Protein AF-A0A7H4YR41-F1 (afdb_monomer)

Organism: Escherichia coli (NCBI:txid562)

Mean predicted aligned error: 8.6 Å

Radius of gyration: 21.79 Å; Cα contacts (8 Å, |Δi|>4): 452; chains: 1; bounding box: 61×42×53 Å

Sequence (382 aa):
MVNILLCINIIILLICICIYLIALKSKKAPRLFALYLGAFILFIESHIILAITTSFNFGTSEWFFNGEFDYNTKTEVITSINLFIIGMILGSVFIASTITYKSSSYDVTFENKSIARFSWLLLVSILPFVVVYLIKLIAFISSNGFYSLYINGNKISGGYILDLFFLTLYSLLISLKNKKKILFIILCVACVYLFIGARLEFMFKVFPVLIYYILISKNIHKYFRLKNILAISILFWGLIFSMQYSVSARDNIEMGSNIITTFLKQQGVSVNVIGIAIKDKNNSLLSESVILSPLYDSAISLANSLVGVQSNGNSVEFAENSFSLSHKLSYLEDPSAYLAGYGVGGAAIAELYIVGGYLACLIGGMLTYIFISILEKIAKKS

Secondary structure (DSSP, 8-state):
-HHHHHHHHHHHHHHHHHHHHHHHHTT-S-THHHHHHHHHIIIIIHHHHHHHHSS--TTEESSS--EE--HHHHHHHHHHHHHHHHHHHHHHHHHHTT--------------HHHHHHHHHHHHHHHHHHHHHHHHHHHHHHHH-GGGGGBTT---TTHHHHHHHHHHHHHHHHH-S-HHHHHHHHHHHHHHHHHHT-HHHHHHHHHHHHHHHHHH-TTHHHHTSHHHHHHHHHHHHHHHHHHHHHHHHHHT----S-HHHHHHHHHTTHHHHHHHHHHTTT-GGGGG--TTHHHHHHHHHHHHHHTTPPPP-B-HHHHHH---HHHHHHHHH-HHHHHTT------HHHHHHHHHHHHHHHHHHHHHHHHHHHHHHHHTT-

InterPro domains:
  IPR029468 O-antigen polysaccharide polymerase Wzy [PF14296] (4-381)

Structure (mmCIF, N/CA/C/O backbone):
data_AF-A0A7H4YR41-F1
#
_entry.id   AF-A0A7H4YR41-F1
#
loop_
_atom_site.group_PDB
_atom_site.id
_atom_site.type_symbol
_atom_site.label_atom_id
_atom_site.label_alt_id
_atom_site.label_comp_id
_atom_site.label_asym_id
_atom_site.label_entity_id
_atom_site.label_seq_id
_atom_site.pdbx_PDB_ins_code
_atom_site.Cartn_x
_atom_site.Cartn_y
_atom_site.Cartn_z
_atom_site.occupancy
_atom_site.B_iso_or_equiv
_atom_site.auth_seq_id
_atom_site.auth_comp_id
_atom_site.auth_asym_id
_atom_site.auth_atom_id
_atom_site.pdbx_PDB_model_num
ATOM 1 N N . MET A 1 1 ? 27.884 6.760 5.563 1.00 61.53 1 MET A N 1
ATOM 2 C CA . MET A 1 1 ? 26.779 7.681 5.914 1.00 61.53 1 MET A CA 1
ATOM 3 C C . MET A 1 1 ? 25.405 7.063 5.606 1.00 61.53 1 MET A C 1
ATOM 5 O O . MET A 1 1 ? 24.589 7.069 6.514 1.00 61.53 1 MET A O 1
ATOM 9 N N . VAL A 1 2 ? 25.175 6.395 4.462 1.00 74.62 2 VAL A N 1
ATOM 10 C CA . VAL A 1 2 ? 23.943 5.584 4.228 1.00 74.62 2 VAL A CA 1
ATOM 11 C C . VAL A 1 2 ? 23.673 4.549 5.334 1.00 74.62 2 VAL A C 1
ATOM 13 O O . VAL A 1 2 ? 22.567 4.513 5.854 1.00 74.62 2 VAL A O 1
ATOM 16 N N . ASN A 1 3 ? 24.682 3.797 5.797 1.00 81.94 3 ASN A N 1
ATOM 17 C CA . ASN A 1 3 ? 24.504 2.845 6.912 1.00 81.94 3 ASN A CA 1
ATOM 18 C C . ASN A 1 3 ? 24.040 3.515 8.218 1.00 81.94 3 ASN A C 1
ATOM 20 O O . ASN A 1 3 ? 23.257 2.941 8.964 1.00 81.94 3 ASN A O 1
ATOM 24 N N . ILE A 1 4 ? 24.485 4.749 8.482 1.00 87.31 4 ILE A N 1
ATOM 25 C CA . ILE A 1 4 ? 24.027 5.522 9.646 1.00 87.31 4 ILE A CA 1
ATOM 26 C C . ILE A 1 4 ? 22.556 5.906 9.456 1.00 87.31 4 ILE A C 1
ATOM 28 O O . ILE A 1 4 ? 21.767 5.784 10.387 1.00 87.31 4 ILE A O 1
ATOM 32 N N . LEU A 1 5 ? 22.177 6.320 8.245 1.00 88.81 5 LEU A N 1
ATOM 33 C CA . LEU A 1 5 ? 20.804 6.685 7.905 1.00 88.81 5 LEU A CA 1
ATOM 34 C C . LEU A 1 5 ? 19.837 5.492 8.020 1.00 88.81 5 LEU A C 1
ATOM 36 O O . LEU A 1 5 ? 18.726 5.657 8.517 1.00 88.81 5 LEU A O 1
ATOM 40 N N . LEU A 1 6 ? 20.285 4.296 7.625 1.00 90.88 6 LEU A N 1
ATOM 41 C CA . LEU A 1 6 ? 19.563 3.034 7.812 1.00 90.88 6 LEU A CA 1
ATOM 42 C C . LEU A 1 6 ? 19.341 2.738 9.307 1.00 90.88 6 LEU A C 1
ATOM 44 O O . LEU A 1 6 ? 18.218 2.466 9.724 1.00 90.88 6 LEU A O 1
ATOM 48 N N . CYS A 1 7 ? 20.373 2.879 10.146 1.00 91.56 7 CYS A N 1
ATOM 49 C CA . CYS A 1 7 ? 20.219 2.733 11.598 1.00 91.56 7 CYS A CA 1
ATOM 50 C C . CYS A 1 7 ? 19.242 3.764 12.188 1.00 91.56 7 CYS A C 1
ATOM 52 O O . CYS A 1 7 ? 18.404 3.415 13.019 1.00 91.56 7 CYS A O 1
ATOM 54 N N . ILE A 1 8 ? 19.321 5.025 11.746 1.00 94.12 8 ILE A N 1
ATOM 55 C CA . ILE A 1 8 ? 18.394 6.090 12.158 1.00 94.12 8 ILE A CA 1
ATOM 56 C C . ILE A 1 8 ? 16.955 5.727 11.778 1.00 94.12 8 ILE A C 1
ATOM 58 O O . ILE A 1 8 ? 16.059 5.893 12.604 1.00 94.12 8 ILE A O 1
ATOM 62 N N . ASN A 1 9 ? 16.732 5.201 10.572 1.00 95.62 9 ASN A N 1
ATOM 63 C CA . ASN A 1 9 ? 15.411 4.763 10.130 1.00 95.62 9 ASN A CA 1
ATOM 64 C C . ASN A 1 9 ? 14.810 3.714 11.078 1.00 95.62 9 ASN A C 1
ATOM 66 O O . ASN A 1 9 ? 13.704 3.916 11.581 1.00 95.62 9 ASN A O 1
ATOM 70 N N . ILE A 1 10 ? 15.561 2.660 11.415 1.00 94.56 10 ILE A N 1
ATOM 71 C CA . ILE A 1 10 ? 15.080 1.627 12.343 1.00 94.56 10 ILE A CA 1
ATOM 72 C C . ILE A 1 10 ? 14.776 2.210 13.722 1.00 94.56 10 ILE A C 1
ATOM 74 O O . ILE A 1 10 ? 13.769 1.854 14.332 1.00 94.56 10 ILE A O 1
ATOM 78 N N . ILE A 1 11 ? 15.603 3.133 14.219 1.00 95.69 11 ILE A N 1
ATOM 79 C CA . ILE A 1 11 ? 15.345 3.808 15.497 1.00 95.69 11 ILE A CA 1
ATOM 80 C C . ILE A 1 11 ? 14.029 4.597 15.431 1.00 95.69 11 ILE A C 1
ATOM 82 O O . ILE A 1 11 ? 13.199 4.467 16.330 1.00 95.69 11 ILE A O 1
ATOM 86 N N . ILE A 1 12 ? 13.799 5.371 14.366 1.00 96.69 12 ILE A N 1
ATOM 87 C CA . ILE A 1 12 ? 12.559 6.138 14.165 1.00 96.69 12 ILE A CA 1
ATOM 88 C C . ILE A 1 12 ? 11.344 5.200 14.073 1.00 96.69 12 ILE A C 1
ATOM 90 O O . ILE A 1 12 ? 10.314 5.462 14.702 1.00 96.69 12 ILE A O 1
ATOM 94 N N . LEU A 1 13 ? 11.465 4.083 13.353 1.00 96.12 13 LEU A N 1
ATOM 95 C CA . LEU A 1 13 ? 10.424 3.061 13.249 1.00 96.12 13 LEU A CA 1
ATOM 96 C C . LEU A 1 13 ? 10.093 2.447 14.617 1.00 96.12 13 LEU A C 1
ATOM 98 O O . LEU A 1 13 ? 8.920 2.347 14.986 1.00 96.12 13 LEU A O 1
ATOM 102 N N . LEU A 1 14 ? 11.108 2.084 15.406 1.00 94.56 14 LEU A N 1
ATOM 103 C CA . LEU A 1 14 ? 10.930 1.555 16.761 1.00 94.56 14 LEU A CA 1
ATOM 104 C C . LEU A 1 14 ? 10.272 2.582 17.688 1.00 94.56 14 LEU A C 1
ATOM 106 O O . LEU A 1 14 ? 9.373 2.226 18.450 1.00 94.56 14 LEU A O 1
ATOM 110 N N . ILE A 1 15 ? 10.657 3.859 17.596 1.00 95.31 15 ILE A N 1
ATOM 111 C CA . ILE A 1 15 ? 10.003 4.953 18.326 1.00 95.31 15 ILE A CA 1
ATOM 112 C C . ILE A 1 15 ? 8.522 5.040 17.934 1.00 95.31 15 ILE A C 1
ATOM 114 O O . ILE A 1 15 ? 7.666 5.095 18.819 1.00 95.31 15 ILE A O 1
ATOM 118 N N . CYS A 1 16 ? 8.201 4.991 16.637 1.00 94.94 16 CYS A N 1
ATOM 119 C CA . CYS A 1 16 ? 6.821 4.999 16.147 1.00 94.94 16 CYS A CA 1
ATOM 120 C C . CYS A 1 16 ? 6.003 3.835 16.731 1.00 94.94 16 CYS A C 1
ATOM 122 O O . CYS A 1 16 ? 4.915 4.050 17.273 1.00 94.94 16 CYS A O 1
ATOM 124 N N . ILE A 1 17 ? 6.553 2.614 16.701 1.00 92.12 17 ILE A N 1
ATOM 125 C CA . ILE A 1 17 ? 5.925 1.416 17.277 1.00 92.12 17 ILE A CA 1
ATOM 126 C C . ILE A 1 17 ? 5.702 1.595 18.784 1.00 92.12 17 ILE A C 1
ATOM 128 O O . ILE A 1 17 ? 4.600 1.349 19.275 1.00 92.12 17 ILE A O 1
ATOM 132 N N . CYS A 1 18 ? 6.709 2.051 19.529 1.00 90.50 18 CYS A N 1
ATOM 133 C CA . CYS A 1 18 ? 6.610 2.273 20.971 1.00 90.50 18 CYS A CA 1
ATOM 134 C C . CYS A 1 18 ? 5.529 3.304 21.321 1.00 90.50 18 CYS A C 1
ATOM 136 O O . CYS A 1 18 ? 4.672 3.029 22.166 1.00 90.50 18 CYS A O 1
ATOM 138 N N . ILE A 1 19 ? 5.520 4.458 20.644 1.00 90.38 19 ILE A N 1
ATOM 139 C CA . ILE A 1 19 ? 4.498 5.501 20.822 1.00 90.38 19 ILE A CA 1
ATOM 140 C C . ILE A 1 19 ? 3.110 4.930 20.527 1.00 90.38 19 ILE A C 1
ATOM 142 O O . ILE A 1 19 ? 2.192 5.091 21.336 1.00 90.38 19 ILE A O 1
ATOM 146 N N . TYR A 1 20 ? 2.963 4.204 19.417 1.00 89.06 20 TYR A N 1
ATOM 147 C CA . TYR A 1 20 ? 1.704 3.569 19.051 1.00 89.06 20 TYR A CA 1
ATOM 148 C C . TYR A 1 20 ? 1.229 2.572 20.115 1.00 89.06 20 TYR A C 1
ATOM 150 O O . TYR A 1 20 ? 0.071 2.625 20.524 1.00 89.06 20 TYR A O 1
ATOM 158 N N . LEU A 1 21 ? 2.102 1.697 20.623 1.00 86.25 21 LEU A N 1
ATOM 159 C CA . LEU A 1 21 ? 1.749 0.712 21.650 1.00 86.25 21 LEU A CA 1
ATOM 160 C C . LEU A 1 21 ? 1.339 1.374 22.976 1.00 86.25 21 LEU A C 1
ATOM 162 O O . LEU A 1 21 ? 0.362 0.946 23.601 1.00 86.25 21 LEU A O 1
ATOM 166 N N . ILE A 1 22 ? 2.034 2.439 23.389 1.00 85.12 22 ILE A N 1
ATOM 167 C CA . ILE A 1 22 ? 1.684 3.233 24.578 1.00 85.12 22 ILE A CA 1
ATOM 168 C C . ILE A 1 22 ? 0.312 3.894 24.391 1.00 85.12 22 ILE A C 1
ATOM 170 O O . ILE A 1 22 ? -0.559 3.802 25.267 1.00 85.12 22 ILE A O 1
ATOM 174 N N . ALA A 1 23 ? 0.084 4.518 23.234 1.00 83.44 23 ALA A N 1
ATOM 175 C CA . ALA A 1 23 ? -1.181 5.158 22.899 1.00 83.44 23 ALA A CA 1
ATOM 176 C C . ALA A 1 23 ? -2.326 4.135 22.781 1.00 83.44 23 ALA A C 1
ATOM 178 O O . ALA A 1 23 ? -3.436 4.394 23.252 1.00 83.44 23 ALA A O 1
ATOM 179 N N . LEU A 1 24 ? -2.061 2.939 22.251 1.00 81.31 24 LEU A N 1
ATOM 180 C CA . LEU A 1 24 ? -3.017 1.838 22.159 1.00 81.31 24 LEU A CA 1
ATOM 181 C C . LEU A 1 24 ? -3.414 1.321 23.548 1.00 81.31 24 LEU A C 1
ATOM 183 O O . LEU A 1 24 ? -4.605 1.154 23.817 1.00 81.31 24 LEU A O 1
ATOM 187 N N . LYS A 1 25 ? -2.448 1.127 24.459 1.00 79.88 25 LYS A N 1
ATOM 188 C CA . LYS A 1 25 ? -2.710 0.763 25.868 1.00 79.88 25 LYS A CA 1
ATOM 189 C C . LYS A 1 25 ? -3.550 1.830 26.575 1.00 79.88 25 LYS A C 1
ATOM 191 O O . LYS A 1 25 ? -4.437 1.502 27.359 1.00 79.88 25 LYS A O 1
ATOM 196 N N . SER A 1 26 ? -3.311 3.093 26.234 1.00 76.06 26 SER A N 1
ATOM 197 C CA . SER A 1 26 ? -4.038 4.255 26.755 1.00 76.06 26 SER A CA 1
ATOM 198 C C . SER A 1 26 ? -5.368 4.525 26.037 1.00 76.06 26 SER A C 1
ATOM 200 O O . SER A 1 26 ? -6.043 5.498 26.362 1.00 76.06 26 SER A O 1
ATOM 202 N N . LYS A 1 27 ? -5.765 3.682 25.068 1.00 76.75 27 LYS A N 1
ATOM 203 C CA . LYS A 1 27 ? -6.988 3.825 24.253 1.00 76.75 27 LYS A CA 1
ATOM 204 C C . LYS A 1 27 ? -7.070 5.155 23.474 1.00 76.75 27 LYS A C 1
ATOM 206 O O . LYS A 1 27 ? -8.156 5.676 23.219 1.00 76.75 27 LYS A O 1
ATOM 211 N N . LYS A 1 28 ? -5.916 5.699 23.087 1.00 78.50 28 LYS A N 1
ATOM 212 C CA . LYS A 1 28 ? -5.752 6.947 22.318 1.00 78.50 28 LYS A CA 1
ATOM 213 C C . LYS A 1 28 ? -5.239 6.725 20.890 1.00 78.50 28 LYS A C 1
ATOM 215 O O . LYS A 1 28 ? -5.056 7.688 20.158 1.00 78.50 28 LYS A O 1
ATOM 220 N N . ALA A 1 29 ? -5.039 5.474 20.479 1.00 81.88 29 ALA A N 1
ATOM 221 C CA . ALA A 1 29 ? -4.655 5.125 19.113 1.00 81.88 29 ALA A CA 1
ATOM 222 C C . ALA A 1 29 ? -5.743 4.301 18.401 1.00 81.88 29 ALA A C 1
ATOM 224 O O . ALA A 1 29 ? -6.394 3.470 19.052 1.00 81.88 29 ALA A O 1
ATOM 225 N N . PRO A 1 30 ? -5.941 4.506 17.085 1.00 85.12 30 PRO A N 1
ATOM 226 C CA . PRO A 1 30 ? -6.799 3.652 16.276 1.00 85.12 30 PRO A CA 1
ATOM 227 C C . PRO A 1 30 ? -6.173 2.262 16.131 1.00 85.12 30 PRO A C 1
ATOM 229 O O . PRO A 1 30 ? -4.995 2.114 15.821 1.00 85.12 30 PRO A O 1
ATOM 232 N N . ARG A 1 31 ? -6.978 1.222 16.322 1.00 81.81 31 ARG A N 1
ATOM 233 C CA . ARG A 1 31 ? -6.589 -0.179 16.139 1.00 81.81 31 ARG A CA 1
ATOM 234 C C . ARG A 1 31 ? -6.263 -0.508 14.685 1.00 81.81 31 ARG A C 1
ATOM 236 O O . ARG A 1 31 ? -5.394 -1.342 14.444 1.00 81.81 31 ARG A O 1
ATOM 243 N N . LEU A 1 32 ? -6.942 0.130 13.730 1.00 84.31 32 LEU A N 1
ATOM 244 C CA . LEU A 1 32 ? -6.700 -0.069 12.298 1.00 84.31 32 LEU A CA 1
ATOM 245 C C . LEU A 1 32 ? -5.287 0.358 11.882 1.00 84.31 32 LEU A C 1
ATOM 247 O O . LEU A 1 32 ? -4.743 -0.193 10.927 1.00 84.31 32 LEU A O 1
ATOM 251 N N . PHE A 1 33 ? -4.648 1.257 12.637 1.00 88.50 33 PHE A N 1
ATOM 252 C CA . PHE A 1 33 ? -3.271 1.654 12.360 1.00 88.50 33 PHE A CA 1
ATOM 253 C C . PHE A 1 33 ? -2.267 0.514 12.575 1.00 88.50 33 PHE A C 1
ATOM 255 O O . PHE A 1 33 ? -1.251 0.493 11.896 1.00 88.50 33 PHE A O 1
ATOM 262 N N . ALA A 1 34 ? -2.562 -0.498 13.406 1.00 84.69 34 ALA A N 1
ATOM 263 C CA . ALA A 1 34 ? -1.711 -1.694 13.485 1.00 84.69 34 ALA A CA 1
ATOM 264 C C . ALA A 1 34 ? -1.647 -2.464 12.156 1.00 84.69 34 ALA A C 1
ATOM 266 O O . ALA A 1 34 ? -0.581 -2.963 11.806 1.00 84.69 34 ALA A O 1
ATOM 267 N N . LEU A 1 35 ? -2.766 -2.570 11.424 1.00 83.12 35 LEU A N 1
ATOM 268 C CA . LEU A 1 35 ? -2.769 -3.219 10.107 1.00 83.12 35 LEU A CA 1
ATOM 269 C C . LEU A 1 35 ? -1.942 -2.420 9.109 1.00 83.12 35 LEU A C 1
ATOM 271 O O . LEU A 1 35 ? -1.123 -2.997 8.402 1.00 83.12 35 LEU A O 1
ATOM 275 N N . TYR A 1 36 ? -2.146 -1.101 9.087 1.00 89.12 36 TYR A N 1
ATOM 276 C CA . TYR A 1 36 ? -1.382 -0.209 8.225 1.00 89.12 36 TYR A CA 1
ATOM 277 C C . TYR A 1 36 ? 0.117 -0.298 8.525 1.00 89.12 36 TYR A C 1
ATOM 279 O O . TYR A 1 36 ? 0.906 -0.521 7.616 1.00 89.12 36 TYR A O 1
ATOM 287 N N . LEU A 1 37 ? 0.507 -0.201 9.799 1.00 90.25 37 LEU A N 1
ATOM 288 C CA . LEU A 1 37 ? 1.904 -0.268 10.221 1.00 90.25 37 LEU A CA 1
ATOM 289 C C . LEU A 1 37 ? 2.532 -1.630 9.891 1.00 90.25 37 LEU A C 1
ATOM 291 O O . LEU A 1 37 ? 3.670 -1.680 9.442 1.00 90.25 37 LEU A O 1
ATOM 295 N N . GLY A 1 38 ? 1.788 -2.730 10.046 1.00 86.31 38 GLY A N 1
ATOM 296 C CA . GLY A 1 38 ? 2.245 -4.060 9.636 1.00 86.31 38 GLY A CA 1
ATOM 297 C C . GLY A 1 38 ? 2.476 -4.170 8.126 1.00 86.31 38 GLY A C 1
ATOM 298 O O . GLY A 1 38 ? 3.505 -4.692 7.704 1.00 86.31 38 GLY A O 1
ATOM 299 N N . ALA A 1 39 ? 1.559 -3.638 7.312 1.00 86.31 39 ALA A N 1
ATOM 300 C CA . ALA A 1 39 ? 1.723 -3.585 5.860 1.00 86.31 39 ALA A CA 1
ATOM 301 C C . ALA A 1 39 ? 2.894 -2.675 5.453 1.00 86.31 39 ALA A C 1
ATOM 303 O O . ALA A 1 39 ? 3.703 -3.060 4.616 1.00 86.31 39 ALA A O 1
ATOM 304 N N . PHE A 1 40 ? 3.033 -1.510 6.086 1.00 91.69 40 PHE A N 1
ATOM 305 C CA . PHE A 1 40 ? 4.141 -0.583 5.863 1.00 91.69 40 PHE A CA 1
ATOM 306 C C . PHE A 1 40 ? 5.495 -1.247 6.140 1.00 91.69 40 PHE A C 1
ATOM 308 O O . PHE A 1 40 ? 6.399 -1.184 5.310 1.00 91.69 40 PHE A O 1
ATOM 315 N N . ILE A 1 41 ? 5.617 -1.961 7.265 1.00 91.31 41 ILE A N 1
ATOM 316 C CA . ILE A 1 41 ? 6.847 -2.682 7.608 1.00 91.31 41 ILE A CA 1
ATOM 317 C C . ILE A 1 41 ? 7.156 -3.773 6.571 1.00 91.31 41 ILE A C 1
ATOM 319 O O . ILE A 1 41 ? 8.301 -3.956 6.160 1.00 91.31 41 ILE A O 1
ATOM 323 N N . LEU A 1 42 ? 6.130 -4.497 6.124 1.00 86.94 42 LEU A N 1
ATOM 324 C CA . LEU A 1 42 ? 6.300 -5.588 5.172 1.00 86.94 42 LEU A CA 1
ATOM 325 C C . LEU A 1 42 ? 6.695 -5.103 3.767 1.00 86.94 42 LEU A C 1
ATOM 327 O O . LEU A 1 42 ? 7.586 -5.675 3.150 1.00 86.94 42 LEU A O 1
ATOM 331 N N . PHE A 1 43 ? 6.031 -4.069 3.252 1.00 87.31 43 PHE A N 1
ATOM 332 C CA . PHE A 1 43 ? 6.186 -3.656 1.854 1.00 87.31 43 PHE A CA 1
ATOM 333 C C . PHE A 1 43 ? 7.252 -2.576 1.639 1.00 87.31 43 PHE A C 1
ATOM 335 O O . PHE A 1 43 ? 7.773 -2.472 0.532 1.00 87.31 43 PHE A O 1
ATOM 342 N N . ILE A 1 44 ? 7.592 -1.794 2.670 1.00 91.38 44 ILE A N 1
ATOM 343 C CA . ILE A 1 44 ? 8.584 -0.710 2.587 1.00 91.38 44 ILE A CA 1
ATOM 344 C C . ILE A 1 44 ? 9.816 -1.058 3.430 1.00 91.38 44 ILE A C 1
ATOM 346 O O . ILE A 1 44 ? 10.911 -1.212 2.898 1.00 91.38 44 ILE A O 1
ATOM 350 N N . GLU A 1 45 ? 9.648 -1.264 4.737 1.00 92.69 45 GLU A N 1
ATOM 351 C CA . GLU A 1 45 ? 10.797 -1.404 5.653 1.00 92.69 45 GLU A CA 1
ATOM 352 C C . GLU A 1 45 ? 11.547 -2.732 5.530 1.00 92.69 45 GLU A C 1
ATOM 354 O O . GLU A 1 45 ? 12.681 -2.845 5.984 1.00 92.69 45 GLU A O 1
ATOM 359 N N . SER A 1 46 ? 10.961 -3.757 4.907 1.00 90.56 46 SER A N 1
ATOM 360 C CA . SER A 1 46 ? 11.585 -5.084 4.832 1.00 90.56 46 SER A CA 1
ATOM 361 C C . SER A 1 46 ? 12.937 -5.062 4.118 1.00 90.56 46 SER A C 1
ATOM 363 O O . SER A 1 46 ? 13.870 -5.721 4.570 1.00 90.56 46 SER A O 1
ATOM 365 N N . HIS A 1 47 ? 13.090 -4.260 3.061 1.00 89.38 47 HIS A N 1
ATOM 366 C CA . HIS A 1 47 ? 14.378 -4.074 2.383 1.00 89.38 47 HIS A CA 1
ATOM 367 C C . HIS A 1 47 ? 15.406 -3.346 3.257 1.00 89.38 47 HIS A C 1
ATOM 369 O O . HIS A 1 47 ? 16.573 -3.735 3.273 1.00 89.38 47 HIS A O 1
ATOM 375 N N . ILE A 1 48 ? 14.979 -2.343 4.030 1.00 91.31 48 ILE A N 1
ATOM 376 C CA . ILE A 1 48 ? 15.845 -1.602 4.961 1.00 91.31 48 ILE A CA 1
ATOM 377 C C . ILE A 1 48 ? 16.302 -2.506 6.115 1.00 91.31 48 ILE A C 1
ATOM 379 O O . ILE A 1 48 ? 17.491 -2.564 6.430 1.00 91.31 48 ILE A O 1
ATOM 383 N N . ILE A 1 49 ? 15.381 -3.277 6.698 1.00 90.81 49 ILE A N 1
ATOM 384 C CA . ILE A 1 49 ? 15.673 -4.261 7.748 1.00 90.81 49 ILE A CA 1
ATOM 385 C C . ILE A 1 49 ? 16.660 -5.310 7.229 1.00 90.81 49 ILE A C 1
ATOM 387 O O . ILE A 1 49 ? 17.645 -5.614 7.907 1.00 90.81 49 ILE A O 1
ATOM 391 N N . LEU A 1 50 ? 16.439 -5.846 6.024 1.00 89.81 50 LEU A N 1
ATOM 392 C CA . LEU A 1 50 ? 17.365 -6.795 5.403 1.00 89.81 50 LEU A CA 1
ATOM 393 C C . LEU A 1 50 ? 18.743 -6.170 5.173 1.00 89.81 50 LEU A C 1
ATOM 395 O O . LEU A 1 50 ? 19.741 -6.827 5.456 1.00 89.81 50 LEU A O 1
ATOM 399 N N . ALA A 1 51 ? 18.815 -4.914 4.732 1.00 89.75 51 ALA A N 1
ATOM 400 C CA . ALA A 1 51 ? 20.087 -4.239 4.478 1.00 89.75 51 ALA A CA 1
ATOM 401 C C . ALA A 1 51 ? 20.938 -4.001 5.736 1.00 89.75 51 ALA A C 1
ATOM 403 O O . ALA A 1 51 ? 22.152 -3.861 5.639 1.00 89.75 51 ALA A O 1
ATOM 404 N N . ILE A 1 52 ? 20.321 -3.965 6.920 1.00 88.06 52 ILE A N 1
ATOM 405 C CA . ILE A 1 52 ? 21.034 -3.827 8.201 1.00 88.06 52 ILE A CA 1
ATOM 406 C C . ILE A 1 52 ? 21.374 -5.192 8.806 1.00 88.06 52 ILE A C 1
ATOM 408 O O . ILE A 1 52 ? 22.406 -5.348 9.453 1.00 88.06 52 ILE A O 1
ATOM 412 N N . THR A 1 53 ? 20.487 -6.175 8.643 1.00 86.06 53 THR A N 1
ATOM 413 C CA . THR A 1 53 ? 20.613 -7.494 9.290 1.00 86.06 53 THR A CA 1
ATOM 414 C C . THR A 1 53 ? 21.389 -8.511 8.458 1.00 86.06 53 THR A C 1
ATOM 416 O O . THR A 1 53 ? 21.819 -9.534 8.988 1.00 86.06 53 THR A O 1
ATOM 419 N N . THR A 1 54 ? 21.575 -8.247 7.166 1.00 84.50 54 THR A N 1
ATOM 420 C CA . THR A 1 54 ? 22.237 -9.139 6.207 1.00 84.50 54 THR A CA 1
ATOM 421 C C . THR A 1 54 ? 23.149 -8.342 5.268 1.00 84.50 54 THR A C 1
ATOM 423 O O . THR A 1 54 ? 23.260 -7.126 5.382 1.00 84.50 54 THR A O 1
ATOM 426 N N . SER A 1 55 ? 23.787 -9.011 4.305 1.00 81.31 55 SER A N 1
ATOM 427 C CA . SER A 1 55 ? 24.565 -8.379 3.228 1.00 81.31 55 SER A CA 1
ATOM 428 C C . SER A 1 55 ? 23.708 -7.849 2.065 1.00 81.31 55 SER A C 1
ATOM 430 O O . SER A 1 55 ? 24.237 -7.545 0.996 1.00 81.31 55 SER A O 1
ATOM 432 N N . PHE A 1 56 ? 22.385 -7.767 2.234 1.00 84.81 56 PHE A N 1
ATOM 433 C CA . PHE A 1 56 ? 21.465 -7.306 1.199 1.00 84.81 56 PHE A CA 1
ATOM 434 C C . PHE A 1 56 ? 21.661 -5.815 0.877 1.00 84.81 56 PHE A C 1
ATOM 436 O O . PHE A 1 56 ? 21.705 -4.972 1.768 1.00 84.81 56 PHE A O 1
ATOM 443 N N . ASN A 1 57 ? 21.720 -5.467 -0.408 1.00 85.44 57 ASN A N 1
ATOM 444 C CA . ASN A 1 57 ? 21.754 -4.077 -0.853 1.00 85.44 57 ASN A CA 1
ATOM 445 C C . ASN A 1 57 ? 20.342 -3.634 -1.250 1.00 85.44 57 ASN A C 1
ATOM 447 O O . ASN A 1 57 ? 19.856 -4.002 -2.313 1.00 85.44 57 ASN A O 1
ATOM 451 N N . PHE A 1 58 ? 19.687 -2.808 -0.428 1.00 84.31 58 PHE A N 1
ATOM 452 C CA . PHE A 1 58 ? 18.337 -2.316 -0.751 1.00 84.31 58 PHE A CA 1
ATOM 453 C C . PHE A 1 58 ? 18.287 -1.443 -2.014 1.00 84.31 58 PHE A C 1
ATOM 455 O O . PHE A 1 58 ? 17.214 -1.173 -2.537 1.00 84.31 58 PHE A O 1
ATOM 462 N N . GLY A 1 59 ? 19.445 -0.968 -2.483 1.00 78.25 59 GLY A N 1
ATOM 463 C CA . GLY A 1 59 ? 19.542 -0.138 -3.673 1.00 78.25 59 GLY A CA 1
ATOM 464 C C . GLY A 1 59 ? 19.593 -0.908 -4.988 1.00 78.25 59 GLY A C 1
ATOM 465 O O . GLY A 1 59 ? 19.705 -0.264 -6.024 1.00 78.25 59 GLY A O 1
ATOM 466 N N . THR A 1 60 ? 19.561 -2.243 -4.964 1.00 78.25 60 THR A N 1
ATOM 467 C CA . THR A 1 60 ? 19.546 -3.063 -6.181 1.00 78.25 60 THR A CA 1
ATOM 468 C C . THR A 1 60 ? 18.139 -3.566 -6.454 1.00 78.25 60 THR A C 1
ATOM 470 O O . THR A 1 60 ? 17.532 -4.209 -5.592 1.00 78.25 60 THR A O 1
ATOM 473 N N . SER A 1 61 ? 17.636 -3.319 -7.661 1.00 69.94 61 SER A N 1
ATOM 474 C CA . SER A 1 61 ? 16.420 -3.972 -8.143 1.00 69.94 61 SER A CA 1
ATOM 475 C C . SER A 1 61 ? 16.789 -5.104 -9.098 1.00 69.94 61 SER A C 1
ATOM 477 O O . SER A 1 61 ? 17.774 -5.029 -9.824 1.00 69.94 61 SER A O 1
ATOM 479 N N . GLU A 1 62 ? 16.005 -6.177 -9.053 1.00 63.97 62 GLU A N 1
ATOM 480 C CA . GLU A 1 62 ? 16.076 -7.303 -9.999 1.00 63.97 62 GLU A CA 1
ATOM 481 C C . GLU A 1 62 ? 14.874 -7.288 -10.961 1.00 63.97 62 GLU A C 1
ATOM 483 O O . GLU A 1 62 ? 14.754 -8.139 -11.835 1.00 63.97 62 GLU A O 1
ATOM 488 N N . TRP A 1 63 ? 13.953 -6.335 -10.776 1.00 63.59 63 TRP A N 1
ATOM 489 C CA . TRP A 1 63 ? 12.694 -6.225 -11.508 1.00 63.59 63 TRP A CA 1
ATOM 490 C C . TRP A 1 63 ? 12.524 -4.790 -12.024 1.00 63.59 63 TRP A C 1
ATOM 492 O O . TRP A 1 63 ? 12.650 -3.850 -11.231 1.00 63.59 63 TRP A O 1
ATOM 502 N N . PHE A 1 64 ? 12.252 -4.629 -13.328 1.00 70.06 64 PHE A N 1
ATOM 503 C CA . PHE A 1 64 ? 12.156 -3.369 -14.105 1.00 70.06 64 PHE A CA 1
ATOM 504 C C . PHE A 1 64 ? 13.399 -2.476 -14.168 1.00 70.06 64 PHE A C 1
ATOM 506 O O . PHE A 1 64 ? 13.670 -1.889 -15.205 1.00 70.06 64 PHE A O 1
ATOM 513 N N . PHE A 1 65 ? 14.162 -2.377 -13.087 1.00 70.75 65 PHE A N 1
ATOM 514 C CA . PHE A 1 65 ? 15.400 -1.615 -13.037 1.00 70.75 65 PHE A CA 1
ATOM 515 C C . PHE A 1 65 ? 16.567 -2.585 -12.869 1.00 70.75 65 PHE A C 1
ATOM 517 O O . PHE A 1 65 ? 16.703 -3.204 -11.818 1.00 70.75 65 PHE A O 1
ATOM 524 N N . ASN A 1 66 ? 17.406 -2.716 -13.895 1.00 70.31 66 ASN A N 1
ATOM 525 C CA . ASN A 1 66 ? 18.636 -3.502 -13.822 1.00 70.31 66 ASN A CA 1
ATOM 526 C C . ASN A 1 66 ? 19.794 -2.581 -13.450 1.00 70.31 66 ASN A C 1
ATOM 528 O O . ASN A 1 66 ? 20.446 -1.993 -14.313 1.00 70.31 66 ASN A O 1
ATOM 532 N N . GLY A 1 67 ? 20.038 -2.436 -12.152 1.00 77.75 67 GLY A N 1
ATOM 533 C CA . GLY A 1 67 ? 21.122 -1.597 -11.672 1.00 77.75 67 GLY A CA 1
ATOM 534 C C . GLY A 1 67 ? 21.101 -1.374 -10.172 1.00 77.75 67 GLY A C 1
ATOM 535 O O . GLY A 1 67 ? 20.320 -1.965 -9.422 1.00 77.75 67 GLY A O 1
ATOM 536 N N . GLU A 1 68 ? 21.983 -0.480 -9.747 1.00 87.56 68 GLU A N 1
ATOM 537 C CA . GLU A 1 68 ? 22.081 -0.016 -8.375 1.00 87.56 68 GLU A CA 1
ATOM 538 C C . GLU A 1 68 ? 21.799 1.486 -8.332 1.00 87.56 68 GLU A C 1
ATOM 540 O O . GLU A 1 68 ? 22.360 2.251 -9.117 1.00 87.56 68 GLU A O 1
ATOM 545 N N . PHE A 1 69 ? 20.933 1.916 -7.414 1.00 89.81 69 PHE A N 1
ATOM 546 C CA . PHE A 1 69 ? 20.711 3.338 -7.178 1.00 89.81 69 PHE A CA 1
ATOM 547 C C . PHE A 1 69 ? 21.999 4.014 -6.713 1.00 89.81 69 PHE A C 1
ATOM 549 O O . PHE A 1 69 ? 22.749 3.467 -5.900 1.00 89.81 69 PHE A O 1
ATOM 556 N N . ASP A 1 70 ? 22.233 5.235 -7.185 1.00 90.75 70 ASP A N 1
ATOM 557 C CA . ASP A 1 70 ? 23.372 6.023 -6.742 1.00 90.75 70 ASP A CA 1
ATOM 558 C C . ASP A 1 70 ? 23.241 6.422 -5.260 1.00 90.75 70 ASP A C 1
ATOM 560 O O . ASP A 1 70 ? 22.195 6.297 -4.611 1.00 90.75 70 ASP A O 1
ATOM 564 N N . TYR A 1 71 ? 24.346 6.902 -4.692 1.00 90.31 71 TYR A N 1
ATOM 565 C CA . TYR A 1 71 ? 24.407 7.277 -3.282 1.00 90.31 71 TYR A CA 1
ATOM 566 C C . TYR A 1 71 ? 23.352 8.332 -2.903 1.00 90.31 71 TYR A C 1
ATOM 568 O O . TYR A 1 71 ? 22.756 8.258 -1.820 1.00 90.31 71 TYR A O 1
ATOM 576 N N . ASN A 1 72 ? 23.109 9.298 -3.793 1.00 92.88 72 ASN A N 1
ATOM 577 C CA . ASN A 1 72 ? 22.145 10.366 -3.562 1.00 92.88 72 ASN A CA 1
ATOM 578 C C . ASN A 1 72 ? 20.725 9.804 -3.521 1.00 92.88 72 ASN A C 1
ATOM 580 O O . ASN A 1 72 ? 20.058 9.977 -2.505 1.00 92.88 72 ASN A O 1
ATOM 584 N N . THR A 1 73 ? 20.308 9.029 -4.526 1.00 93.81 73 THR A N 1
ATOM 585 C CA . THR A 1 73 ? 18.979 8.399 -4.566 1.00 93.81 73 THR A CA 1
ATOM 586 C C . THR A 1 73 ? 18.727 7.556 -3.321 1.00 93.81 73 THR A C 1
ATOM 588 O O . THR A 1 73 ? 17.701 7.726 -2.665 1.00 93.81 73 THR A O 1
ATOM 591 N N . LYS A 1 74 ? 19.685 6.715 -2.902 1.00 93.44 74 LYS A N 1
ATOM 592 C CA . LYS A 1 74 ? 19.555 5.927 -1.660 1.00 93.44 74 LYS A CA 1
ATOM 593 C C . LYS A 1 74 ? 19.322 6.806 -0.430 1.00 93.44 74 LYS A C 1
ATOM 595 O O . LYS A 1 74 ? 18.505 6.473 0.430 1.00 93.44 74 LYS A O 1
ATOM 600 N N . THR A 1 75 ? 20.036 7.925 -0.342 1.00 94.31 75 THR A N 1
ATOM 601 C CA . THR A 1 75 ? 19.913 8.883 0.764 1.00 94.31 75 THR A CA 1
ATOM 602 C C . THR A 1 75 ? 18.545 9.568 0.750 1.00 94.31 75 THR A C 1
ATOM 604 O O . THR A 1 75 ? 17.905 9.672 1.799 1.00 94.31 75 THR A O 1
ATOM 607 N N . GLU A 1 76 ? 18.058 9.985 -0.418 1.00 96.00 76 GLU A N 1
ATOM 608 C CA . GLU A 1 76 ? 16.748 10.625 -0.566 1.00 96.00 76 GLU A CA 1
ATOM 609 C C . GLU A 1 76 ? 15.588 9.649 -0.285 1.00 96.00 76 GLU A C 1
ATOM 611 O O . GLU A 1 76 ? 14.613 10.037 0.364 1.00 96.00 76 GLU A O 1
ATOM 616 N N . VAL A 1 77 ? 15.707 8.373 -0.684 1.00 95.69 77 VAL A N 1
ATOM 617 C CA . VAL A 1 77 ? 14.724 7.311 -0.380 1.00 95.69 77 VAL A CA 1
ATOM 618 C C . VAL A 1 77 ? 14.561 7.153 1.130 1.00 95.69 77 VAL A C 1
ATOM 620 O O . VAL A 1 77 ? 13.458 7.307 1.657 1.00 95.69 77 VAL A O 1
ATOM 623 N N . ILE A 1 78 ? 15.661 6.896 1.846 1.00 95.75 78 ILE A N 1
ATOM 624 C CA . ILE A 1 78 ? 15.624 6.696 3.301 1.00 95.75 78 ILE A CA 1
ATOM 625 C C . ILE A 1 78 ? 15.129 7.970 4.001 1.00 95.75 78 ILE A C 1
ATOM 627 O O . ILE A 1 78 ? 14.345 7.894 4.946 1.00 95.75 78 ILE A O 1
ATOM 631 N N . THR A 1 79 ? 15.544 9.151 3.532 1.00 96.62 79 THR A N 1
ATOM 632 C CA . THR A 1 79 ? 15.087 10.434 4.091 1.00 96.62 79 THR A CA 1
ATOM 633 C C . THR A 1 79 ? 13.578 10.607 3.926 1.00 96.62 79 THR A C 1
ATOM 635 O O . THR A 1 79 ? 12.894 10.971 4.882 1.00 96.62 79 THR A O 1
ATOM 638 N N . SER A 1 80 ? 13.038 10.281 2.752 1.00 97.69 80 SER A N 1
ATOM 639 C CA . SER A 1 80 ? 11.601 10.357 2.465 1.00 97.69 80 SER A CA 1
ATOM 640 C C . SER A 1 80 ? 10.790 9.406 3.344 1.00 97.69 80 SER A C 1
ATOM 642 O O . SER A 1 80 ? 9.764 9.804 3.896 1.00 97.69 80 SER A O 1
ATOM 644 N N . ILE A 1 81 ? 11.282 8.179 3.539 1.00 97.38 81 ILE A N 1
ATOM 645 C CA . ILE A 1 81 ? 10.673 7.188 4.436 1.00 97.38 81 ILE A CA 1
ATOM 646 C C . ILE A 1 81 ? 10.703 7.685 5.886 1.00 97.38 81 ILE A C 1
ATOM 648 O O . ILE A 1 81 ? 9.670 7.695 6.554 1.00 97.38 81 ILE A O 1
ATOM 652 N N . ASN A 1 82 ? 11.847 8.186 6.358 1.00 97.44 82 ASN A N 1
ATOM 653 C CA . ASN A 1 82 ? 11.983 8.730 7.710 1.00 97.44 82 ASN A CA 1
ATOM 654 C C . ASN A 1 82 ? 11.018 9.885 7.965 1.00 97.44 82 ASN A C 1
ATOM 656 O O . ASN A 1 82 ? 10.342 9.907 8.992 1.00 97.44 82 ASN A O 1
ATOM 660 N N . LEU A 1 83 ? 10.917 10.825 7.024 1.00 98.12 83 LEU A N 1
ATOM 661 C CA . LEU A 1 83 ? 9.979 11.938 7.120 1.00 98.12 83 LEU A CA 1
ATOM 662 C C . LEU A 1 83 ? 8.532 11.457 7.128 1.00 98.12 83 LEU A C 1
ATOM 664 O O . LEU A 1 83 ? 7.737 11.954 7.921 1.00 98.12 83 LEU A O 1
ATOM 668 N N . PHE A 1 84 ? 8.191 10.452 6.326 1.00 98.06 84 PHE A N 1
ATOM 669 C CA . PHE A 1 84 ? 6.859 9.862 6.356 1.00 98.06 84 PHE A CA 1
ATOM 670 C C . PHE A 1 84 ? 6.535 9.247 7.733 1.00 98.06 84 PHE A C 1
ATOM 672 O O . PHE A 1 84 ? 5.461 9.496 8.285 1.00 98.06 84 PHE A O 1
ATOM 679 N N . ILE A 1 85 ? 7.473 8.516 8.352 1.00 97.75 85 ILE A N 1
ATOM 680 C CA . ILE A 1 85 ? 7.287 7.957 9.705 1.00 97.75 85 ILE A CA 1
ATOM 681 C C . ILE A 1 85 ? 7.185 9.059 10.761 1.00 97.75 85 ILE A C 1
ATOM 683 O O . ILE A 1 85 ? 6.307 8.997 11.623 1.00 97.75 85 ILE A O 1
ATOM 687 N N . ILE A 1 86 ? 8.030 10.090 10.687 1.00 97.56 86 ILE A N 1
ATOM 688 C CA . ILE A 1 86 ? 7.938 11.263 11.568 1.00 97.56 86 ILE A CA 1
ATOM 689 C C . ILE A 1 86 ? 6.565 11.925 11.411 1.00 97.56 86 ILE A C 1
ATOM 691 O O . ILE A 1 86 ? 5.926 12.243 12.411 1.00 97.56 86 ILE A O 1
ATOM 695 N N . GLY A 1 87 ? 6.065 12.052 10.182 1.00 96.69 87 GLY A N 1
ATOM 696 C CA . GLY A 1 87 ? 4.713 12.516 9.887 1.00 96.69 87 GLY A CA 1
ATOM 697 C C . GLY A 1 87 ? 3.649 11.701 10.618 1.00 96.69 87 GLY A C 1
ATOM 698 O O . GLY A 1 87 ? 2.798 12.273 11.299 1.00 96.69 87 GLY A O 1
ATOM 699 N N . MET A 1 88 ? 3.729 10.368 10.561 1.00 95.69 88 MET A N 1
ATOM 700 C CA . MET A 1 88 ? 2.815 9.485 11.299 1.00 95.69 88 MET A CA 1
ATOM 701 C C . MET A 1 88 ? 2.899 9.693 12.818 1.00 95.69 88 MET A C 1
ATOM 703 O O . MET A 1 88 ? 1.865 9.733 13.490 1.00 95.69 88 MET A O 1
ATOM 707 N N . ILE A 1 89 ? 4.108 9.864 13.368 1.00 95.06 89 ILE A N 1
ATOM 708 C CA . ILE A 1 89 ? 4.315 10.165 14.793 1.00 95.06 89 ILE A CA 1
ATOM 709 C C . ILE A 1 89 ? 3.645 11.496 15.153 1.00 95.06 89 ILE A C 1
ATOM 711 O O . ILE A 1 89 ? 2.872 11.545 16.110 1.00 95.06 89 ILE A O 1
ATOM 715 N N . LEU A 1 90 ? 3.874 12.556 14.375 1.00 93.50 90 LEU A N 1
ATOM 716 C CA . LEU A 1 90 ? 3.245 13.861 14.589 1.00 93.50 90 LEU A CA 1
ATOM 717 C C . LEU A 1 90 ? 1.720 13.754 14.521 1.00 93.50 90 LEU A C 1
ATOM 719 O O . LEU A 1 90 ? 1.035 14.217 15.431 1.00 93.50 90 LEU A O 1
ATOM 723 N N . GLY A 1 91 ? 1.185 13.065 13.510 1.00 91.38 91 GLY A N 1
ATOM 724 C CA . GLY A 1 91 ? -0.251 12.808 13.378 1.00 91.38 91 GLY A CA 1
ATOM 725 C C . GLY A 1 91 ? -0.822 12.096 14.603 1.00 91.38 91 GLY A C 1
ATOM 726 O O . GLY A 1 91 ? -1.901 12.454 15.082 1.00 91.38 91 GLY A O 1
ATOM 727 N N . SER A 1 92 ? -0.066 11.154 15.174 1.00 88.94 92 SER A N 1
ATOM 728 C CA . SER A 1 92 ? -0.445 10.482 16.416 1.00 88.94 92 SER A CA 1
ATOM 729 C C . SER A 1 92 ? -0.515 11.426 17.610 1.00 88.94 92 SER A C 1
ATOM 731 O O . SER A 1 92 ? -1.480 11.354 18.365 1.00 88.94 92 SER A O 1
ATOM 733 N N . VAL A 1 93 ? 0.429 12.357 17.749 1.00 84.94 93 VAL A N 1
ATOM 734 C CA . VAL A 1 93 ? 0.450 13.339 18.842 1.00 84.94 93 VAL A CA 1
ATOM 735 C C . VAL A 1 93 ? -0.689 14.353 18.692 1.00 84.94 93 VAL A C 1
ATOM 737 O O . VAL A 1 93 ? -1.410 14.604 19.660 1.00 84.94 93 VAL A O 1
ATOM 740 N N . PHE A 1 94 ? -0.912 14.877 17.481 1.00 79.94 94 PHE A N 1
ATOM 741 C CA . PHE A 1 94 ? -1.988 15.834 17.191 1.00 79.94 94 PHE A CA 1
ATOM 742 C C . PHE A 1 94 ? -3.387 15.248 17.423 1.00 79.94 94 PHE A C 1
ATOM 744 O O . PHE A 1 94 ? -4.283 15.942 17.902 1.00 79.94 94 PHE A O 1
ATOM 751 N N . ILE A 1 95 ? -3.596 13.965 17.111 1.00 72.00 95 ILE A N 1
ATOM 752 C CA . ILE A 1 95 ? -4.895 13.308 17.305 1.00 72.00 95 ILE A CA 1
ATOM 753 C C . ILE A 1 95 ? -5.077 12.716 18.694 1.00 72.00 95 ILE A C 1
ATOM 755 O O . ILE A 1 95 ? -6.193 12.727 19.217 1.00 72.00 95 ILE A O 1
ATOM 759 N N . ALA A 1 96 ? -4.022 12.189 19.315 1.00 62.84 96 ALA A N 1
ATOM 760 C CA . ALA A 1 96 ? -4.132 11.562 20.630 1.00 62.84 96 ALA A CA 1
ATOM 761 C C . ALA A 1 96 ? -4.625 12.541 21.710 1.00 62.84 96 ALA A C 1
ATOM 763 O O . ALA A 1 96 ? -5.163 12.106 22.733 1.00 62.84 96 ALA A O 1
ATOM 764 N N . SER A 1 97 ? -4.466 13.851 21.494 1.00 60.25 97 SER A N 1
ATOM 765 C CA . SER A 1 97 ? -5.014 14.907 22.351 1.00 60.25 97 SER A CA 1
ATOM 766 C C . SER A 1 97 ? -6.505 15.184 22.111 1.00 60.25 97 SER A C 1
ATOM 768 O O . SER A 1 97 ? -7.187 15.642 23.024 1.00 60.25 97 SER A O 1
ATOM 770 N N . THR A 1 98 ? -7.040 14.867 20.928 1.00 65.69 98 THR A N 1
ATOM 771 C CA . THR A 1 98 ? -8.402 15.239 20.500 1.00 65.69 98 THR A CA 1
ATOM 772 C C . THR A 1 98 ? -9.372 14.058 20.409 1.00 65.69 98 THR A C 1
ATOM 774 O O . THR A 1 98 ? -10.591 14.253 20.412 1.00 65.69 98 THR A O 1
ATOM 777 N N . ILE A 1 99 ? -8.873 12.819 20.340 1.00 69.38 99 ILE A N 1
ATOM 778 C CA . ILE A 1 99 ? -9.698 11.620 20.159 1.00 69.38 99 ILE A CA 1
ATOM 779 C C . ILE A 1 99 ? -9.421 10.604 21.269 1.00 69.38 99 ILE A C 1
ATOM 781 O O . ILE A 1 99 ? -8.341 10.032 21.378 1.00 69.38 99 ILE A O 1
ATOM 785 N N . THR A 1 100 ? -10.450 10.315 22.067 1.00 66.56 100 THR A N 1
ATOM 786 C CA . THR A 1 100 ? -10.475 9.136 22.937 1.00 66.56 100 THR A CA 1
ATOM 787 C C . THR A 1 100 ? -11.286 8.035 22.278 1.00 66.56 100 THR A C 1
ATOM 789 O O . THR A 1 100 ? -12.465 8.193 21.954 1.00 66.56 100 THR A O 1
ATOM 792 N N . TYR A 1 101 ? -10.660 6.878 22.091 1.00 68.00 101 TYR A N 1
ATOM 793 C CA . TYR A 1 101 ? -11.348 5.701 21.598 1.00 68.00 101 TYR A CA 1
ATOM 794 C C . TYR A 1 101 ? -11.941 4.956 22.791 1.00 68.00 101 TYR A C 1
ATOM 796 O O . TYR A 1 101 ? -11.260 4.167 23.446 1.00 68.00 101 TYR A O 1
ATOM 804 N N . LYS A 1 102 ? -13.221 5.203 23.103 1.00 57.53 102 LYS A N 1
ATOM 805 C CA . LYS A 1 102 ? -13.916 4.433 24.147 1.00 57.53 102 LYS A CA 1
ATOM 806 C C . LYS A 1 102 ? -13.782 2.937 23.844 1.00 57.53 102 LYS A C 1
ATOM 808 O O . LYS A 1 102 ? -13.968 2.497 22.713 1.00 57.53 102 LYS A O 1
ATOM 813 N N . SER A 1 103 ? -13.454 2.151 24.870 1.00 52.62 103 SER A N 1
ATOM 814 C CA . SER A 1 103 ? -13.390 0.688 24.774 1.00 52.62 103 SER A CA 1
ATOM 815 C C . SER A 1 103 ? -14.761 0.028 24.781 1.00 52.62 103 SER A C 1
ATOM 817 O O . SER A 1 103 ? -14.819 -1.190 24.944 1.00 52.62 103 SER A O 1
ATOM 819 N N . SER A 1 104 ? -15.846 0.803 24.682 1.00 46.34 104 SER A N 1
ATOM 820 C CA . SER A 1 104 ? -17.170 0.234 24.495 1.00 46.34 104 SER A CA 1
ATOM 821 C C . SER A 1 104 ? -17.093 -0.620 23.243 1.00 46.34 104 SER A C 1
ATOM 823 O O . SER A 1 104 ? -16.772 -0.132 22.158 1.00 46.34 104 SER A O 1
ATOM 825 N N . SER A 1 105 ? -17.287 -1.920 23.438 1.00 47.31 105 SER A N 1
ATOM 826 C CA . SER A 1 105 ? -17.499 -2.835 22.341 1.00 47.31 105 SER A CA 1
ATOM 827 C C . SER A 1 105 ? -18.528 -2.228 21.412 1.00 47.31 105 SER A C 1
ATOM 829 O O . SER A 1 105 ? -19.546 -1.715 21.873 1.00 47.31 105 SER A O 1
ATOM 831 N N . TYR A 1 106 ? -18.293 -2.359 20.118 1.00 49.12 106 TYR A N 1
ATOM 832 C CA . TYR A 1 106 ? -19.423 -2.457 19.231 1.00 49.12 106 TYR A CA 1
ATOM 833 C C . TYR A 1 106 ? -20.303 -3.596 19.749 1.00 49.12 106 TYR A C 1
ATOM 835 O O . TYR A 1 106 ? -19.907 -4.760 19.696 1.00 49.12 106 TYR A O 1
ATOM 843 N N . ASP A 1 107 ? -21.492 -3.261 20.230 1.00 44.25 107 ASP A N 1
ATOM 844 C CA . ASP A 1 107 ? -22.649 -4.127 20.030 1.00 44.25 107 ASP A CA 1
ATOM 845 C C . ASP A 1 107 ? -23.228 -3.839 18.631 1.00 44.25 107 ASP A C 1
ATOM 847 O O . ASP A 1 107 ? -24.433 -3.807 18.422 1.00 44.25 107 ASP A O 1
ATOM 851 N N . VAL A 1 108 ? -22.357 -3.647 17.628 1.00 49.56 108 VAL A N 1
ATOM 852 C CA . VAL A 1 108 ? -22.734 -3.653 16.209 1.00 49.56 108 VAL A CA 1
ATOM 853 C C . VAL A 1 108 ? -22.876 -5.112 15.801 1.00 49.56 108 VAL A C 1
ATOM 855 O O . VAL A 1 108 ? -22.132 -5.678 15.001 1.00 49.56 108 VAL A O 1
ATOM 858 N N . THR A 1 109 ? -23.857 -5.774 16.399 1.00 54.38 109 THR A N 1
ATOM 859 C CA . THR A 1 109 ? -24.634 -6.743 15.648 1.00 54.38 109 THR A CA 1
ATOM 860 C C . THR A 1 109 ? -25.583 -5.911 14.806 1.00 54.38 109 THR A C 1
ATOM 862 O O . THR A 1 109 ? -26.722 -5.674 15.201 1.00 54.38 109 THR A O 1
ATOM 865 N N . PHE A 1 110 ? -25.109 -5.439 13.650 1.00 63.91 110 PHE A N 1
ATOM 866 C CA . PHE A 1 110 ? -25.987 -4.915 12.606 1.00 63.91 110 PHE A CA 1
ATOM 867 C C . PHE A 1 110 ? -26.732 -6.100 11.974 1.00 63.91 110 PHE A C 1
ATOM 869 O O . PHE A 1 110 ? -26.602 -6.406 10.797 1.00 63.91 110 PHE A O 1
ATOM 876 N N . GLU A 1 111 ? -27.448 -6.853 12.807 1.00 74.00 111 GLU A N 1
ATOM 877 C CA . GLU A 1 111 ? -28.266 -7.977 12.396 1.00 74.00 111 GLU A CA 1
ATOM 878 C C . GLU A 1 111 ? -29.549 -7.407 11.808 1.00 74.00 111 GLU A C 1
ATOM 880 O O . GLU A 1 111 ? -30.512 -7.110 12.512 1.00 74.00 111 GLU A O 1
ATOM 885 N N . ASN A 1 112 ? -29.553 -7.237 10.492 1.00 82.12 112 ASN A N 1
ATOM 886 C CA . ASN A 1 112 ? -30.720 -6.771 9.769 1.00 82.12 112 ASN A CA 1
ATOM 887 C C . ASN A 1 112 ? -31.215 -7.875 8.833 1.00 82.12 112 ASN A C 1
ATOM 889 O O . ASN A 1 112 ? -30.620 -8.159 7.792 1.00 82.12 112 ASN A O 1
ATOM 893 N N . LYS A 1 113 ? -32.339 -8.500 9.205 1.00 85.06 113 LYS A N 1
ATOM 894 C CA . LYS A 1 113 ? -32.949 -9.587 8.424 1.00 85.06 113 LYS A CA 1
ATOM 895 C C . LYS A 1 113 ? -33.358 -9.140 7.018 1.00 85.06 113 LYS A C 1
ATOM 897 O O . LYS A 1 113 ? -33.287 -9.954 6.102 1.00 85.06 113 LYS A O 1
ATOM 902 N N . SER A 1 114 ? -33.772 -7.88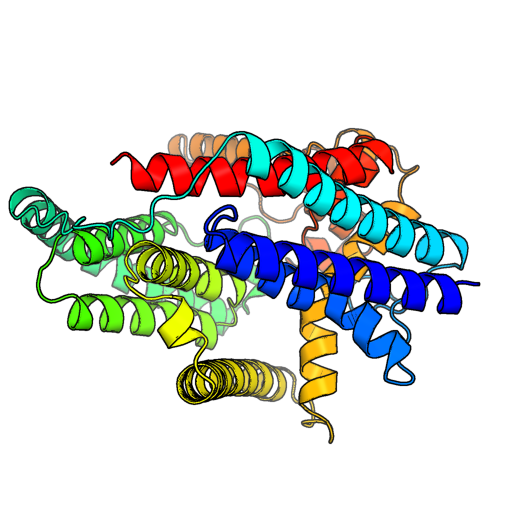7 6.837 1.00 87.19 114 SER A N 1
ATOM 903 C CA . SER A 1 114 ? -34.180 -7.359 5.530 1.00 87.19 114 SER A CA 1
ATOM 904 C C . SER A 1 114 ? -32.982 -7.224 4.596 1.00 87.19 114 SER A C 1
ATOM 906 O O . SER A 1 114 ? -33.032 -7.712 3.471 1.00 87.19 114 SER A O 1
ATOM 908 N N . ILE A 1 115 ? -31.875 -6.665 5.096 1.00 87.94 115 ILE A N 1
ATOM 909 C CA . ILE A 1 115 ? -30.621 -6.565 4.336 1.00 87.94 115 ILE A CA 1
ATOM 910 C C . ILE A 1 115 ? -30.077 -7.960 4.038 1.00 87.94 115 ILE A C 1
ATOM 912 O O . ILE A 1 115 ? -29.735 -8.246 2.898 1.00 87.94 115 ILE A O 1
ATOM 916 N N . ALA A 1 116 ? -30.087 -8.871 5.014 1.00 87.75 116 ALA A N 1
ATOM 917 C CA . ALA A 1 116 ? -29.655 -10.246 4.787 1.00 87.75 116 ALA A CA 1
ATOM 918 C C . ALA A 1 116 ? -30.482 -10.951 3.695 1.00 87.75 116 ALA A C 1
ATOM 920 O O . ALA A 1 116 ? -29.910 -11.636 2.853 1.00 87.75 116 ALA A O 1
ATOM 921 N N . ARG A 1 117 ? -31.812 -10.780 3.680 1.00 88.38 117 ARG A N 1
ATOM 922 C CA . ARG A 1 117 ? -32.686 -11.342 2.633 1.00 88.38 117 ARG A CA 1
ATOM 923 C C . ARG A 1 117 ? -32.378 -10.752 1.261 1.00 88.38 117 ARG A C 1
ATOM 925 O O . ARG A 1 117 ? -32.237 -11.507 0.306 1.00 88.38 117 ARG A O 1
ATOM 932 N N . PHE A 1 118 ? -32.246 -9.430 1.173 1.00 91.69 118 PHE A N 1
ATOM 933 C CA . PHE A 1 118 ? -31.916 -8.750 -0.077 1.00 91.69 118 PHE A CA 1
ATOM 934 C C . PHE A 1 118 ? -30.546 -9.183 -0.615 1.00 91.69 118 PHE A C 1
ATOM 936 O O . PHE A 1 118 ? -30.434 -9.566 -1.776 1.00 91.69 118 PHE A O 1
ATOM 943 N N . SER A 1 119 ? -29.525 -9.228 0.242 1.00 91.88 119 SER A N 1
ATOM 944 C CA . SER A 1 119 ? -28.184 -9.683 -0.134 1.00 91.88 119 SER A CA 1
ATOM 945 C C . SER A 1 119 ? -28.159 -11.161 -0.533 1.00 91.88 119 SER A C 1
ATOM 947 O O . SER A 1 119 ? -27.410 -11.522 -1.433 1.00 91.88 119 SER A O 1
ATOM 949 N N . TRP A 1 120 ? -28.999 -12.015 0.067 1.00 90.31 120 TRP A N 1
ATOM 950 C CA . TRP A 1 120 ? -29.170 -13.404 -0.377 1.00 90.31 120 TRP A CA 1
ATOM 951 C C . TRP A 1 120 ? -29.799 -13.501 -1.768 1.00 90.31 120 TRP A C 1
ATOM 953 O O . TRP A 1 120 ? -29.304 -14.257 -2.600 1.00 90.31 120 TRP A O 1
ATOM 963 N N . LEU A 1 121 ? -30.862 -12.734 -2.031 1.00 92.12 121 LEU A N 1
ATOM 964 C CA . LEU A 1 121 ? -31.509 -12.688 -3.346 1.00 92.12 121 LEU A CA 1
ATOM 965 C C . LEU A 1 121 ? -30.534 -12.206 -4.425 1.00 92.12 121 LEU A C 1
ATOM 967 O O . LEU A 1 121 ? -30.424 -12.838 -5.476 1.00 92.12 121 LEU A O 1
ATOM 971 N N . LEU A 1 122 ? -29.781 -11.138 -4.144 1.00 92.88 122 LEU A N 1
ATOM 972 C CA . LEU A 1 122 ? -28.723 -10.657 -5.032 1.00 92.88 122 LEU A CA 1
ATOM 973 C C . LEU A 1 122 ? -27.655 -11.725 -5.264 1.00 92.88 122 LEU A C 1
ATOM 975 O O . LEU A 1 122 ? -27.319 -12.000 -6.412 1.00 92.88 122 LEU A O 1
ATOM 979 N N . LEU A 1 123 ? -27.159 -12.364 -4.201 1.00 92.06 123 LEU A N 1
ATOM 980 C CA . LEU A 1 123 ? -26.120 -13.386 -4.309 1.00 92.06 123 LEU A CA 1
ATOM 981 C C . LEU A 1 123 ? -26.558 -14.543 -5.210 1.00 92.06 123 LEU A C 1
ATOM 983 O O . LEU A 1 123 ? -25.801 -14.933 -6.093 1.00 92.06 123 LEU A O 1
ATOM 987 N N . VAL A 1 124 ? -27.778 -15.060 -5.033 1.00 91.12 124 VAL A N 1
ATOM 988 C CA . VAL A 1 124 ? -28.315 -16.145 -5.873 1.00 91.12 124 VAL A CA 1
ATOM 989 C C . VAL A 1 124 ? -28.476 -15.694 -7.326 1.00 91.12 124 VAL A C 1
ATOM 991 O O . VAL A 1 124 ? -28.154 -16.455 -8.233 1.00 91.12 124 VAL A O 1
ATOM 994 N N . SER A 1 125 ? -28.912 -14.453 -7.550 1.00 90.88 125 SER A N 1
ATOM 995 C CA . SER A 1 125 ? -29.101 -13.897 -8.898 1.00 90.88 125 SER A CA 1
ATOM 996 C C . SER A 1 125 ? -27.775 -13.704 -9.644 1.00 90.88 125 SER A C 1
ATOM 998 O O . SER A 1 125 ? -27.707 -13.898 -10.854 1.00 90.88 125 SER A O 1
ATOM 1000 N N . ILE A 1 126 ? -26.713 -13.335 -8.924 1.00 92.81 126 ILE A N 1
ATOM 1001 C CA . ILE A 1 126 ? -25.397 -13.015 -9.493 1.00 92.81 126 ILE A CA 1
ATOM 1002 C C . ILE A 1 126 ? -24.511 -14.267 -9.630 1.00 92.81 126 ILE A C 1
ATOM 1004 O O . ILE A 1 126 ? -23.634 -14.312 -10.495 1.00 92.81 126 ILE A O 1
ATOM 1008 N N . LEU A 1 127 ? -24.746 -15.307 -8.821 1.00 90.38 127 LEU A N 1
ATOM 1009 C CA . LEU A 1 127 ? -23.904 -16.507 -8.761 1.00 90.38 127 LEU A CA 1
ATOM 1010 C C . LEU A 1 127 ? -23.656 -17.184 -10.128 1.00 90.38 127 LEU A C 1
ATOM 1012 O O . LEU A 1 127 ? -22.498 -17.512 -10.394 1.00 90.38 127 LEU A O 1
ATOM 1016 N N . PRO A 1 128 ? -24.649 -17.367 -11.025 1.00 91.19 128 PRO A N 1
ATOM 1017 C CA . PRO A 1 128 ? -24.398 -17.969 -12.337 1.00 91.19 128 PRO A CA 1
ATOM 1018 C C . PRO A 1 128 ? -23.404 -17.155 -13.172 1.00 91.19 128 PRO A C 1
ATOM 1020 O O . PRO A 1 128 ? -22.503 -17.714 -13.795 1.00 91.19 128 PRO A O 1
ATOM 1023 N N . PHE A 1 129 ? -23.517 -15.825 -13.131 1.00 89.62 129 PHE A N 1
ATOM 1024 C CA . PHE A 1 129 ? -22.625 -14.922 -13.855 1.00 89.62 129 PHE A CA 1
ATOM 1025 C C . PHE A 1 129 ? -21.206 -14.939 -13.283 1.00 89.62 129 PHE A C 1
ATOM 1027 O O . PHE A 1 129 ? -20.243 -14.915 -14.045 1.00 89.62 129 PHE A O 1
ATOM 1034 N N . VAL A 1 130 ? -21.073 -15.047 -11.957 1.00 89.19 130 VAL A N 1
ATOM 1035 C CA . VAL A 1 130 ? -19.777 -15.218 -11.280 1.00 89.19 130 VAL A CA 1
ATOM 1036 C C . VAL A 1 130 ? -19.089 -16.495 -11.741 1.00 89.19 130 VAL A C 1
ATOM 1038 O O . VAL A 1 130 ? -17.915 -16.456 -12.096 1.00 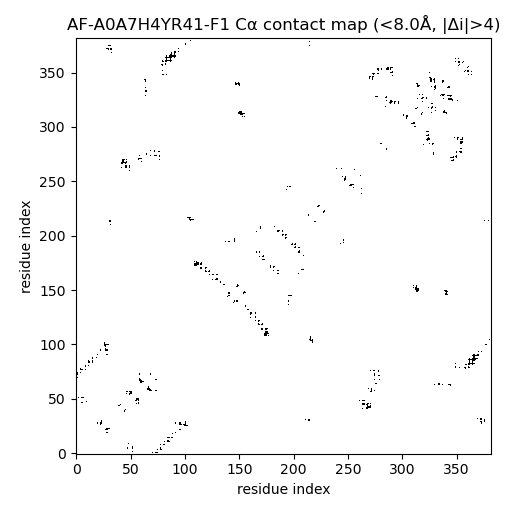89.19 130 VAL A O 1
ATOM 1041 N N . VAL A 1 131 ? -19.812 -17.618 -11.777 1.00 89.19 131 VAL A N 1
ATOM 1042 C CA . VAL A 1 131 ? -19.253 -18.906 -12.213 1.00 89.19 131 VAL A CA 1
ATOM 1043 C C . VAL A 1 131 ? -18.797 -18.830 -13.670 1.00 89.19 131 VAL A C 1
ATOM 1045 O O . VAL A 1 131 ? -17.663 -19.196 -13.971 1.00 89.19 131 VAL A O 1
ATOM 1048 N N . VAL A 1 132 ? -19.633 -18.295 -14.566 1.00 89.50 132 VAL A N 1
ATOM 1049 C CA . VAL A 1 132 ? -19.272 -18.118 -15.983 1.00 89.50 132 VAL A CA 1
ATOM 1050 C C . VAL A 1 132 ? -18.048 -17.213 -16.136 1.00 89.50 132 VAL A C 1
ATOM 1052 O O . VAL A 1 132 ? -17.148 -17.530 -16.914 1.00 89.50 132 VAL A O 1
ATOM 1055 N N . TYR A 1 133 ? -17.987 -16.108 -15.392 1.00 87.12 133 TYR A N 1
ATOM 1056 C CA . TYR A 1 133 ? -16.845 -15.200 -15.432 1.00 87.12 133 TYR A CA 1
ATOM 1057 C C . TYR A 1 133 ? -15.564 -15.873 -14.923 1.00 87.12 133 TYR A C 1
ATOM 1059 O O . TYR A 1 133 ? -14.535 -15.776 -15.583 1.00 87.12 133 TYR A O 1
ATOM 1067 N N . LEU A 1 134 ? -15.617 -16.601 -13.801 1.00 86.56 134 LEU A N 1
ATOM 1068 C CA . LEU A 1 134 ? -14.456 -17.317 -13.263 1.00 86.56 134 LEU A CA 1
ATOM 1069 C C . LEU A 1 134 ? -13.941 -18.386 -14.232 1.00 86.56 134 LEU A C 1
ATOM 1071 O O . LEU A 1 134 ? -12.733 -18.495 -14.410 1.00 86.56 134 LEU A O 1
ATOM 1075 N N . ILE A 1 135 ? -14.828 -19.129 -14.901 1.00 87.81 135 ILE A N 1
ATOM 1076 C CA . ILE A 1 135 ? -14.429 -20.106 -15.925 1.00 87.81 135 ILE A CA 1
ATOM 1077 C C . ILE A 1 135 ? -13.702 -19.406 -17.079 1.00 87.81 135 ILE A C 1
ATOM 1079 O O . ILE A 1 135 ? -12.626 -19.848 -17.478 1.00 87.81 135 ILE A O 1
ATOM 1083 N N . LYS A 1 136 ? -14.248 -18.291 -17.586 1.00 87.50 136 LYS A N 1
ATOM 1084 C CA . LYS A 1 136 ? -13.600 -17.494 -18.642 1.00 87.50 136 LYS A CA 1
ATOM 1085 C C . LYS A 1 136 ? -12.245 -16.948 -18.193 1.00 87.50 136 LYS A C 1
ATOM 1087 O O . LYS A 1 136 ? -11.288 -17.014 -18.956 1.00 87.50 136 LYS A O 1
ATOM 1092 N N . LEU A 1 137 ? -12.166 -16.445 -16.961 1.00 84.62 137 LEU A N 1
ATOM 1093 C CA . LEU A 1 137 ? -10.943 -15.915 -16.364 1.00 84.62 137 LEU A CA 1
ATOM 1094 C C . LEU A 1 137 ? -9.856 -16.987 -16.273 1.00 84.62 137 LEU A C 1
ATOM 1096 O O . LEU A 1 137 ? -8.738 -16.760 -16.724 1.00 84.62 137 LEU A O 1
ATOM 1100 N N . ILE A 1 138 ? -10.195 -18.160 -15.738 1.00 84.00 138 ILE A N 1
ATOM 1101 C CA . ILE A 1 138 ? -9.265 -19.285 -15.621 1.00 84.00 138 ILE A CA 1
ATOM 1102 C C . ILE A 1 138 ? -8.806 -19.731 -17.012 1.00 84.00 138 ILE A C 1
ATOM 1104 O O . ILE A 1 138 ? -7.606 -19.802 -17.248 1.00 84.00 138 ILE A O 1
ATOM 1108 N N . ALA A 1 139 ? -9.729 -19.953 -17.952 1.00 86.88 139 ALA A N 1
ATOM 1109 C CA . ALA A 1 139 ? -9.391 -20.396 -19.305 1.00 86.88 139 ALA A CA 1
ATOM 1110 C C . ALA A 1 139 ? -8.470 -19.406 -20.038 1.00 86.88 139 ALA A C 1
ATOM 1112 O O . ALA A 1 139 ? -7.499 -19.812 -20.680 1.00 86.88 139 ALA A O 1
ATOM 1113 N N . PHE A 1 140 ? -8.746 -18.106 -19.913 1.00 85.56 140 PHE A N 1
ATOM 1114 C CA . PHE A 1 140 ? -7.926 -17.057 -20.510 1.00 85.56 140 PHE A CA 1
ATOM 1115 C C . PHE A 1 140 ? -6.515 -17.037 -19.919 1.00 85.56 140 PHE A C 1
ATOM 1117 O O . PHE A 1 140 ? -5.539 -17.028 -20.663 1.00 85.56 140 PHE A O 1
ATOM 1124 N N . ILE A 1 141 ? -6.393 -17.083 -18.591 1.00 83.12 141 ILE A N 1
ATOM 1125 C CA . ILE A 1 141 ? -5.090 -17.020 -17.917 1.00 83.12 141 ILE A CA 1
ATOM 1126 C C . ILE A 1 141 ? -4.283 -18.295 -18.151 1.00 83.12 141 ILE A C 1
ATOM 1128 O O . ILE A 1 141 ? -3.074 -18.215 -18.348 1.00 83.12 141 ILE A O 1
ATOM 1132 N N . SER A 1 142 ? -4.934 -19.458 -18.197 1.00 80.25 142 SER A N 1
ATOM 1133 C CA . SER A 1 142 ? -4.282 -20.715 -18.568 1.00 80.25 142 SER A CA 1
ATOM 1134 C C . SER A 1 142 ? -3.743 -20.704 -20.000 1.00 80.25 142 SER A C 1
ATOM 1136 O O . SER A 1 142 ? -2.763 -21.388 -20.267 1.00 80.25 142 SER A O 1
ATOM 1138 N N . SER A 1 143 ? -4.355 -19.934 -20.906 1.00 84.44 143 SER A N 1
ATOM 1139 C CA . SER A 1 143 ? -3.947 -19.874 -22.317 1.00 84.44 143 SER A CA 1
ATOM 1140 C C . SER A 1 143 ? -2.910 -18.780 -22.595 1.00 84.44 143 SER A C 1
ATOM 1142 O O . SER A 1 143 ? -1.973 -19.006 -23.351 1.00 84.44 143 SER A O 1
ATOM 1144 N N . ASN A 1 144 ? -3.067 -17.602 -21.983 1.00 81.88 144 ASN A N 1
ATOM 1145 C CA . ASN A 1 144 ? -2.306 -16.390 -22.320 1.00 81.88 144 ASN A CA 1
ATOM 1146 C C . ASN A 1 144 ? -1.370 -15.908 -21.196 1.00 81.88 144 ASN A C 1
ATOM 1148 O O . ASN A 1 144 ? -0.608 -14.962 -21.384 1.00 81.88 144 ASN A O 1
ATOM 1152 N N . GLY A 1 145 ? -1.435 -16.518 -20.010 1.00 80.31 145 GLY A N 1
ATOM 1153 C CA . GLY A 1 145 ? -0.723 -16.066 -18.814 1.00 80.31 145 GLY A CA 1
ATOM 1154 C C . GLY A 1 145 ? -1.383 -14.863 -18.126 1.00 80.31 145 GLY A C 1
ATOM 1155 O O . GLY A 1 145 ? -2.169 -14.128 -18.716 1.00 80.31 145 GLY A O 1
ATOM 1156 N N . PHE A 1 146 ? -1.063 -14.643 -16.847 1.00 76.25 146 PHE A N 1
ATOM 1157 C CA . PHE A 1 146 ? -1.703 -13.612 -16.012 1.00 76.25 146 PHE A CA 1
ATOM 1158 C C . PHE A 1 146 ? -1.491 -12.181 -16.533 1.00 76.25 146 PHE A C 1
ATOM 1160 O O . PHE A 1 146 ? -2.435 -11.395 -16.566 1.00 76.25 146 PHE A O 1
ATOM 1167 N N . TYR A 1 147 ? -0.274 -11.853 -16.978 1.00 79.69 147 TYR A N 1
ATOM 1168 C CA . TYR A 1 147 ? 0.076 -10.491 -17.401 1.00 79.69 147 TYR A CA 1
ATOM 1169 C C . TYR A 1 147 ? -0.663 -10.034 -18.663 1.00 79.69 147 TYR A C 1
ATOM 1171 O O . TYR A 1 147 ? -0.876 -8.838 -18.851 1.00 79.69 147 TYR A O 1
ATOM 1179 N N . SER A 1 148 ? -1.161 -10.976 -19.468 1.00 82.38 148 SER A N 1
ATOM 1180 C CA . SER A 1 148 ? -1.956 -10.660 -20.656 1.00 82.38 148 SER A CA 1
ATOM 1181 C C . SER A 1 148 ? -3.249 -9.897 -20.340 1.00 82.38 148 SER A C 1
ATOM 1183 O O . SER A 1 148 ? -3.731 -9.165 -21.200 1.00 82.38 148 SER A O 1
ATOM 1185 N N . LEU A 1 149 ? -3.770 -9.988 -19.106 1.00 80.00 149 LEU A N 1
ATOM 1186 C CA . LEU A 1 149 ? -4.934 -9.217 -18.646 1.00 80.00 149 LEU A CA 1
ATOM 1187 C C . LEU A 1 149 ? -4.694 -7.702 -18.620 1.00 80.00 149 LEU A C 1
ATOM 1189 O O . LEU A 1 149 ? -5.653 -6.930 -18.667 1.00 80.00 149 LEU A O 1
ATOM 1193 N N . TYR A 1 150 ? -3.434 -7.282 -18.508 1.00 80.31 150 TYR A N 1
ATOM 1194 C CA . TYR A 1 150 ? -3.054 -5.874 -18.426 1.00 80.31 150 TYR A CA 1
ATOM 1195 C C . TYR A 1 150 ? -2.695 -5.286 -19.790 1.00 80.31 150 TYR A C 1
ATOM 1197 O O . TYR A 1 150 ? -2.591 -4.069 -19.911 1.00 80.31 150 TYR A O 1
ATOM 1205 N N . ILE A 1 151 ? -2.549 -6.116 -20.826 1.00 82.12 151 ILE A N 1
ATOM 1206 C CA . ILE A 1 151 ? -2.282 -5.658 -22.191 1.00 82.12 151 ILE A CA 1
ATOM 1207 C C . ILE A 1 151 ? -3.542 -4.997 -22.760 1.00 82.12 151 ILE A C 1
ATOM 1209 O O . ILE A 1 151 ? -4.663 -5.487 -22.583 1.00 82.12 151 ILE A O 1
ATOM 1213 N N . ASN A 1 152 ? -3.365 -3.868 -23.450 1.00 72.19 152 ASN A N 1
ATOM 1214 C CA . ASN A 1 152 ? -4.477 -3.164 -24.077 1.00 72.19 152 ASN A CA 1
ATOM 1215 C C . ASN A 1 152 ? -5.242 -4.071 -25.065 1.00 72.19 152 ASN A C 1
ATOM 1217 O O . ASN A 1 152 ? -4.635 -4.768 -25.872 1.00 72.19 152 ASN A O 1
ATOM 1221 N N . GLY A 1 153 ? -6.577 -4.071 -24.986 1.00 64.25 153 GLY A N 1
ATOM 1222 C CA . GLY A 1 153 ? -7.461 -4.894 -25.829 1.00 64.25 153 GLY A CA 1
ATOM 1223 C C . GLY A 1 153 ? -7.744 -6.324 -25.336 1.00 64.25 153 GLY A C 1
ATOM 1224 O O . GLY A 1 153 ? -8.683 -6.949 -25.819 1.00 64.25 153 GLY A O 1
ATOM 1225 N N . ASN A 1 154 ? -7.026 -6.833 -24.329 1.00 64.50 154 ASN A N 1
ATOM 1226 C CA . ASN A 1 154 ? -7.149 -8.222 -23.854 1.00 64.50 154 ASN A CA 1
ATOM 1227 C C . ASN A 1 154 ? -8.076 -8.408 -22.630 1.00 64.50 154 ASN A C 1
ATOM 1229 O O . ASN A 1 154 ? -7.974 -9.388 -21.888 1.00 64.50 154 ASN A O 1
ATOM 1233 N N . LYS A 1 155 ? -9.008 -7.475 -22.387 1.00 65.69 155 LYS A N 1
ATOM 1234 C CA . LYS A 1 155 ? -9.842 -7.494 -21.173 1.00 65.69 155 LYS A CA 1
ATOM 1235 C C . LYS A 1 155 ? -10.997 -8.487 -21.250 1.00 65.69 155 LYS A C 1
ATOM 1237 O O . LYS A 1 155 ? -11.810 -8.480 -22.172 1.00 65.69 155 LYS A O 1
ATOM 1242 N N . ILE A 1 156 ? -11.150 -9.258 -20.176 1.00 68.12 156 ILE A N 1
ATOM 1243 C CA . ILE A 1 156 ? -12.347 -10.063 -19.938 1.00 68.12 156 ILE A CA 1
ATOM 1244 C C . ILE A 1 156 ? -13.433 -9.147 -19.371 1.00 68.12 156 ILE A C 1
ATOM 1246 O O . ILE A 1 156 ? -13.348 -8.667 -18.240 1.00 68.12 156 ILE A O 1
ATOM 1250 N N . SER A 1 157 ? -14.476 -8.900 -20.158 1.00 63.75 157 SER A N 1
ATOM 1251 C CA . SER A 1 157 ? -15.648 -8.145 -19.711 1.00 63.75 157 SER A CA 1
ATOM 1252 C C . SER A 1 157 ? -16.324 -8.832 -18.516 1.00 63.75 157 SER A C 1
ATOM 1254 O O . SER A 1 157 ? -16.545 -10.045 -18.556 1.00 63.75 157 SER A O 1
ATOM 1256 N N . GLY A 1 158 ? -16.722 -8.064 -17.497 1.00 64.00 158 GLY A N 1
ATOM 1257 C CA . GLY A 1 158 ? -17.514 -8.575 -16.369 1.00 64.00 158 GLY A CA 1
ATOM 1258 C C . GLY A 1 158 ? -16.809 -8.615 -15.012 1.00 64.00 158 GLY A C 1
ATOM 1259 O O . GLY A 1 158 ? -17.389 -9.146 -14.072 1.00 64.00 158 GLY A O 1
ATOM 1260 N N . GLY A 1 159 ? -15.612 -8.035 -14.861 1.00 71.44 159 GLY A N 1
ATOM 1261 C CA . GLY A 1 159 ? -14.916 -7.976 -13.562 1.00 71.44 159 GLY A CA 1
ATOM 1262 C C . GLY A 1 159 ? -15.759 -7.369 -12.429 1.00 71.44 159 GLY A C 1
ATOM 1263 O O . GLY A 1 159 ? -15.756 -7.885 -11.313 1.00 71.44 159 GLY A O 1
ATOM 1264 N N . TYR A 1 160 ? -16.599 -6.377 -12.747 1.00 75.00 160 TYR A N 1
ATOM 1265 C CA . TYR A 1 160 ? -17.538 -5.751 -11.806 1.00 75.00 160 TYR A CA 1
ATOM 1266 C C . TYR A 1 160 ? -18.526 -6.742 -11.160 1.00 75.00 160 TYR A C 1
ATOM 1268 O O . TYR A 1 160 ? -19.026 -6.493 -10.064 1.00 75.00 160 TYR A O 1
ATOM 1276 N N . ILE A 1 161 ? -18.807 -7.878 -11.811 1.00 82.62 161 ILE A N 1
ATOM 1277 C CA . ILE A 1 161 ? -19.689 -8.933 -11.292 1.00 82.62 161 ILE A CA 1
ATOM 1278 C C . ILE A 1 161 ? -19.062 -9.571 -10.049 1.00 82.62 161 ILE A C 1
ATOM 1280 O O . ILE A 1 161 ? -19.762 -9.843 -9.073 1.00 82.62 161 ILE A O 1
ATOM 1284 N N . LEU A 1 162 ? -17.740 -9.775 -10.058 1.00 82.88 162 LEU A N 1
ATOM 1285 C CA . LEU A 1 162 ? -17.014 -10.289 -8.898 1.00 82.88 162 LEU A CA 1
ATOM 1286 C C . LEU A 1 162 ? -16.968 -9.265 -7.769 1.00 82.88 162 LEU A C 1
ATOM 1288 O O . LEU A 1 162 ? -17.157 -9.631 -6.611 1.00 82.88 162 LEU A O 1
ATOM 1292 N N . ASP A 1 163 ? -16.770 -7.987 -8.079 1.00 82.94 163 ASP A N 1
ATOM 1293 C CA . ASP A 1 163 ? -16.777 -6.942 -7.054 1.00 82.94 163 ASP A CA 1
ATOM 1294 C C . ASP A 1 163 ? -18.143 -6.823 -6.380 1.00 82.94 163 ASP A C 1
ATOM 1296 O O . ASP A 1 163 ? -18.226 -6.796 -5.149 1.00 82.94 163 ASP A O 1
ATOM 1300 N N . LEU A 1 164 ? -19.219 -6.869 -7.168 1.00 86.00 164 LEU A N 1
ATOM 1301 C CA . LEU A 1 164 ? -20.583 -6.914 -6.653 1.00 86.00 164 LEU A CA 1
ATOM 1302 C C . LEU A 1 164 ? -20.827 -8.179 -5.816 1.00 86.00 164 LEU A C 1
ATOM 1304 O O . LEU A 1 164 ? -21.424 -8.106 -4.741 1.00 86.00 164 LEU A O 1
ATOM 1308 N N . PHE A 1 165 ? -20.314 -9.333 -6.248 1.00 90.44 165 PHE A N 1
ATOM 1309 C CA . PHE A 1 165 ? -20.389 -10.577 -5.485 1.00 90.44 165 PHE A CA 1
ATOM 1310 C C . PHE A 1 165 ? -19.707 -10.456 -4.114 1.00 90.44 165 PHE A C 1
ATOM 1312 O O . PHE A 1 165 ? -20.330 -10.748 -3.090 1.00 90.44 165 PHE A O 1
ATOM 1319 N N . PHE A 1 166 ? -18.476 -9.947 -4.046 1.00 89.75 166 PHE A N 1
ATOM 1320 C CA . PHE A 1 166 ? -17.798 -9.733 -2.764 1.00 89.75 166 PHE A CA 1
ATOM 1321 C C . PHE A 1 166 ? -18.516 -8.698 -1.893 1.00 89.75 166 PHE A C 1
ATOM 1323 O O . PHE A 1 166 ? -18.678 -8.933 -0.695 1.00 89.75 166 PHE A O 1
ATOM 1330 N N . LEU A 1 167 ? -19.036 -7.613 -2.477 1.00 89.62 167 LEU A N 1
ATOM 1331 C CA . LEU A 1 167 ? -19.855 -6.632 -1.760 1.00 89.62 167 LEU A CA 1
ATOM 1332 C C . LEU A 1 167 ? -21.081 -7.294 -1.101 1.00 89.62 167 LEU A C 1
ATOM 1334 O O . LEU A 1 167 ? -21.359 -7.057 0.078 1.00 89.62 167 LEU A O 1
ATOM 1338 N N . THR A 1 168 ? -21.785 -8.174 -1.826 1.00 90.75 168 THR A N 1
ATOM 1339 C CA . THR A 1 168 ? -22.934 -8.915 -1.273 1.00 90.75 168 THR A CA 1
ATOM 1340 C C . THR A 1 168 ? -22.521 -9.873 -0.154 1.00 90.75 168 THR A C 1
ATOM 1342 O O . THR A 1 168 ? -23.193 -9.932 0.879 1.00 90.75 168 THR A O 1
ATOM 1345 N N . LEU A 1 169 ? -21.383 -10.563 -0.291 1.00 90.88 169 LEU A N 1
ATOM 1346 C CA . LEU A 1 169 ? -20.840 -11.428 0.759 1.00 90.88 169 LEU A CA 1
ATOM 1347 C C . LEU A 1 169 ? -20.454 -10.644 2.017 1.00 90.88 169 LEU A C 1
ATOM 1349 O O . LEU A 1 169 ? -20.764 -11.085 3.124 1.00 90.88 169 LEU A O 1
ATOM 1353 N N . TYR A 1 170 ? -19.831 -9.472 1.881 1.00 90.31 170 TYR A N 1
ATOM 1354 C CA . TYR A 1 170 ? -19.517 -8.613 3.025 1.00 90.31 170 TYR A CA 1
ATOM 1355 C C . TYR A 1 170 ? -20.784 -8.101 3.711 1.00 90.31 170 TYR A C 1
ATOM 1357 O O . TYR A 1 170 ? -20.874 -8.132 4.939 1.00 90.31 170 TYR A O 1
ATOM 1365 N N . SER A 1 171 ? -21.802 -7.717 2.937 1.00 88.44 171 SER A N 1
ATOM 1366 C CA . SER A 1 171 ? -23.114 -7.346 3.476 1.00 88.44 171 SER A CA 1
ATOM 1367 C C . SER A 1 171 ? -23.745 -8.489 4.285 1.00 88.44 171 SER A C 1
ATOM 1369 O O . SER A 1 171 ? -24.224 -8.273 5.402 1.00 88.44 171 SER A O 1
ATOM 1371 N N . LEU A 1 172 ? -23.675 -9.730 3.787 1.00 88.50 172 LEU A N 1
ATOM 1372 C CA . LEU A 1 172 ? -24.139 -10.921 4.511 1.00 88.50 172 LEU A CA 1
ATOM 1373 C C . LEU A 1 172 ? -23.310 -11.212 5.768 1.00 88.50 172 LEU A C 1
ATOM 1375 O O . LEU A 1 172 ? -23.878 -11.585 6.795 1.00 88.50 172 LEU A O 1
ATOM 1379 N N . LEU A 1 173 ? -21.988 -11.024 5.713 1.00 86.12 173 LEU A N 1
ATOM 1380 C CA . LEU A 1 173 ? -21.087 -11.217 6.853 1.00 86.12 173 LEU A CA 1
ATOM 1381 C C . LEU A 1 173 ? -21.450 -10.284 8.017 1.00 86.12 173 LEU A C 1
ATOM 1383 O O . LEU A 1 173 ? -21.405 -10.692 9.180 1.00 86.12 173 LEU A O 1
ATOM 1387 N N . ILE A 1 174 ? -21.833 -9.047 7.696 1.00 83.56 174 ILE A N 1
ATOM 1388 C CA . ILE A 1 174 ? -22.265 -8.046 8.673 1.00 83.56 174 ILE A CA 1
ATOM 1389 C C . ILE A 1 174 ? -23.686 -8.353 9.177 1.00 83.56 174 ILE A C 1
ATOM 1391 O O . ILE A 1 174 ? -23.923 -8.274 10.383 1.00 83.56 174 ILE A O 1
ATOM 1395 N N . SER A 1 175 ? -24.594 -8.757 8.278 1.00 84.12 175 SER A N 1
ATOM 1396 C CA . SER A 1 175 ? -26.041 -8.844 8.543 1.00 84.12 175 SER A CA 1
ATOM 1397 C C . SER A 1 175 ? -26.524 -10.152 9.180 1.00 84.12 175 SER A C 1
ATOM 1399 O O . SER A 1 175 ? -27.634 -10.199 9.716 1.00 84.12 175 SER A O 1
ATOM 1401 N N . LEU A 1 176 ? -25.741 -11.235 9.111 1.00 81.38 176 LEU A N 1
ATOM 1402 C CA . LEU A 1 176 ? -26.131 -12.555 9.620 1.00 81.38 176 LEU A CA 1
ATOM 1403 C C . LEU A 1 176 ? -25.578 -12.861 11.016 1.00 81.38 176 LEU A C 1
ATOM 1405 O O . LEU A 1 176 ? -24.435 -12.555 11.357 1.00 81.38 176 LEU A O 1
ATOM 1409 N N . LYS A 1 177 ? -26.366 -13.628 11.780 1.00 71.62 177 LYS A N 1
ATOM 1410 C CA . LYS A 1 177 ? -25.957 -14.192 13.075 1.00 71.62 177 LYS A CA 1
ATOM 1411 C C . LYS A 1 177 ? -24.887 -15.285 12.930 1.00 71.62 177 LYS A C 1
ATOM 1413 O O . LYS A 1 177 ? -23.928 -15.328 13.699 1.00 71.62 177 LYS A O 1
ATOM 1418 N N . ASN A 1 178 ? -25.011 -16.167 11.928 1.00 72.94 178 ASN A N 1
ATOM 1419 C CA . ASN A 1 178 ? -24.015 -17.211 11.643 1.00 72.94 178 ASN A CA 1
ATOM 1420 C C . ASN A 1 178 ? -23.025 -16.769 10.555 1.00 72.94 178 ASN A C 1
ATOM 1422 O O . ASN A 1 178 ? -23.236 -16.988 9.364 1.00 72.94 178 ASN A O 1
ATOM 1426 N N . LYS A 1 179 ? -21.915 -16.178 10.998 1.00 79.88 179 LYS A N 1
ATOM 1427 C CA . LYS A 1 179 ? -20.902 -15.545 10.138 1.00 79.88 179 LYS A CA 1
ATOM 1428 C C . LYS A 1 179 ? -19.878 -16.526 9.559 1.00 79.88 179 LYS A C 1
ATOM 1430 O O . LYS A 1 179 ? -19.242 -16.228 8.555 1.00 79.88 179 LYS A O 1
ATOM 1435 N N . LYS A 1 180 ? -19.729 -17.715 10.163 1.00 76.12 180 LYS A N 1
ATOM 1436 C CA . LYS A 1 180 ? -18.674 -18.687 9.812 1.00 76.12 180 LYS A CA 1
ATOM 1437 C C . LYS A 1 180 ? -18.806 -19.217 8.385 1.00 76.12 180 LYS A C 1
ATOM 1439 O O . LYS A 1 180 ? -17.804 -19.346 7.696 1.00 76.12 180 LYS A O 1
ATOM 1444 N N . LYS A 1 181 ? -20.037 -19.499 7.940 1.00 82.19 181 LYS A N 1
ATOM 1445 C CA . LYS A 1 181 ? -20.299 -20.005 6.582 1.00 82.19 181 LYS A CA 1
ATOM 1446 C C . LYS A 1 181 ? -19.948 -18.966 5.516 1.00 82.19 181 LYS A C 1
ATOM 1448 O O . LYS A 1 181 ? -19.270 -19.294 4.554 1.00 82.19 181 LYS A O 1
ATOM 1453 N N . ILE A 1 182 ? -20.362 -17.714 5.718 1.00 86.75 182 ILE A N 1
ATOM 1454 C CA . ILE A 1 182 ? -20.058 -16.619 4.788 1.00 86.75 182 ILE A CA 1
ATOM 1455 C C . ILE A 1 182 ? -18.559 -16.334 4.755 1.00 86.75 182 ILE A C 1
ATOM 1457 O O . ILE A 1 182 ? -17.991 -16.208 3.677 1.00 86.75 182 ILE A O 1
ATOM 1461 N N . LEU A 1 183 ? -17.904 -16.312 5.920 1.00 82.94 183 LEU A N 1
ATOM 1462 C CA . LEU A 1 183 ? -16.451 -16.184 6.000 1.00 82.94 183 LEU A CA 1
ATOM 1463 C C . LEU A 1 183 ? -15.742 -17.281 5.197 1.00 82.94 183 LEU A C 1
ATOM 1465 O O . LEU A 1 183 ? -14.828 -16.983 4.437 1.00 82.94 183 LEU A O 1
ATOM 1469 N N . PHE A 1 184 ? -16.172 -18.535 5.351 1.00 81.31 184 PHE A N 1
ATOM 1470 C CA . PHE A 1 184 ? -15.604 -19.653 4.605 1.00 81.31 184 PHE A CA 1
ATOM 1471 C C . PHE A 1 184 ? -15.760 -19.459 3.092 1.00 81.31 184 PHE A C 1
ATOM 1473 O O . PHE A 1 184 ? -14.785 -19.611 2.367 1.00 81.31 184 PHE A O 1
ATOM 1480 N N . ILE A 1 185 ? -16.939 -19.032 2.624 1.00 86.12 185 ILE A N 1
ATOM 1481 C CA . ILE A 1 185 ? -17.178 -18.742 1.200 1.00 86.12 185 ILE A CA 1
ATOM 1482 C C . ILE A 1 185 ? -16.255 -17.623 0.701 1.00 86.12 185 ILE A C 1
ATOM 1484 O O . ILE A 1 185 ? -15.615 -17.793 -0.334 1.00 86.12 185 ILE A O 1
ATOM 1488 N N . ILE A 1 186 ? -16.141 -16.511 1.440 1.00 86.44 186 ILE A N 1
ATOM 1489 C CA . ILE A 1 186 ? -15.239 -15.402 1.086 1.00 86.44 186 ILE A CA 1
ATOM 1490 C C . ILE A 1 186 ? -13.808 -15.916 0.919 1.00 86.44 186 ILE A C 1
ATOM 1492 O O . ILE A 1 186 ? -13.168 -15.616 -0.084 1.00 86.44 186 ILE A O 1
ATOM 1496 N N . LEU A 1 187 ? -13.316 -16.707 1.878 1.00 84.88 187 LEU A N 1
ATOM 1497 C CA . LEU A 1 187 ? -11.955 -17.240 1.844 1.00 84.88 187 LEU A CA 1
ATOM 1498 C C . LEU A 1 187 ? -11.754 -18.226 0.688 1.00 84.88 187 LEU A C 1
ATOM 1500 O O . LEU A 1 187 ? -10.759 -18.115 -0.018 1.00 84.88 187 LEU A O 1
ATOM 1504 N N . CYS A 1 188 ? -12.698 -19.139 0.442 1.00 83.44 188 CYS A N 1
ATOM 1505 C CA . CYS A 1 188 ? -12.615 -20.083 -0.674 1.00 83.44 188 CYS A CA 1
ATOM 1506 C C . CYS A 1 188 ? -12.545 -19.375 -2.029 1.00 83.44 188 CYS A C 1
ATOM 1508 O O . CYS A 1 188 ? -11.705 -19.728 -2.853 1.00 83.44 188 CYS A O 1
ATOM 1510 N N . VAL A 1 189 ? -13.391 -18.364 -2.255 1.00 83.69 189 VAL A N 1
ATOM 1511 C CA . VAL A 1 189 ? -13.387 -17.615 -3.520 1.00 83.69 189 VAL A CA 1
ATOM 1512 C C . VAL A 1 189 ? -12.146 -16.728 -3.621 1.00 83.69 189 VAL A C 1
ATOM 1514 O O . VAL A 1 189 ? -11.545 -16.650 -4.687 1.00 83.69 189 VAL A O 1
ATOM 1517 N N . ALA A 1 190 ? -11.696 -16.118 -2.520 1.00 83.38 190 ALA A N 1
ATOM 1518 C CA . ALA A 1 190 ? -10.444 -15.366 -2.506 1.00 83.38 190 ALA A CA 1
ATOM 1519 C C . ALA A 1 190 ? -9.247 -16.260 -2.886 1.00 83.38 190 ALA A C 1
ATOM 1521 O O . ALA A 1 190 ? -8.410 -15.844 -3.683 1.00 83.38 190 ALA A O 1
ATOM 1522 N N . CYS A 1 191 ? -9.184 -17.503 -2.394 1.00 81.69 191 CYS A N 1
ATOM 1523 C CA . CYS A 1 191 ? -8.104 -18.439 -2.724 1.00 81.69 191 CYS A CA 1
ATOM 1524 C C . CYS A 1 191 ? -7.983 -18.738 -4.226 1.00 81.69 191 CYS A C 1
ATOM 1526 O O . CYS A 1 191 ? -6.881 -19.029 -4.683 1.00 81.69 191 CYS A O 1
ATOM 1528 N N . VAL A 1 192 ? -9.060 -18.617 -5.012 1.00 80.88 192 VAL A N 1
ATOM 1529 C CA . VAL A 1 192 ? -8.993 -18.762 -6.479 1.00 80.88 192 VAL A CA 1
ATOM 1530 C C . VAL A 1 192 ? -7.994 -17.769 -7.083 1.00 80.88 192 VAL A C 1
ATOM 1532 O O . VAL A 1 192 ? -7.207 -18.137 -7.950 1.00 80.88 192 VAL A O 1
ATOM 1535 N N . TYR A 1 193 ? -7.939 -16.538 -6.568 1.00 76.00 193 TYR A N 1
ATOM 1536 C CA . TYR A 1 193 ? -6.984 -15.529 -7.028 1.00 76.00 193 TYR A CA 1
ATOM 1537 C C . TYR A 1 193 ? -5.533 -15.883 -6.697 1.00 76.00 193 TYR A C 1
ATOM 1539 O O . TYR A 1 193 ? -4.642 -15.544 -7.472 1.00 76.00 193 TYR A O 1
ATOM 1547 N N . LEU A 1 194 ? -5.279 -16.604 -5.599 1.00 74.44 194 LEU A N 1
ATOM 1548 C CA . LEU A 1 194 ? -3.934 -17.106 -5.304 1.00 74.44 194 LEU A CA 1
ATOM 1549 C C . LEU A 1 194 ? -3.489 -18.142 -6.335 1.00 74.44 194 LEU A C 1
ATOM 1551 O O . LEU A 1 194 ? -2.377 -18.031 -6.842 1.00 74.44 194 LEU A O 1
ATOM 1555 N N . PHE A 1 195 ? -4.364 -19.090 -6.688 1.00 71.75 195 PHE A N 1
ATOM 1556 C CA . PHE A 1 195 ? -4.063 -20.112 -7.699 1.00 71.75 195 PHE A CA 1
ATOM 1557 C C . PHE A 1 195 ? -3.807 -19.517 -9.085 1.00 71.75 195 PHE A C 1
ATOM 1559 O O . PHE A 1 195 ? -2.988 -20.025 -9.840 1.00 71.75 195 PHE A O 1
ATOM 1566 N N . ILE A 1 196 ? -4.485 -18.416 -9.397 1.00 71.75 196 ILE A N 1
ATOM 1567 C CA . ILE A 1 196 ? -4.339 -17.685 -10.656 1.00 71.75 196 ILE A CA 1
ATOM 1568 C C . ILE A 1 196 ? -3.100 -16.756 -10.651 1.00 71.75 196 ILE A C 1
ATOM 1570 O O . ILE A 1 196 ? -2.685 -16.249 -11.692 1.00 71.75 196 ILE A O 1
ATOM 1574 N N . GLY A 1 197 ? -2.472 -16.538 -9.491 1.00 66.06 197 GLY A N 1
ATOM 1575 C CA . GLY A 1 197 ? -1.307 -15.660 -9.332 1.00 66.06 197 GLY A CA 1
ATOM 1576 C C . GLY A 1 197 ? -1.644 -14.186 -9.065 1.00 66.06 197 GLY A C 1
ATOM 1577 O O . GLY A 1 197 ? -0.735 -13.369 -8.913 1.00 66.06 197 GLY A O 1
ATOM 1578 N N . ALA A 1 198 ? -2.927 -13.845 -8.925 1.00 71.88 198 ALA A N 1
ATOM 1579 C CA . ALA A 1 198 ? -3.442 -12.507 -8.642 1.00 71.88 198 ALA A CA 1
ATOM 1580 C C . ALA A 1 198 ? -3.385 -12.176 -7.134 1.00 71.88 198 ALA A C 1
ATOM 1582 O O . ALA A 1 198 ? -4.399 -12.067 -6.441 1.00 71.88 198 ALA A O 1
ATOM 1583 N N . ARG A 1 199 ? -2.169 -12.024 -6.594 1.00 72.81 199 ARG A N 1
ATOM 1584 C CA . ARG A 1 199 ? -1.929 -11.843 -5.143 1.00 72.81 199 ARG A CA 1
ATOM 1585 C C . ARG A 1 199 ? -2.568 -10.575 -4.574 1.00 72.81 199 ARG A C 1
ATOM 1587 O O . ARG A 1 199 ? -3.097 -10.601 -3.465 1.00 72.81 199 ARG A O 1
ATOM 1594 N N . LEU A 1 200 ? -2.523 -9.481 -5.334 1.00 71.81 200 LEU A N 1
ATOM 1595 C CA . LEU A 1 200 ? -3.110 -8.203 -4.932 1.00 71.81 200 LEU A CA 1
ATOM 1596 C C . LEU A 1 200 ? -4.631 -8.328 -4.760 1.00 71.81 200 LEU A C 1
ATOM 1598 O O . LEU A 1 200 ? -5.171 -7.925 -3.731 1.00 71.81 200 LEU A O 1
ATOM 1602 N N . GLU A 1 201 ? -5.297 -8.981 -5.716 1.00 76.88 201 GLU A N 1
ATOM 1603 C CA . GLU A 1 201 ? -6.740 -9.231 -5.673 1.00 76.88 201 GLU A CA 1
ATOM 1604 C C . GLU A 1 201 ? -7.133 -10.075 -4.461 1.00 76.88 201 GLU A C 1
ATOM 1606 O O . GLU A 1 201 ? -8.060 -9.719 -3.734 1.00 76.88 201 GLU A O 1
ATOM 1611 N N . PHE A 1 202 ? -6.382 -11.141 -4.164 1.00 80.69 202 PHE A N 1
ATOM 1612 C CA . PHE A 1 202 ? -6.586 -11.924 -2.943 1.00 80.69 202 PHE A CA 1
ATOM 1613 C C . PHE A 1 202 ? -6.551 -11.041 -1.686 1.00 80.69 202 PHE A C 1
ATOM 1615 O O . PHE A 1 202 ? -7.467 -11.092 -0.859 1.00 80.69 202 PHE A O 1
ATOM 1622 N N . MET A 1 203 ? -5.519 -10.202 -1.553 1.00 75.69 203 MET A N 1
ATOM 1623 C CA . MET A 1 203 ? -5.362 -9.330 -0.388 1.00 75.69 203 MET A CA 1
ATOM 1624 C C . MET A 1 203 ? -6.507 -8.320 -0.281 1.00 75.69 203 MET A C 1
ATOM 1626 O O . MET A 1 203 ? -7.055 -8.150 0.812 1.00 75.69 203 MET A O 1
ATOM 1630 N N . PHE A 1 204 ? -6.947 -7.721 -1.393 1.00 77.56 204 PHE A N 1
ATOM 1631 C CA . PHE A 1 204 ? -8.111 -6.830 -1.402 1.00 77.56 204 PHE A CA 1
ATOM 1632 C C . PHE A 1 204 ? -9.395 -7.515 -0.944 1.00 77.56 204 PHE A C 1
ATOM 1634 O O . PHE A 1 204 ? -10.238 -6.858 -0.334 1.00 77.56 204 PHE A O 1
ATOM 1641 N N . LYS A 1 205 ? -9.552 -8.825 -1.171 1.00 83.38 205 LYS A N 1
ATOM 1642 C CA . LYS A 1 205 ? -10.733 -9.549 -0.688 1.00 83.38 205 LYS A CA 1
ATOM 1643 C C . LYS A 1 205 ? -10.633 -9.963 0.789 1.00 83.38 205 LYS A C 1
ATOM 1645 O O . LYS A 1 205 ? -11.659 -10.070 1.468 1.00 83.38 205 LYS A O 1
ATOM 1650 N N . VAL A 1 206 ? -9.421 -10.158 1.314 1.00 81.06 206 VAL A N 1
ATOM 1651 C CA . VAL A 1 206 ? -9.172 -10.559 2.713 1.00 81.06 206 VAL A CA 1
ATOM 1652 C C . VAL A 1 206 ? -9.107 -9.362 3.671 1.00 81.06 206 VAL A C 1
ATOM 1654 O O . VAL A 1 206 ? -9.609 -9.451 4.795 1.00 81.06 206 VAL A O 1
ATOM 1657 N N . PHE A 1 207 ? -8.547 -8.222 3.257 1.00 80.06 207 PHE A N 1
ATOM 1658 C CA . PHE A 1 207 ? -8.404 -7.039 4.116 1.00 80.06 207 PHE A CA 1
ATOM 1659 C C . PHE A 1 207 ? -9.725 -6.523 4.717 1.00 80.06 207 PHE A C 1
ATOM 1661 O O . PHE A 1 207 ? -9.743 -6.274 5.926 1.00 80.06 207 PHE A O 1
ATOM 1668 N N . PRO A 1 208 ? -10.848 -6.418 3.975 1.00 82.81 208 PRO A N 1
ATOM 1669 C CA . PRO A 1 208 ? -12.134 -6.011 4.543 1.00 82.81 208 PRO A CA 1
ATOM 1670 C C . PRO A 1 208 ? -12.596 -6.915 5.692 1.00 82.81 208 PRO A C 1
ATOM 1672 O O . PRO A 1 208 ? -13.124 -6.436 6.697 1.00 82.81 208 PRO A O 1
ATOM 1675 N N . VAL A 1 209 ? -12.334 -8.222 5.590 1.00 81.06 209 VAL A N 1
ATOM 1676 C CA . VAL A 1 209 ? -12.634 -9.194 6.649 1.00 81.06 209 VAL A CA 1
ATOM 1677 C C . VAL A 1 209 ? -11.765 -8.937 7.883 1.00 81.06 209 VAL A C 1
ATOM 1679 O O . VAL A 1 209 ? -12.274 -8.933 9.005 1.00 81.06 209 VAL A O 1
ATOM 1682 N N . LEU A 1 210 ? -10.466 -8.681 7.698 1.00 77.12 210 LEU A N 1
ATOM 1683 C CA . LEU A 1 210 ? -9.552 -8.350 8.798 1.00 77.12 210 LEU A CA 1
ATOM 1684 C C . LEU A 1 210 ? -9.967 -7.056 9.509 1.00 77.12 210 LEU A C 1
ATOM 1686 O O . LEU A 1 210 ? -10.047 -7.032 10.739 1.00 77.12 210 LEU A O 1
ATOM 1690 N N . ILE A 1 211 ? -10.292 -6.011 8.743 1.00 79.62 211 ILE A N 1
ATOM 1691 C CA . ILE A 1 211 ? -10.798 -4.728 9.252 1.00 79.62 211 ILE A CA 1
ATOM 1692 C C . ILE A 1 211 ? -12.057 -4.961 10.093 1.00 79.62 211 ILE A C 1
ATOM 1694 O O . ILE A 1 211 ? -12.114 -4.537 11.248 1.00 79.62 211 ILE A O 1
ATOM 1698 N N . TYR A 1 212 ? -13.032 -5.704 9.560 1.00 77.12 212 TYR A N 1
ATOM 1699 C CA . TYR A 1 212 ? -14.271 -6.043 10.259 1.00 77.12 212 TYR A CA 1
ATOM 1700 C C . TYR A 1 212 ? -14.020 -6.708 11.624 1.00 77.12 212 TYR A C 1
ATOM 1702 O O . TYR A 1 212 ? -14.565 -6.278 12.647 1.00 77.12 212 TYR A O 1
ATOM 1710 N N . TYR A 1 213 ? -13.155 -7.726 11.671 1.00 75.19 213 TYR A N 1
ATOM 1711 C CA . TYR A 1 213 ? -12.840 -8.428 12.918 1.00 75.19 213 TYR A CA 1
ATOM 1712 C C . TYR A 1 213 ? -12.080 -7.559 13.925 1.00 75.19 213 TYR A C 1
ATOM 1714 O O . TYR A 1 213 ? -12.329 -7.667 15.129 1.00 75.19 213 TYR A O 1
ATOM 1722 N N . ILE A 1 214 ? -11.185 -6.683 13.462 1.00 74.94 214 ILE A N 1
ATOM 1723 C CA . ILE A 1 214 ? -10.461 -5.742 14.329 1.00 74.94 214 ILE A CA 1
ATOM 1724 C C . ILE A 1 214 ? -11.408 -4.744 14.981 1.00 74.94 214 ILE A C 1
ATOM 1726 O O . ILE A 1 214 ? -11.278 -4.471 16.181 1.00 74.94 214 ILE A O 1
ATOM 1730 N N . LEU A 1 215 ? -12.374 -4.235 14.215 1.00 73.31 215 LEU A N 1
ATOM 1731 C CA . LEU A 1 215 ? -13.367 -3.305 14.729 1.00 73.31 215 LEU A CA 1
ATOM 1732 C C . LEU A 1 215 ? -14.205 -3.984 15.820 1.00 73.31 215 LEU A C 1
ATOM 1734 O O . LEU A 1 215 ? -14.203 -3.510 16.953 1.00 73.31 215 LEU A O 1
ATOM 1738 N N . ILE A 1 216 ? -14.809 -5.145 15.548 1.00 68.44 216 ILE A N 1
ATOM 1739 C CA . ILE A 1 216 ? -15.742 -5.817 16.479 1.00 68.44 216 ILE A CA 1
ATOM 1740 C C . ILE A 1 216 ? -15.050 -6.472 17.689 1.00 68.44 216 ILE A C 1
ATOM 1742 O O . ILE A 1 216 ? -15.685 -6.760 18.707 1.00 68.44 216 ILE A O 1
ATOM 1746 N N . SER A 1 217 ? -13.738 -6.703 17.632 1.00 64.31 217 SER A N 1
ATOM 1747 C CA . SER A 1 217 ? -12.993 -7.350 18.714 1.00 64.31 217 SER A CA 1
ATOM 1748 C C . SER A 1 217 ? -13.110 -6.603 20.057 1.00 64.31 217 SER A C 1
ATOM 1750 O O . SER A 1 217 ? -12.542 -5.524 20.254 1.00 64.31 217 SER A O 1
ATOM 1752 N N . LYS A 1 218 ? -13.807 -7.211 21.035 1.00 57.84 218 LYS A N 1
ATOM 1753 C CA . LYS A 1 218 ? -13.982 -6.650 22.395 1.00 57.84 218 LYS A CA 1
ATOM 1754 C C . LYS A 1 218 ? -12.663 -6.554 23.174 1.00 57.84 218 LYS A C 1
ATOM 1756 O O . LYS A 1 218 ? -12.495 -5.665 23.997 1.00 57.84 218 LYS A O 1
ATOM 1761 N N . ASN A 1 219 ? -11.711 -7.443 22.892 1.00 57.78 219 ASN A N 1
ATOM 1762 C CA . ASN A 1 219 ? -10.432 -7.529 23.593 1.00 57.78 219 ASN A CA 1
ATOM 1763 C C . ASN A 1 219 ? -9.285 -7.688 22.600 1.00 57.78 219 ASN A C 1
ATOM 1765 O O . ASN A 1 219 ? -8.673 -8.752 22.535 1.00 57.78 219 ASN A O 1
ATOM 1769 N N . ILE A 1 220 ? -8.958 -6.642 21.840 1.00 55.28 220 ILE A N 1
ATOM 1770 C CA . ILE A 1 220 ? -7.837 -6.724 20.895 1.00 55.28 220 ILE A CA 1
ATOM 1771 C C . ILE A 1 220 ? -6.521 -7.092 21.604 1.00 55.28 220 ILE A C 1
ATOM 1773 O O . ILE A 1 220 ? -5.772 -7.930 21.117 1.00 55.28 220 ILE A O 1
ATOM 1777 N N . HIS A 1 221 ? -6.330 -6.630 22.847 1.00 54.66 221 HIS A N 1
ATOM 1778 C CA . HIS A 1 221 ? -5.214 -7.030 23.716 1.00 54.66 221 HIS A CA 1
ATOM 1779 C C . HIS A 1 221 ? -5.165 -8.544 24.011 1.00 54.66 221 HIS A C 1
ATOM 1781 O O . HIS A 1 221 ? -4.099 -9.089 24.271 1.00 54.66 221 HIS A O 1
ATOM 1787 N N . LYS A 1 222 ? -6.303 -9.255 23.954 1.00 51.97 222 LYS A N 1
ATOM 1788 C CA . LYS A 1 222 ? -6.365 -10.723 24.084 1.00 51.97 222 LYS A CA 1
ATOM 1789 C C . LYS A 1 222 ? -5.896 -11.428 22.805 1.00 51.97 222 LYS A C 1
ATOM 1791 O O . LYS A 1 222 ? -5.412 -12.551 22.899 1.00 51.97 222 LYS A O 1
ATOM 1796 N N . TYR A 1 223 ? -6.015 -10.789 21.639 1.00 51.19 223 TYR A N 1
ATOM 1797 C CA . TYR A 1 223 ? -5.449 -11.267 20.370 1.00 51.19 223 TYR A CA 1
ATOM 1798 C C . TYR A 1 223 ? -3.948 -10.984 20.261 1.00 51.19 223 TYR A C 1
ATOM 1800 O O . TYR A 1 223 ? -3.233 -11.796 19.693 1.00 51.19 223 TYR A O 1
ATOM 1808 N N . PHE A 1 224 ? -3.452 -9.945 20.938 1.00 50.75 224 PHE A N 1
ATOM 1809 C CA . PHE A 1 224 ? -2.019 -9.738 21.189 1.00 50.75 224 PHE A CA 1
ATOM 1810 C C . PHE A 1 224 ? -1.446 -10.630 22.311 1.00 50.75 224 PHE A C 1
ATOM 1812 O O . PHE A 1 224 ? -0.335 -10.408 22.785 1.00 50.75 224 PHE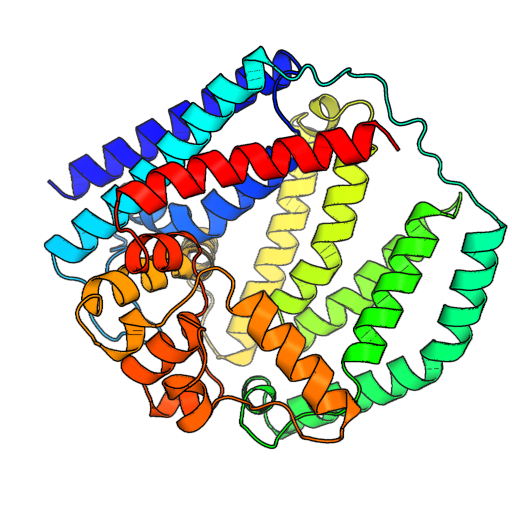 A O 1
ATOM 1819 N N . ARG A 1 225 ? -2.176 -11.660 22.766 1.00 50.50 225 ARG A N 1
ATOM 1820 C CA . ARG A 1 225 ? -1.572 -12.700 23.612 1.00 50.50 225 ARG A CA 1
ATOM 1821 C C . ARG A 1 225 ? -0.688 -13.582 22.746 1.00 50.50 225 ARG A C 1
ATOM 1823 O O . ARG A 1 225 ? -1.114 -13.988 21.667 1.00 50.50 225 ARG A O 1
ATOM 1830 N N . LEU A 1 226 ? 0.476 -13.952 23.275 1.00 39.91 226 LEU A N 1
ATOM 1831 C CA . LEU A 1 226 ? 1.512 -14.718 22.576 1.00 39.91 226 LEU A CA 1
ATOM 1832 C C . LEU A 1 226 ? 0.960 -15.909 21.771 1.00 39.91 226 LEU A C 1
ATOM 1834 O O . LEU A 1 226 ? 1.300 -16.065 20.610 1.00 39.91 226 LEU A O 1
ATOM 1838 N N . LYS A 1 227 ? 0.023 -16.686 22.332 1.00 48.47 227 LYS A N 1
ATOM 1839 C CA . LYS A 1 227 ? -0.607 -17.835 21.651 1.00 48.47 227 LYS A CA 1
ATOM 1840 C C . LYS A 1 227 ? -1.409 -17.490 20.386 1.00 48.47 227 LYS A C 1
ATOM 1842 O O . LYS A 1 227 ? -1.433 -18.267 19.442 1.00 48.47 227 LYS A O 1
ATOM 1847 N N . ASN A 1 228 ? -2.078 -16.340 20.373 1.00 52.00 228 ASN A N 1
ATOM 1848 C CA . ASN A 1 228 ? -2.884 -15.892 19.239 1.00 52.00 228 ASN A CA 1
ATOM 1849 C C . ASN A 1 228 ? -1.998 -15.208 18.197 1.00 52.00 228 ASN A C 1
ATOM 1851 O O . ASN A 1 228 ? -2.226 -15.399 17.009 1.00 52.00 228 ASN A O 1
ATOM 1855 N N . ILE A 1 229 ? -0.964 -14.485 18.643 1.00 53.03 229 ILE A N 1
ATOM 1856 C CA . ILE A 1 229 ? 0.100 -13.986 17.766 1.00 53.03 229 ILE A CA 1
ATOM 1857 C C . ILE A 1 229 ? 0.764 -15.168 17.063 1.00 53.03 229 ILE A C 1
ATOM 1859 O O . ILE A 1 229 ? 0.815 -15.165 15.848 1.00 53.03 229 ILE A O 1
ATOM 1863 N N . LEU A 1 230 ? 1.151 -16.220 17.790 1.00 39.75 230 LEU A N 1
ATOM 1864 C CA . LEU A 1 230 ? 1.729 -17.437 17.214 1.00 39.75 230 LEU A CA 1
ATOM 1865 C C . LEU A 1 230 ? 0.792 -18.103 16.198 1.00 39.75 230 LEU A C 1
ATOM 1867 O O . LEU A 1 230 ? 1.240 -18.448 15.114 1.00 39.75 230 LEU A O 1
ATOM 1871 N N . ALA A 1 231 ? -0.504 -18.242 16.493 1.00 49.81 231 ALA A N 1
ATOM 1872 C CA . ALA A 1 231 ? -1.464 -18.828 15.551 1.00 49.81 231 ALA A CA 1
ATOM 1873 C C . ALA A 1 231 ? -1.668 -17.972 14.286 1.00 49.81 231 ALA A C 1
ATOM 1875 O O . ALA A 1 231 ? -1.715 -18.507 13.179 1.00 49.81 231 ALA A O 1
ATOM 1876 N N . ILE A 1 232 ? -1.762 -16.646 14.438 1.00 57.91 232 ILE A N 1
ATOM 1877 C CA . ILE A 1 232 ? -1.847 -15.701 13.315 1.00 57.91 232 ILE A CA 1
ATOM 1878 C C . ILE A 1 232 ? -0.548 -15.730 12.513 1.00 57.91 232 ILE A C 1
ATOM 1880 O O . ILE A 1 232 ? -0.603 -15.775 11.291 1.00 57.91 232 ILE A O 1
ATOM 1884 N N . SER A 1 233 ? 0.605 -15.769 13.181 1.00 48.81 233 SER A N 1
ATOM 1885 C CA . SER A 1 233 ? 1.910 -15.915 12.550 1.00 48.81 233 SER A CA 1
ATOM 1886 C C . SER A 1 233 ? 1.996 -17.225 11.781 1.00 48.81 233 SER A C 1
ATOM 1888 O O . SER A 1 233 ? 2.406 -17.185 10.638 1.00 48.81 233 SER A O 1
ATOM 1890 N N . ILE A 1 234 ? 1.561 -18.364 12.325 1.00 57.91 234 ILE A N 1
ATOM 1891 C CA . ILE A 1 234 ? 1.559 -19.655 11.613 1.00 57.91 234 ILE A CA 1
ATOM 1892 C C . ILE A 1 234 ? 0.661 -19.604 10.371 1.00 57.91 234 ILE A C 1
ATOM 1894 O O . ILE A 1 234 ? 1.075 -20.059 9.312 1.00 57.91 234 ILE A O 1
ATOM 1898 N N . LEU A 1 235 ? -0.542 -19.027 10.467 1.00 63.41 235 LEU A N 1
ATOM 1899 C CA . LEU A 1 235 ? -1.429 -18.844 9.309 1.00 63.41 235 LEU A CA 1
ATOM 1900 C C . LEU A 1 235 ? -0.817 -17.914 8.258 1.00 63.41 235 LEU A C 1
ATOM 1902 O O . LEU A 1 235 ? -0.863 -18.208 7.067 1.00 63.41 235 LEU A O 1
ATOM 1906 N N . PHE A 1 236 ? -0.225 -16.810 8.704 1.00 61.62 236 PHE A N 1
ATOM 1907 C CA . PHE A 1 236 ? 0.466 -15.855 7.851 1.00 61.62 236 PHE A CA 1
ATOM 1908 C C . PHE A 1 236 ? 1.671 -16.510 7.165 1.00 61.62 236 PHE A C 1
ATOM 1910 O O . PHE A 1 236 ? 1.797 -16.421 5.953 1.00 61.62 236 PHE A O 1
ATOM 1917 N N . TRP A 1 237 ? 2.481 -17.274 7.898 1.00 57.34 237 TRP A N 1
ATOM 1918 C CA . TRP A 1 237 ? 3.595 -18.061 7.369 1.00 57.34 237 TRP A CA 1
ATOM 1919 C C . TRP A 1 237 ? 3.136 -19.167 6.418 1.00 57.34 237 TRP A C 1
ATOM 1921 O O . TRP A 1 237 ? 3.786 -19.389 5.404 1.00 57.34 237 TRP A O 1
ATOM 1931 N N . GLY A 1 238 ? 2.004 -19.820 6.687 1.00 65.88 238 GLY A N 1
ATOM 1932 C CA . GLY A 1 238 ? 1.397 -20.789 5.773 1.00 65.88 238 GLY A CA 1
ATOM 1933 C C . GLY A 1 238 ? 0.970 -20.144 4.454 1.00 65.88 238 GLY A C 1
ATOM 1934 O O . GLY A 1 238 ? 1.248 -20.684 3.386 1.00 65.88 238 GLY A O 1
ATOM 1935 N N . LEU A 1 239 ? 0.374 -18.948 4.514 1.00 65.38 239 LEU A N 1
ATOM 1936 C CA . LEU A 1 239 ? 0.045 -18.161 3.324 1.00 65.38 239 LEU A CA 1
ATOM 1937 C C . LEU A 1 239 ? 1.309 -17.737 2.569 1.00 65.38 239 LEU A C 1
ATOM 1939 O O . LEU A 1 239 ? 1.380 -17.934 1.360 1.00 65.38 239 LEU A O 1
ATOM 1943 N N . ILE A 1 240 ? 2.330 -17.251 3.271 1.00 64.25 240 ILE A N 1
ATOM 1944 C CA . ILE A 1 240 ? 3.632 -16.889 2.696 1.00 64.25 240 ILE A CA 1
ATOM 1945 C C . ILE A 1 240 ? 4.276 -18.074 1.979 1.00 64.25 240 ILE A C 1
ATOM 1947 O O . ILE A 1 240 ? 4.695 -17.949 0.832 1.00 64.25 240 ILE A O 1
ATOM 1951 N N . PHE A 1 241 ? 4.323 -19.231 2.635 1.00 64.06 241 PHE A N 1
ATOM 1952 C CA . PHE A 1 241 ? 4.907 -20.440 2.073 1.00 64.06 241 PHE A CA 1
ATOM 1953 C C . PHE A 1 241 ? 4.118 -20.909 0.848 1.00 64.06 241 PHE A C 1
ATOM 1955 O O . PHE A 1 241 ? 4.715 -21.263 -0.162 1.00 64.06 241 PHE A O 1
ATOM 1962 N N . SER A 1 242 ? 2.783 -20.830 0.888 1.00 63.94 242 SER A N 1
ATOM 1963 C CA . SER A 1 242 ? 1.937 -21.147 -0.270 1.00 63.94 242 SER A CA 1
ATOM 1964 C C . SER A 1 242 ? 2.154 -20.183 -1.442 1.00 63.94 242 SER A C 1
ATOM 1966 O O . SER A 1 242 ? 2.218 -20.617 -2.593 1.00 63.94 242 SER A O 1
ATOM 1968 N N . MET A 1 243 ? 2.341 -18.888 -1.163 1.00 64.12 243 MET A N 1
ATOM 1969 C CA . MET A 1 243 ? 2.643 -17.880 -2.177 1.00 64.12 243 MET A CA 1
ATOM 1970 C C . MET A 1 243 ? 4.019 -18.131 -2.794 1.00 64.12 243 MET A C 1
ATOM 1972 O O . MET A 1 243 ? 4.121 -18.167 -4.016 1.00 64.12 243 MET A O 1
ATOM 1976 N N . GLN A 1 244 ? 5.048 -18.365 -1.972 1.00 64.50 244 GLN A N 1
ATOM 1977 C CA . GLN A 1 244 ? 6.415 -18.644 -2.421 1.00 64.50 244 GLN A CA 1
ATOM 1978 C C . GLN A 1 244 ? 6.494 -19.945 -3.225 1.00 64.50 244 GLN A C 1
ATOM 1980 O O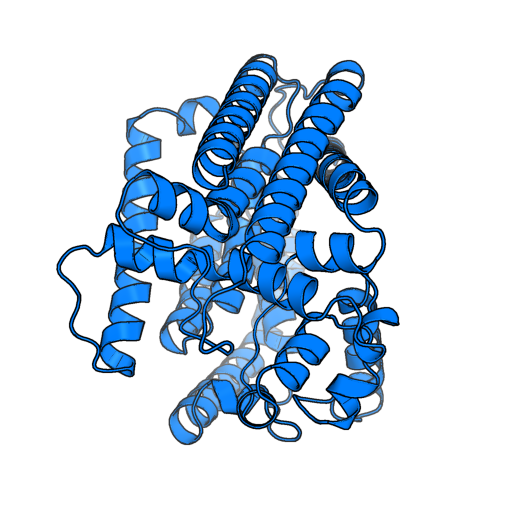 . GLN A 1 244 ? 7.111 -19.963 -4.285 1.00 64.50 244 GLN A O 1
ATOM 1985 N N . TYR A 1 245 ? 5.835 -21.009 -2.760 1.00 66.00 245 TYR A N 1
ATOM 1986 C CA . TYR A 1 245 ? 5.759 -22.280 -3.476 1.00 66.00 245 TYR A CA 1
ATOM 1987 C C . TYR A 1 245 ? 5.098 -22.110 -4.846 1.00 66.00 245 TYR A C 1
ATOM 1989 O O . TYR A 1 245 ? 5.606 -22.621 -5.838 1.00 66.00 245 TYR A O 1
ATOM 1997 N N . SER A 1 246 ? 4.018 -21.326 -4.923 1.00 62.75 246 SER A N 1
ATOM 1998 C CA . SER A 1 246 ? 3.354 -21.025 -6.197 1.00 62.75 246 SER A CA 1
ATOM 1999 C C . SER A 1 246 ? 4.275 -20.272 -7.167 1.00 62.75 246 SER A C 1
ATOM 2001 O O . SER A 1 246 ? 4.204 -20.506 -8.369 1.00 62.75 246 SER A O 1
ATOM 2003 N N . VAL A 1 247 ? 5.161 -19.398 -6.669 1.00 61.66 247 VAL A N 1
ATOM 2004 C CA . VAL A 1 247 ? 6.181 -18.724 -7.499 1.00 61.66 247 VAL A CA 1
ATOM 2005 C C . VAL A 1 247 ? 7.226 -19.717 -7.983 1.00 61.66 247 VAL A C 1
ATOM 2007 O O . VAL A 1 247 ? 7.477 -19.805 -9.177 1.00 61.66 247 VAL A O 1
ATOM 2010 N N . SER A 1 248 ? 7.810 -20.486 -7.065 1.00 62.06 248 SER A N 1
ATOM 2011 C CA . SER A 1 248 ? 8.859 -21.458 -7.377 1.00 62.06 248 SER A CA 1
ATOM 2012 C C . SER A 1 248 ? 8.379 -22.528 -8.358 1.00 62.06 248 SER A C 1
ATOM 2014 O O . SER A 1 248 ? 9.121 -22.882 -9.267 1.00 62.06 248 SER A O 1
ATOM 2016 N N . ALA A 1 249 ? 7.132 -22.993 -8.226 1.00 61.09 249 ALA A N 1
ATOM 2017 C CA . ALA A 1 249 ? 6.524 -23.949 -9.149 1.00 61.09 249 ALA A CA 1
ATOM 2018 C C . ALA A 1 249 ? 6.237 -23.349 -10.536 1.00 61.09 249 ALA A C 1
ATOM 2020 O O . ALA A 1 249 ? 6.309 -24.062 -11.532 1.00 61.09 249 ALA A O 1
ATOM 2021 N N . ARG A 1 250 ? 5.906 -22.054 -10.613 1.00 59.47 250 ARG A N 1
ATOM 2022 C CA . ARG A 1 250 ? 5.632 -21.365 -11.884 1.00 59.47 250 ARG A CA 1
ATOM 2023 C C . ARG A 1 250 ? 6.913 -20.998 -12.630 1.00 59.47 250 ARG A C 1
ATOM 2025 O O . ARG A 1 250 ? 6.974 -21.148 -13.844 1.00 59.47 250 ARG A O 1
ATOM 2032 N N . ASP A 1 251 ? 7.915 -20.528 -11.896 1.00 58.28 251 ASP A N 1
ATOM 2033 C CA . ASP A 1 251 ? 9.117 -19.915 -12.459 1.00 58.28 251 ASP A CA 1
ATOM 2034 C C . ASP A 1 251 ? 10.329 -20.883 -12.420 1.00 58.28 251 ASP A C 1
ATOM 2036 O O . ASP A 1 251 ? 11.441 -20.492 -12.763 1.00 58.28 251 ASP A O 1
ATOM 2040 N N . ASN A 1 252 ? 10.127 -22.152 -12.016 1.00 57.97 252 ASN A N 1
ATOM 2041 C CA . ASN A 1 252 ? 11.162 -23.190 -11.833 1.00 57.97 252 ASN A CA 1
ATOM 2042 C C . ASN A 1 252 ? 12.360 -22.735 -10.976 1.00 57.97 252 ASN A C 1
ATOM 2044 O O . ASN A 1 252 ? 13.499 -23.147 -11.190 1.00 57.97 252 ASN A O 1
ATOM 2048 N N . ILE A 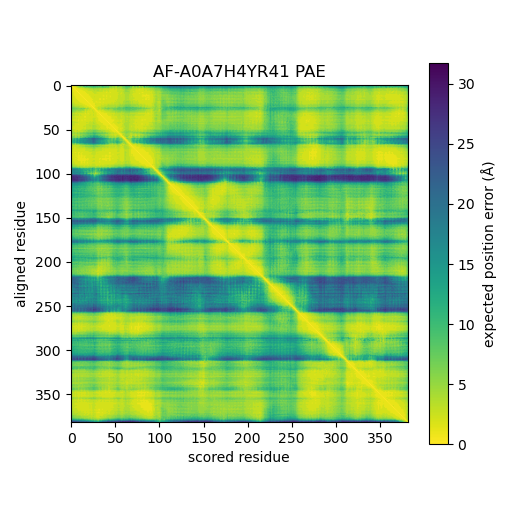1 253 ? 12.105 -21.869 -9.994 1.00 59.12 253 ILE A N 1
ATOM 2049 C CA . ILE A 1 253 ? 13.138 -21.313 -9.117 1.00 59.12 253 ILE A CA 1
ATOM 2050 C C . ILE A 1 253 ? 13.336 -22.260 -7.933 1.00 59.12 253 ILE A C 1
ATOM 2052 O O . ILE A 1 253 ? 12.406 -22.457 -7.140 1.00 59.12 253 ILE A O 1
ATOM 2056 N N . GLU A 1 254 ? 14.551 -22.796 -7.776 1.00 55.78 254 GLU A N 1
ATOM 2057 C CA . GLU A 1 254 ? 14.940 -23.563 -6.588 1.00 55.78 254 GLU A CA 1
ATOM 2058 C C . GLU A 1 254 ? 14.636 -22.757 -5.316 1.00 55.78 254 GLU A C 1
ATOM 2060 O O . GLU A 1 254 ? 15.000 -21.584 -5.191 1.00 55.78 254 GLU A O 1
ATOM 2065 N N . MET A 1 255 ? 13.938 -23.374 -4.356 1.00 57.12 255 MET A N 1
ATOM 2066 C CA . MET A 1 255 ? 13.692 -22.740 -3.062 1.00 57.12 255 MET A CA 1
ATOM 2067 C C . MET A 1 255 ? 15.038 -22.545 -2.357 1.00 57.12 255 MET A C 1
ATOM 2069 O O . MET A 1 255 ? 15.607 -23.491 -1.816 1.00 57.12 255 MET A O 1
ATOM 2073 N N . GLY A 1 256 ? 15.551 -21.313 -2.379 1.00 56.50 256 GLY A N 1
ATOM 2074 C CA . GLY A 1 256 ? 16.786 -20.953 -1.688 1.00 56.50 256 GLY A CA 1
ATOM 2075 C C . GLY A 1 256 ? 16.742 -21.303 -0.195 1.00 56.50 256 GLY A C 1
ATOM 2076 O O . GLY A 1 256 ? 15.678 -21.353 0.425 1.00 56.50 256 GLY A O 1
ATOM 2077 N N . SER A 1 257 ? 17.920 -21.501 0.401 1.00 57.12 257 SER A N 1
ATOM 2078 C CA . SER A 1 257 ? 18.100 -22.018 1.768 1.00 57.12 257 SER A CA 1
ATOM 2079 C C . SER A 1 257 ? 17.511 -21.147 2.888 1.00 57.12 257 SER A C 1
ATOM 2081 O O . SER A 1 257 ? 17.359 -21.629 4.010 1.00 57.12 257 SER A O 1
ATOM 2083 N N . ASN A 1 258 ? 17.138 -19.889 2.614 1.00 74.38 258 ASN A N 1
ATOM 2084 C CA . ASN A 1 258 ? 16.527 -18.992 3.595 1.00 74.38 258 ASN A CA 1
ATOM 2085 C C . ASN A 1 258 ? 15.235 -18.337 3.065 1.00 74.38 258 ASN A C 1
ATOM 2087 O O . ASN A 1 258 ? 15.212 -17.218 2.549 1.00 74.38 258 ASN A O 1
ATOM 2091 N N . ILE A 1 259 ? 14.127 -19.063 3.230 1.00 74.06 259 ILE A N 1
ATOM 2092 C CA . ILE A 1 259 ? 12.770 -18.663 2.818 1.00 74.06 259 ILE A CA 1
ATOM 2093 C C . ILE A 1 259 ? 12.353 -17.308 3.404 1.00 74.06 259 ILE A C 1
ATOM 2095 O O . ILE A 1 259 ? 11.668 -16.542 2.730 1.00 74.06 259 ILE A O 1
ATOM 2099 N N . ILE A 1 260 ? 12.771 -16.987 4.633 1.00 74.56 260 ILE A N 1
ATOM 2100 C CA . ILE A 1 260 ? 12.402 -15.731 5.300 1.00 74.56 260 ILE A CA 1
ATOM 2101 C C . ILE A 1 260 ? 13.032 -14.543 4.576 1.00 74.56 260 ILE A C 1
ATOM 2103 O O . ILE A 1 260 ? 12.334 -13.582 4.252 1.00 74.56 260 ILE A O 1
ATOM 2107 N N . THR A 1 261 ? 14.333 -14.612 4.288 1.00 78.44 261 THR A N 1
ATOM 2108 C CA . THR A 1 261 ? 15.028 -13.536 3.571 1.00 78.44 261 THR A CA 1
ATOM 2109 C C . THR A 1 261 ? 14.501 -13.380 2.152 1.00 78.44 261 THR A C 1
ATOM 2111 O O . THR A 1 261 ? 14.280 -12.255 1.714 1.00 78.44 261 THR A O 1
ATOM 2114 N N . THR A 1 262 ? 14.217 -14.488 1.458 1.00 78.00 262 THR A N 1
ATOM 2115 C CA . THR A 1 262 ? 13.633 -14.449 0.110 1.00 78.00 262 THR A CA 1
ATOM 2116 C C . THR A 1 262 ? 12.249 -13.813 0.129 1.00 78.00 262 THR A C 1
ATOM 2118 O O . THR A 1 262 ? 11.969 -12.930 -0.676 1.00 78.00 262 THR A O 1
ATOM 2121 N N . PHE A 1 263 ? 11.400 -14.191 1.085 1.00 78.00 263 PHE A N 1
ATOM 2122 C CA . PHE A 1 263 ? 10.070 -13.615 1.216 1.00 78.00 263 PHE A CA 1
ATOM 2123 C C . PHE A 1 263 ? 10.116 -12.108 1.498 1.00 78.00 263 PHE A C 1
ATOM 2125 O O . PHE A 1 263 ? 9.472 -11.335 0.789 1.00 78.00 263 PHE A O 1
ATOM 2132 N N . LEU A 1 264 ? 10.894 -11.677 2.497 1.00 81.12 264 LEU A N 1
ATOM 2133 C CA . LEU A 1 264 ? 11.024 -10.259 2.848 1.00 81.12 264 LEU A CA 1
ATOM 2134 C C . LEU A 1 264 ? 11.599 -9.438 1.685 1.00 81.12 264 LEU A C 1
ATOM 2136 O O . LEU A 1 264 ? 11.126 -8.331 1.426 1.00 81.12 264 LEU A O 1
ATOM 2140 N N . LYS A 1 265 ? 12.555 -10.001 0.933 1.00 82.25 265 LYS A N 1
ATOM 2141 C CA . LYS A 1 265 ? 13.091 -9.384 -0.286 1.00 82.25 265 LYS A CA 1
ATOM 2142 C C . LYS A 1 265 ? 12.007 -9.239 -1.357 1.00 82.25 265 LYS A C 1
ATOM 2144 O O . LYS A 1 265 ? 11.917 -8.185 -1.975 1.00 82.25 265 LYS A O 1
ATOM 2149 N N . GLN A 1 266 ? 11.159 -10.247 -1.556 1.00 79.00 266 GLN A N 1
ATOM 2150 C CA . GLN A 1 266 ? 10.083 -10.191 -2.550 1.00 79.00 266 GLN A CA 1
ATOM 2151 C C . GLN A 1 266 ? 8.939 -9.240 -2.169 1.00 79.00 266 GLN A C 1
ATOM 2153 O O . GLN A 1 266 ? 8.342 -8.639 -3.056 1.00 79.00 266 GLN A O 1
ATOM 2158 N N . GLN A 1 267 ? 8.608 -9.094 -0.881 1.00 81.00 267 GLN A N 1
ATOM 2159 C CA . GLN A 1 267 ? 7.548 -8.163 -0.467 1.00 81.00 267 GLN A CA 1
ATOM 2160 C C . GLN A 1 267 ? 8.035 -6.712 -0.400 1.00 81.00 267 GLN A C 1
ATOM 2162 O O . GLN A 1 267 ? 7.290 -5.802 -0.754 1.00 81.00 267 GLN A O 1
ATOM 2167 N N . GLY A 1 268 ? 9.287 -6.482 0.002 1.00 83.19 268 GLY A N 1
ATOM 2168 C CA . GLY A 1 268 ? 9.843 -5.139 0.191 1.00 83.19 268 GLY A CA 1
ATOM 2169 C C . GLY A 1 268 ? 10.143 -4.354 -1.094 1.00 83.19 268 GLY A C 1
ATOM 2170 O O . GLY A 1 268 ? 10.672 -3.251 -1.014 1.00 83.19 268 GLY A O 1
ATOM 2171 N N . VAL A 1 269 ? 9.809 -4.886 -2.278 1.00 84.56 269 VAL A N 1
ATOM 2172 C CA . VAL A 1 269 ? 10.136 -4.283 -3.589 1.00 84.56 269 VAL A CA 1
ATOM 2173 C C . VAL A 1 269 ? 9.496 -2.900 -3.780 1.00 84.56 269 VAL A C 1
ATOM 2175 O O . VAL A 1 269 ? 9.964 -2.117 -4.601 1.00 84.56 269 VAL A O 1
ATOM 2178 N N . SER A 1 270 ? 8.487 -2.530 -2.981 1.00 88.62 270 SER A N 1
ATOM 2179 C CA . SER A 1 270 ? 7.856 -1.202 -3.074 1.00 88.62 270 SER A CA 1
ATOM 2180 C C . SER A 1 270 ? 8.822 -0.054 -2.737 1.00 88.62 270 SER A C 1
ATOM 2182 O O . SER A 1 270 ? 8.611 1.067 -3.195 1.00 88.62 270 SER A O 1
ATOM 2184 N N . VAL A 1 271 ? 9.913 -0.316 -1.998 1.00 90.88 271 VAL A N 1
ATOM 2185 C CA . VAL A 1 271 ? 11.009 0.654 -1.801 1.00 90.88 271 VAL A CA 1
ATOM 2186 C C . VAL A 1 271 ? 11.680 1.038 -3.122 1.00 90.88 271 VAL A C 1
ATOM 2188 O O . VAL A 1 271 ? 12.041 2.201 -3.306 1.00 90.88 271 VAL A O 1
ATOM 2191 N N . ASN A 1 272 ? 11.786 0.103 -4.070 1.00 90.19 272 ASN A N 1
ATOM 2192 C CA . ASN A 1 272 ? 12.425 0.359 -5.360 1.00 90.19 272 ASN A CA 1
ATOM 2193 C C . ASN A 1 272 ? 11.614 1.345 -6.199 1.00 90.19 272 ASN A C 1
ATOM 2195 O O . ASN A 1 272 ? 12.207 2.146 -6.911 1.00 90.19 272 ASN A O 1
ATOM 2199 N N . VAL A 1 273 ? 10.284 1.356 -6.063 1.00 91.62 273 VAL A N 1
ATOM 2200 C CA . VAL A 1 273 ? 9.414 2.340 -6.731 1.00 91.62 273 VAL A CA 1
ATOM 2201 C C . VAL A 1 273 ? 9.740 3.760 -6.263 1.00 91.62 273 VAL A C 1
ATOM 2203 O O . VAL A 1 273 ? 9.775 4.680 -7.074 1.00 91.62 273 VAL A O 1
ATOM 2206 N N . ILE A 1 274 ? 10.041 3.941 -4.971 1.00 94.06 274 ILE A N 1
ATOM 2207 C CA . ILE A 1 274 ? 10.484 5.234 -4.427 1.00 94.06 274 ILE A CA 1
ATOM 2208 C C . ILE A 1 274 ? 11.838 5.620 -5.037 1.00 94.06 274 ILE A C 1
ATOM 2210 O O . ILE A 1 274 ? 12.015 6.762 -5.450 1.00 94.06 274 ILE A O 1
ATOM 2214 N N . GLY A 1 275 ? 12.777 4.673 -5.126 1.00 92.75 275 GLY A N 1
ATOM 2215 C CA . GLY A 1 275 ? 14.093 4.906 -5.730 1.00 92.75 275 GLY A CA 1
ATOM 2216 C C . GLY A 1 275 ? 14.020 5.280 -7.210 1.00 92.75 275 GLY A C 1
ATOM 2217 O O . GLY A 1 275 ? 14.622 6.270 -7.614 1.00 92.75 275 GLY A O 1
ATOM 2218 N N . ILE A 1 276 ? 13.226 4.547 -7.990 1.00 91.62 276 ILE A N 1
ATOM 2219 C CA . ILE A 1 276 ? 12.952 4.816 -9.408 1.00 91.62 276 ILE A CA 1
ATOM 2220 C C . ILE A 1 276 ? 12.336 6.213 -9.582 1.00 91.62 276 ILE A C 1
ATOM 2222 O O . ILE A 1 276 ? 12.846 7.017 -10.357 1.00 91.62 276 ILE A O 1
ATOM 2226 N N . ALA A 1 277 ? 11.311 6.554 -8.793 1.00 92.81 277 ALA A N 1
ATOM 2227 C CA . ALA A 1 277 ? 10.682 7.873 -8.859 1.00 92.81 277 ALA A CA 1
ATOM 2228 C C . ALA A 1 277 ? 11.669 9.010 -8.554 1.00 92.81 277 ALA A C 1
ATOM 2230 O O . ALA A 1 277 ? 11.659 10.042 -9.216 1.00 92.81 277 ALA A O 1
ATOM 2231 N N . ILE A 1 278 ? 12.541 8.825 -7.561 1.00 93.75 278 ILE A N 1
ATOM 2232 C CA . ILE A 1 278 ? 13.553 9.820 -7.193 1.00 93.75 278 ILE A CA 1
ATOM 2233 C C . ILE A 1 278 ? 14.622 9.963 -8.279 1.00 93.75 278 ILE A C 1
ATOM 2235 O O . ILE A 1 278 ? 15.011 11.088 -8.593 1.00 93.75 278 ILE A O 1
ATOM 2239 N N . LYS A 1 279 ? 15.083 8.846 -8.852 1.00 91.75 279 LYS A N 1
ATOM 2240 C CA . LYS A 1 279 ? 16.058 8.827 -9.950 1.00 91.75 279 LYS A CA 1
ATOM 2241 C C . LYS A 1 279 ? 15.544 9.639 -11.144 1.00 91.75 279 LYS A C 1
ATOM 2243 O O . LYS A 1 279 ? 16.268 10.483 -11.669 1.00 91.75 279 LYS A O 1
ATOM 2248 N N . ASP A 1 280 ? 14.271 9.455 -11.485 1.00 90.12 280 ASP A N 1
ATOM 2249 C CA . ASP A 1 280 ? 13.646 10.060 -12.663 1.00 90.12 280 ASP A CA 1
ATOM 2250 C C . ASP A 1 280 ? 12.877 11.355 -12.368 1.00 90.12 280 ASP A C 1
ATOM 2252 O O . ASP A 1 280 ? 12.212 11.893 -13.251 1.00 90.12 280 ASP A O 1
ATOM 2256 N N . LYS A 1 281 ? 12.991 11.919 -11.157 1.00 89.44 281 LYS A N 1
ATOM 2257 C CA . LYS A 1 281 ? 12.180 13.062 -10.685 1.00 89.44 281 LYS A CA 1
ATOM 2258 C C . LYS A 1 281 ? 12.199 14.306 -11.580 1.00 89.44 281 LYS A C 1
ATOM 2260 O O . LYS A 1 281 ? 11.271 15.104 -11.531 1.00 89.44 281 LYS A O 1
ATOM 2265 N N . ASN A 1 282 ? 13.256 14.489 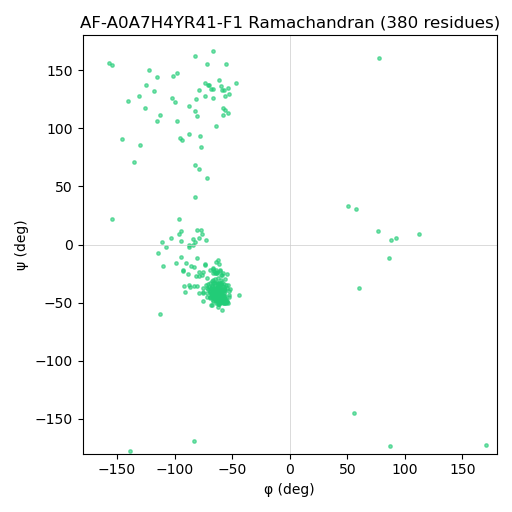-12.373 1.00 88.25 282 ASN A N 1
ATOM 2266 C CA . ASN A 1 282 ? 13.411 15.627 -13.286 1.00 88.25 282 ASN A CA 1
ATOM 2267 C C . ASN A 1 282 ? 12.779 15.387 -14.669 1.00 88.25 282 ASN A C 1
ATOM 2269 O O . ASN A 1 282 ? 12.838 16.265 -15.529 1.00 88.25 282 ASN A O 1
ATOM 2273 N N . ASN A 1 283 ? 12.209 14.207 -14.914 1.00 88.81 283 ASN A N 1
ATOM 2274 C CA . ASN A 1 283 ? 11.540 13.887 -16.165 1.00 88.81 283 ASN A CA 1
ATOM 2275 C C . ASN A 1 283 ? 10.185 14.609 -16.237 1.00 88.81 283 ASN A C 1
ATOM 2277 O O . ASN A 1 283 ? 9.353 14.495 -15.334 1.00 88.81 283 ASN A O 1
ATOM 2281 N N . SER A 1 284 ? 9.950 15.338 -17.329 1.00 85.56 284 SER A N 1
ATOM 2282 C CA . SER A 1 284 ? 8.739 16.139 -17.526 1.00 85.56 284 SER A CA 1
ATOM 2283 C C . SER A 1 284 ? 7.461 15.305 -17.479 1.00 85.56 284 SER A C 1
ATOM 2285 O O . SER A 1 284 ? 6.452 15.789 -16.968 1.00 85.56 284 SER A O 1
ATOM 2287 N N . LEU A 1 285 ? 7.504 14.043 -17.918 1.00 83.62 285 LEU A N 1
ATOM 2288 C CA . LEU A 1 285 ? 6.347 13.143 -17.888 1.00 83.62 285 LEU A CA 1
ATOM 2289 C C . LEU A 1 285 ? 5.814 12.940 -16.463 1.00 83.62 285 LEU A C 1
ATOM 2291 O O . LEU A 1 285 ? 4.602 12.829 -16.263 1.00 83.62 285 LEU A O 1
ATOM 2295 N N . LEU A 1 286 ? 6.697 12.946 -15.459 1.00 84.69 286 LEU A N 1
ATOM 2296 C CA . LEU A 1 286 ? 6.313 12.729 -14.064 1.00 84.69 286 LEU A CA 1
ATOM 2297 C C . LEU A 1 286 ? 5.634 13.940 -13.427 1.00 84.69 286 LEU A C 1
ATOM 2299 O O . LEU A 1 286 ? 4.865 13.752 -12.485 1.00 84.69 286 LEU A O 1
ATOM 2303 N N . SER A 1 287 ? 5.873 15.149 -13.944 1.00 75.12 287 SER A N 1
ATOM 2304 C CA . SER A 1 287 ? 5.385 16.408 -13.359 1.00 75.12 287 SER A CA 1
ATOM 2305 C C . SER A 1 287 ? 3.858 16.526 -13.329 1.00 75.12 287 SER A C 1
ATOM 2307 O O . SER A 1 287 ? 3.296 17.198 -12.469 1.00 75.12 287 SER A O 1
ATOM 2309 N N . GLU A 1 288 ? 3.183 15.815 -14.227 1.00 76.50 288 GLU A N 1
ATOM 2310 C CA . GLU A 1 288 ? 1.724 15.764 -14.301 1.00 76.50 288 GLU A CA 1
ATOM 2311 C C . GLU A 1 288 ? 1.118 14.680 -13.397 1.00 76.50 288 GLU A C 1
ATOM 2313 O O . GLU A 1 288 ? -0.095 14.501 -13.375 1.00 76.50 288 GLU A O 1
ATOM 2318 N N . SER A 1 289 ? 1.928 13.906 -12.670 1.00 79.12 289 SER A N 1
ATOM 2319 C CA . SER A 1 289 ? 1.407 12.833 -11.818 1.00 79.12 289 SER A CA 1
ATOM 2320 C C . SER A 1 289 ? 0.659 13.401 -1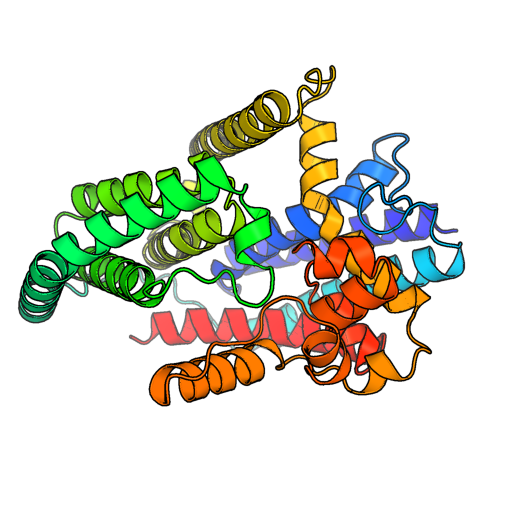0.614 1.00 79.12 289 SER A C 1
ATOM 2322 O O . SER A 1 289 ? 1.130 14.321 -9.946 1.00 79.12 289 SER A O 1
ATOM 2324 N N . VAL A 1 290 ? -0.494 12.814 -10.288 1.00 80.94 290 VAL A N 1
ATOM 2325 C CA . VAL A 1 290 ? -1.345 13.276 -9.181 1.00 80.94 290 VAL A CA 1
ATOM 2326 C C . VAL A 1 290 ? -1.605 12.131 -8.208 1.00 80.94 290 VAL A C 1
ATOM 2328 O O . VAL A 1 290 ? -1.953 11.026 -8.620 1.00 80.94 290 VAL A O 1
ATOM 2331 N N . ILE A 1 291 ? -1.526 12.413 -6.901 1.00 80.56 291 ILE A N 1
ATOM 2332 C CA . ILE A 1 291 ? -1.771 11.439 -5.812 1.00 80.56 291 ILE A CA 1
ATOM 2333 C C . ILE A 1 291 ? -3.167 10.788 -5.911 1.00 80.56 291 ILE A C 1
ATOM 2335 O O . ILE A 1 291 ? -3.393 9.657 -5.495 1.00 80.56 291 ILE A O 1
ATOM 2339 N N . LEU A 1 292 ? -4.145 11.511 -6.462 1.00 80.44 292 LEU A N 1
ATOM 2340 C CA . LEU A 1 292 ? -5.522 11.035 -6.636 1.00 80.44 292 LEU A CA 1
ATOM 2341 C C . LEU A 1 292 ? -5.786 10.417 -8.016 1.00 80.44 292 LEU A C 1
ATOM 2343 O O . LEU A 1 292 ? -6.942 10.143 -8.344 1.00 80.44 292 LEU A O 1
ATOM 2347 N N . SER A 1 293 ? -4.742 10.161 -8.809 1.00 80.44 293 SER A N 1
ATOM 2348 C CA . SER A 1 293 ? -4.868 9.498 -10.110 1.00 80.44 293 SER A CA 1
ATOM 2349 C C . SER A 1 293 ? -5.641 8.179 -10.063 1.00 80.44 293 SER A C 1
ATOM 2351 O O . SER A 1 293 ? -6.500 8.012 -10.926 1.00 80.44 293 SER A O 1
ATOM 2353 N N . PRO A 1 294 ? -5.528 7.302 -9.037 1.00 77.19 294 PRO A N 1
ATOM 2354 C CA . PRO A 1 294 ? -6.311 6.068 -9.027 1.00 77.19 294 PRO A CA 1
ATOM 2355 C C . PRO A 1 294 ? -7.824 6.317 -8.974 1.00 77.19 294 PRO A C 1
ATOM 2357 O O . PRO A 1 294 ? -8.596 5.539 -9.533 1.00 77.19 294 PRO A O 1
ATOM 2360 N N . LEU A 1 295 ? -8.270 7.400 -8.320 1.00 77.56 295 LEU A N 1
ATOM 2361 C CA . LEU A 1 295 ? -9.689 7.772 -8.281 1.00 77.56 295 LEU A CA 1
ATOM 2362 C C . LEU A 1 295 ? -10.156 8.310 -9.632 1.00 77.56 295 LEU A C 1
ATOM 2364 O O . LEU A 1 295 ? -11.243 7.959 -10.086 1.00 77.56 295 LEU A O 1
ATOM 2368 N N . TYR A 1 296 ? -9.330 9.139 -10.268 1.00 78.56 296 TYR A N 1
ATOM 2369 C CA . TYR A 1 296 ? -9.605 9.695 -11.587 1.00 78.56 296 TYR A CA 1
ATOM 2370 C C . TYR A 1 296 ? -9.670 8.599 -12.657 1.00 78.56 296 TYR A C 1
ATOM 2372 O O . TYR A 1 296 ? -10.676 8.481 -13.356 1.00 78.56 296 TYR A O 1
ATOM 2380 N N . ASP A 1 297 ? -8.661 7.729 -12.707 1.00 74.94 297 ASP A N 1
ATOM 2381 C CA . ASP A 1 297 ? -8.578 6.621 -13.660 1.00 74.94 297 ASP A CA 1
ATOM 2382 C C . ASP A 1 297 ? -9.731 5.631 -13.458 1.00 74.94 297 ASP A C 1
ATOM 2384 O O . ASP A 1 297 ? -10.323 5.151 -14.426 1.00 74.94 297 ASP A O 1
ATOM 2388 N N . SER A 1 298 ? -10.117 5.370 -12.203 1.00 72.94 298 SER A N 1
ATOM 2389 C CA . SER A 1 298 ? -11.287 4.539 -11.891 1.00 72.94 298 SER A CA 1
ATOM 2390 C C . SER A 1 298 ? -12.594 5.185 -12.354 1.00 72.94 298 SER A C 1
ATOM 2392 O O . SER A 1 298 ? -13.449 4.496 -12.908 1.00 72.94 298 SER A O 1
ATOM 2394 N N . ALA A 1 299 ? -12.760 6.497 -12.156 1.00 74.44 299 ALA A N 1
ATOM 2395 C CA . ALA A 1 299 ? -13.950 7.225 -12.592 1.00 74.44 299 ALA A CA 1
ATOM 2396 C C . ALA A 1 299 ? -14.074 7.245 -14.123 1.00 74.44 299 ALA A C 1
ATOM 2398 O O . ALA A 1 299 ? -15.155 6.989 -14.654 1.00 74.44 299 ALA A O 1
ATOM 2399 N N . ILE A 1 300 ? -12.965 7.469 -14.833 1.00 74.50 300 ILE A N 1
ATOM 2400 C CA . ILE A 1 300 ? -12.917 7.398 -16.298 1.00 74.50 300 ILE A CA 1
ATOM 2401 C C . ILE A 1 300 ? -13.176 5.980 -16.785 1.00 74.50 300 ILE A C 1
ATOM 2403 O O . ILE A 1 300 ? -13.977 5.785 -17.692 1.00 74.50 300 ILE A O 1
ATOM 2407 N N . SER A 1 301 ? -12.539 4.977 -16.181 1.00 70.50 301 SER A N 1
ATOM 2408 C CA . SER A 1 301 ? -12.749 3.572 -16.535 1.00 70.50 301 SER A CA 1
ATOM 2409 C C . SER A 1 301 ? -14.220 3.173 -16.384 1.00 70.50 301 SER A C 1
ATOM 2411 O O . SER A 1 301 ? -14.790 2.552 -17.283 1.00 70.50 301 SER A O 1
ATOM 2413 N N . LEU A 1 302 ? -14.869 3.604 -15.295 1.00 70.81 302 LEU A N 1
ATOM 2414 C CA . LEU A 1 302 ? -16.300 3.410 -15.082 1.00 70.81 302 LEU A CA 1
ATOM 2415 C C . LEU A 1 302 ? -17.124 4.112 -16.171 1.00 70.81 302 LEU A C 1
ATOM 2417 O O . LEU A 1 302 ? -17.972 3.471 -16.789 1.00 70.81 302 LEU A O 1
ATOM 2421 N N . ALA A 1 303 ? -16.863 5.392 -16.445 1.00 73.44 303 ALA A N 1
ATOM 2422 C CA . ALA A 1 303 ? -17.573 6.149 -17.477 1.00 73.44 303 ALA A CA 1
ATOM 2423 C C . ALA A 1 303 ? -17.431 5.503 -18.867 1.00 73.44 303 ALA A C 1
ATOM 2425 O O . ALA A 1 303 ? -18.429 5.276 -19.548 1.00 73.44 303 ALA A O 1
ATOM 2426 N N . ASN A 1 304 ? -16.214 5.109 -19.243 1.00 71.31 304 ASN A N 1
ATOM 2427 C CA . ASN A 1 304 ? -15.926 4.422 -20.499 1.00 71.31 304 ASN A CA 1
ATOM 2428 C C . ASN A 1 304 ? -16.661 3.081 -20.583 1.00 71.31 304 ASN A C 1
ATOM 2430 O O . ASN A 1 304 ? -17.277 2.784 -21.606 1.00 71.31 304 ASN A O 1
ATOM 2434 N N . SER A 1 305 ? -16.695 2.314 -19.487 1.00 67.56 305 SER A N 1
ATOM 2435 C CA . SER A 1 305 ? -17.415 1.038 -19.442 1.00 67.56 305 SER A CA 1
ATOM 2436 C C . SER A 1 305 ? -18.925 1.191 -19.661 1.00 67.56 305 SER A C 1
ATOM 2438 O O . SER A 1 305 ? -19.534 0.335 -20.299 1.00 67.56 305 SER A O 1
ATOM 2440 N N . LEU A 1 306 ? -19.525 2.293 -19.193 1.00 69.06 306 LEU A N 1
ATOM 2441 C CA . LEU A 1 306 ? -20.952 2.582 -19.374 1.00 69.06 306 LEU A CA 1
ATOM 2442 C C . LEU A 1 306 ? -21.299 2.957 -20.821 1.00 69.06 306 LEU A C 1
ATOM 2444 O O . LEU A 1 306 ? -22.411 2.686 -21.266 1.00 69.06 306 LEU A O 1
ATOM 2448 N N . VAL A 1 307 ? -20.354 3.545 -21.558 1.00 72.12 307 VAL A N 1
ATOM 2449 C CA . VAL A 1 307 ? -20.516 3.942 -22.971 1.00 72.12 307 VAL A CA 1
ATOM 2450 C C . VAL A 1 307 ? -20.002 2.849 -23.930 1.00 72.12 307 VAL A C 1
ATOM 2452 O O . VAL A 1 307 ? -20.042 3.002 -25.146 1.00 72.12 307 VAL A O 1
ATOM 2455 N N . GLY A 1 308 ? -19.548 1.707 -23.400 1.00 62.53 308 GLY A N 1
ATOM 2456 C CA . GLY A 1 308 ? -19.040 0.582 -24.192 1.00 62.53 308 GLY A CA 1
ATOM 2457 C C . GLY A 1 308 ? -17.625 0.784 -24.746 1.00 62.53 308 GLY A C 1
ATOM 2458 O O . GLY A 1 308 ? -17.176 -0.008 -25.573 1.00 62.53 308 GLY A O 1
ATOM 2459 N N . VAL A 1 309 ? -16.908 1.811 -24.284 1.00 65.44 309 VAL A N 1
ATOM 2460 C CA . VAL A 1 309 ? -15.499 2.041 -24.616 1.00 65.44 309 VAL A CA 1
ATOM 2461 C C . VAL A 1 309 ? -14.642 1.162 -23.711 1.00 65.44 309 VAL A C 1
ATOM 2463 O O . VAL A 1 309 ? -14.758 1.196 -22.483 1.00 65.44 309 VAL A O 1
ATOM 2466 N N . GLN A 1 310 ? -13.775 0.344 -24.306 1.00 59.78 310 GLN A N 1
ATOM 2467 C CA . GLN A 1 310 ? -12.867 -0.484 -23.521 1.00 59.78 310 GLN A CA 1
ATOM 2468 C C . GLN A 1 310 ? -11.858 0.406 -22.789 1.00 59.78 310 GLN A C 1
ATOM 2470 O O . GLN A 1 310 ? -11.182 1.230 -23.391 1.00 59.78 310 GLN A O 1
ATOM 2475 N N . SER A 1 311 ? -11.774 0.241 -21.469 1.00 58.47 311 SER A N 1
ATOM 2476 C CA . SER A 1 311 ? -10.777 0.913 -20.634 1.00 58.47 311 SER A CA 1
ATOM 2477 C C . SER A 1 311 ? -9.364 0.545 -21.101 1.00 58.47 311 SER A C 1
ATOM 2479 O O . SER A 1 311 ? -9.062 -0.642 -21.266 1.00 58.47 311 SER A O 1
ATOM 2481 N N . ASN A 1 312 ? -8.499 1.551 -21.238 1.00 62.84 312 ASN A N 1
ATOM 2482 C CA . ASN A 1 312 ? -7.115 1.391 -21.677 1.00 62.84 312 ASN A CA 1
ATOM 2483 C C . ASN A 1 312 ? -6.374 0.392 -20.767 1.00 62.84 312 ASN A C 1
ATOM 2485 O O . ASN A 1 312 ? -6.451 0.462 -19.538 1.00 62.84 312 ASN A O 1
ATOM 2489 N N . GLY A 1 313 ? -5.746 -0.618 -21.369 1.00 73.94 313 GLY A N 1
ATOM 2490 C CA . GLY A 1 313 ? -4.688 -1.394 -20.713 1.00 73.94 313 GLY A CA 1
ATOM 2491 C C . GLY A 1 313 ? -3.345 -0.671 -20.827 1.00 73.94 313 GLY A C 1
ATOM 2492 O O . GLY A 1 313 ? -3.281 0.480 -21.272 1.00 73.94 313 GLY A O 1
ATOM 2493 N N . ASN A 1 314 ? -2.262 -1.361 -20.483 1.00 84.94 314 ASN A N 1
ATOM 2494 C CA . ASN A 1 314 ? -0.914 -0.851 -20.683 1.00 84.94 314 ASN A CA 1
ATOM 2495 C C . ASN A 1 314 ? -0.702 -0.533 -22.168 1.00 84.94 314 ASN A C 1
ATOM 2497 O O . ASN A 1 314 ? -0.810 -1.397 -23.039 1.00 84.94 314 ASN A O 1
ATOM 2501 N N . SER A 1 315 ? -0.460 0.742 -22.445 1.00 86.25 315 SER A N 1
ATOM 2502 C CA . SER A 1 315 ? -0.265 1.308 -23.777 1.00 86.25 315 SER A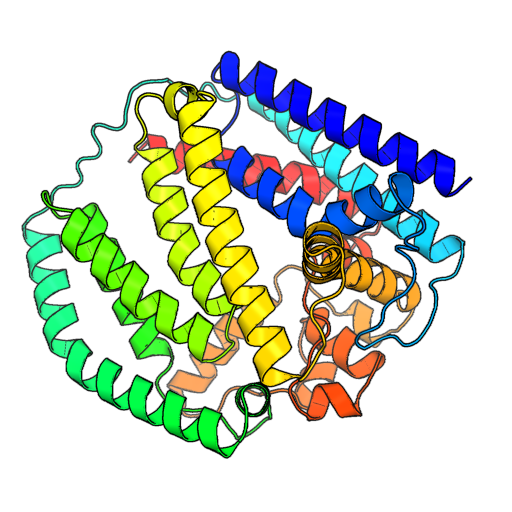 CA 1
ATOM 2503 C C . SER A 1 315 ? 0.525 2.605 -23.658 1.00 86.25 315 SER A C 1
ATOM 2505 O O . SER A 1 315 ? 0.500 3.243 -22.600 1.00 86.25 315 SER A O 1
ATOM 2507 N N . VAL A 1 316 ? 1.204 2.994 -24.739 1.00 87.94 316 VAL A N 1
ATOM 2508 C CA . VAL A 1 316 ? 1.970 4.250 -24.807 1.00 87.94 316 VAL A CA 1
ATOM 2509 C C . VAL A 1 316 ? 1.071 5.440 -24.472 1.00 87.94 316 VAL A C 1
ATOM 2511 O O . VAL A 1 316 ? 1.366 6.193 -23.552 1.00 87.94 316 VAL A O 1
ATOM 2514 N N . GLU A 1 317 ? -0.094 5.523 -25.120 1.00 86.00 317 GLU A N 1
ATOM 2515 C CA . GLU A 1 317 ? -1.071 6.593 -24.898 1.00 86.00 317 GLU A CA 1
ATOM 2516 C C . GLU A 1 317 ? -1.507 6.693 -23.429 1.00 86.00 317 GLU A C 1
ATOM 2518 O O . GLU A 1 317 ? -1.634 7.790 -22.891 1.00 86.00 317 GLU A O 1
ATOM 2523 N N . PHE A 1 318 ? -1.712 5.559 -22.750 1.00 83.50 318 PHE A N 1
ATOM 2524 C CA . PHE A 1 318 ? -2.091 5.572 -21.339 1.00 83.50 318 PHE A CA 1
ATOM 2525 C C . PHE A 1 318 ? -0.929 5.963 -20.417 1.00 83.50 318 PHE A C 1
ATOM 2527 O O . PHE A 1 318 ? -1.146 6.642 -19.416 1.00 83.50 318 PHE A O 1
ATOM 2534 N N . ALA A 1 319 ? 0.306 5.572 -20.737 1.00 85.94 319 ALA A N 1
ATOM 2535 C CA . ALA A 1 319 ? 1.469 6.002 -19.964 1.00 85.94 319 ALA A CA 1
ATOM 2536 C C . ALA A 1 319 ? 1.701 7.514 -20.081 1.00 85.94 319 ALA A C 1
ATOM 2538 O O . ALA A 1 319 ? 1.994 8.160 -19.080 1.00 85.94 319 ALA A O 1
ATOM 2539 N N . GLU A 1 320 ? 1.529 8.082 -21.273 1.00 85.38 320 GLU A N 1
ATOM 2540 C CA . GLU A 1 320 ? 1.760 9.507 -21.519 1.00 85.38 320 GLU A CA 1
ATOM 2541 C C . GLU A 1 320 ? 0.636 10.384 -20.952 1.00 85.38 320 GLU A C 1
ATOM 2543 O O . GLU A 1 320 ? 0.923 11.398 -20.321 1.00 85.38 320 GLU A O 1
ATOM 2548 N N . ASN A 1 321 ? -0.629 9.968 -21.097 1.00 83.44 321 ASN A N 1
ATOM 2549 C CA . ASN A 1 321 ? -1.783 10.807 -20.754 1.00 83.44 321 ASN A CA 1
ATOM 2550 C C . ASN A 1 321 ? -2.411 10.525 -19.379 1.00 83.44 321 ASN A C 1
ATOM 2552 O O . ASN A 1 321 ? -3.224 11.324 -18.911 1.00 83.44 321 ASN A O 1
ATOM 2556 N N . SER A 1 322 ? -2.118 9.389 -18.731 1.00 82.19 322 SER A N 1
ATOM 2557 C CA . SER A 1 322 ? -2.671 9.132 -17.392 1.00 82.19 322 SER A CA 1
ATOM 2558 C C . SER A 1 322 ? -2.005 10.020 -16.343 1.00 82.19 322 SER A C 1
ATOM 2560 O O . SER A 1 322 ? -0.848 10.417 -16.462 1.00 82.19 322 SER A O 1
ATOM 2562 N N . PHE A 1 323 ? -2.704 10.282 -15.242 1.00 86.06 323 PHE A N 1
ATOM 2563 C CA . PHE A 1 323 ? -2.090 10.938 -14.083 1.00 86.06 323 PHE A CA 1
ATOM 2564 C C . PHE A 1 323 ? -1.355 9.947 -13.167 1.00 86.06 323 PHE A C 1
ATOM 2566 O O . PHE A 1 323 ? -0.876 10.332 -12.096 1.00 86.06 323 PHE A O 1
ATOM 2573 N N . SER A 1 324 ? -1.285 8.672 -13.564 1.00 87.94 324 SER A N 1
ATOM 2574 C CA . SER A 1 324 ? -0.771 7.585 -12.744 1.00 87.94 324 SER A CA 1
ATOM 2575 C C . SER A 1 324 ? 0.749 7.510 -12.783 1.00 87.94 324 SER A C 1
ATOM 2577 O O . SER A 1 324 ? 1.354 7.175 -13.806 1.00 87.94 324 SER A O 1
ATOM 2579 N N . LEU A 1 325 ? 1.376 7.756 -11.629 1.00 90.69 325 LEU A N 1
ATOM 2580 C CA . LEU A 1 325 ? 2.827 7.664 -11.491 1.00 90.69 325 LEU A CA 1
ATOM 2581 C C . LEU A 1 325 ? 3.335 6.251 -11.820 1.00 90.69 325 LEU A C 1
ATOM 2583 O O . LEU A 1 325 ? 4.378 6.102 -12.449 1.00 90.69 325 LEU A O 1
ATOM 2587 N N . SER A 1 326 ? 2.599 5.205 -11.435 1.00 89.12 326 SER A N 1
ATOM 2588 C CA . SER A 1 326 ? 3.024 3.816 -11.650 1.00 89.12 326 SER A CA 1
ATOM 2589 C C . SER A 1 326 ? 3.115 3.453 -13.133 1.00 89.12 326 SER A C 1
ATOM 2591 O O . SER A 1 326 ? 4.082 2.808 -13.538 1.00 89.12 326 SER A O 1
ATOM 2593 N N . HIS A 1 327 ? 2.153 3.884 -13.953 1.00 88.81 327 HIS A N 1
ATOM 2594 C CA . HIS A 1 327 ? 2.165 3.648 -15.399 1.00 88.81 327 HIS A CA 1
ATOM 2595 C C . HIS A 1 327 ? 3.300 4.415 -16.079 1.00 88.81 327 HIS A C 1
ATOM 2597 O O . HIS A 1 327 ? 4.023 3.840 -16.892 1.00 88.81 327 HIS A O 1
ATOM 2603 N N . LYS A 1 328 ? 3.512 5.672 -15.677 1.00 91.38 328 LYS A N 1
ATOM 2604 C CA . LYS A 1 328 ? 4.608 6.509 -16.176 1.00 91.38 328 LYS A CA 1
ATOM 2605 C C . LYS A 1 328 ? 5.976 5.921 -15.861 1.00 91.38 328 LYS A C 1
ATOM 2607 O O . LYS A 1 328 ? 6.771 5.730 -16.773 1.00 91.38 328 LYS A O 1
ATOM 2612 N N . LEU A 1 329 ? 6.230 5.564 -14.601 1.00 91.50 329 LEU A N 1
ATOM 2613 C CA . LEU A 1 329 ? 7.498 4.949 -14.197 1.00 91.50 329 LEU A CA 1
ATOM 2614 C C . LEU A 1 329 ? 7.714 3.594 -14.873 1.00 91.50 329 LEU A C 1
ATOM 2616 O O . LEU A 1 329 ? 8.819 3.302 -15.310 1.00 91.50 329 LEU A O 1
ATOM 2620 N N . SER A 1 330 ? 6.663 2.778 -15.004 1.00 91.38 330 SER A N 1
ATOM 2621 C CA . SER A 1 330 ? 6.783 1.476 -15.673 1.00 91.38 330 SER A CA 1
ATOM 2622 C C . SER A 1 330 ? 7.199 1.635 -17.133 1.00 91.38 330 SER A C 1
ATOM 2624 O O . SER A 1 330 ? 8.059 0.896 -17.599 1.00 91.38 330 SER A O 1
ATOM 2626 N N . TYR A 1 331 ? 6.609 2.605 -17.836 1.00 91.69 331 TYR A N 1
ATOM 2627 C CA . TYR A 1 331 ? 6.947 2.891 -19.226 1.00 91.69 331 TYR A CA 1
ATOM 2628 C C . TYR A 1 331 ? 8.330 3.527 -19.380 1.00 91.69 331 TYR A C 1
ATOM 2630 O O . TYR A 1 331 ? 9.038 3.185 -20.317 1.00 91.69 331 TYR A O 1
ATOM 2638 N N . LEU A 1 332 ? 8.729 4.420 -18.470 1.00 91.12 332 LEU A N 1
ATOM 2639 C CA . LEU A 1 332 ? 10.045 5.063 -18.506 1.00 91.12 332 LEU A CA 1
ATOM 2640 C C . LEU A 1 332 ? 11.195 4.078 -18.273 1.00 91.12 332 LEU A C 1
ATOM 2642 O O . LEU A 1 332 ? 12.205 4.158 -18.967 1.00 91.12 332 LEU A O 1
ATOM 2646 N N . GLU A 1 333 ? 11.042 3.157 -17.319 1.00 90.19 333 GLU A N 1
ATOM 2647 C CA . GLU A 1 333 ? 12.096 2.198 -16.970 1.00 90.19 333 GLU A CA 1
ATOM 2648 C C . GLU A 1 333 ? 12.235 1.074 -17.998 1.00 90.19 333 GLU A C 1
ATOM 2650 O O . GLU A 1 333 ? 13.342 0.770 -18.440 1.00 90.19 333 GLU A O 1
ATOM 2655 N N . ASP A 1 334 ? 11.118 0.454 -18.388 1.00 90.38 334 ASP A N 1
ATOM 2656 C CA . ASP A 1 334 ? 11.111 -0.609 -19.391 1.00 90.38 334 ASP A CA 1
ATOM 2657 C C . ASP A 1 334 ? 9.826 -0.543 -20.233 1.00 90.38 334 ASP A C 1
ATOM 2659 O O . ASP A 1 334 ? 8.814 -1.184 -19.907 1.00 90.38 334 ASP A O 1
ATOM 2663 N N . PRO A 1 335 ? 9.861 0.199 -21.358 1.00 91.06 335 PRO A N 1
ATOM 2664 C CA . PRO A 1 335 ? 8.733 0.298 -22.274 1.00 91.06 335 PRO A CA 1
ATOM 2665 C C . PRO A 1 335 ? 8.238 -1.070 -22.752 1.00 91.06 335 PRO A C 1
ATOM 2667 O O . PRO A 1 335 ? 7.035 -1.279 -22.915 1.00 91.06 335 PRO A O 1
ATOM 2670 N N . SER A 1 336 ? 9.158 -2.013 -22.978 1.00 90.81 336 SER A N 1
ATOM 2671 C CA . SER A 1 336 ? 8.837 -3.323 -23.540 1.00 90.81 336 SER A CA 1
ATOM 2672 C C . SER A 1 336 ? 8.092 -4.197 -22.532 1.00 90.81 336 SER A C 1
ATOM 2674 O O . SER A 1 336 ? 7.043 -4.757 -22.860 1.00 90.81 336 SER A O 1
ATOM 2676 N N . ALA A 1 337 ? 8.560 -4.237 -21.281 1.00 88.50 337 ALA A N 1
ATOM 2677 C CA . ALA A 1 337 ? 7.878 -4.939 -20.203 1.00 88.50 337 ALA A CA 1
ATOM 2678 C C . ALA A 1 337 ? 6.528 -4.285 -19.888 1.00 88.50 337 ALA A C 1
ATOM 2680 O O . ALA A 1 337 ? 5.524 -4.982 -19.724 1.00 88.50 337 ALA A O 1
ATOM 2681 N N . TYR A 1 338 ? 6.460 -2.953 -19.866 1.00 90.75 338 TYR A N 1
ATOM 2682 C CA . TYR A 1 338 ? 5.200 -2.253 -19.645 1.00 90.75 338 TYR A CA 1
ATOM 2683 C C . TYR A 1 338 ? 4.138 -2.631 -20.687 1.00 90.75 338 TYR A C 1
ATOM 2685 O O . TYR A 1 338 ? 3.037 -3.046 -20.317 1.00 90.75 338 TYR A O 1
ATOM 2693 N N . LEU A 1 339 ? 4.473 -2.571 -21.980 1.00 90.25 339 LEU A N 1
ATOM 2694 C CA . LEU A 1 339 ? 3.556 -2.939 -23.067 1.00 90.25 339 LEU A CA 1
ATOM 2695 C C . LEU A 1 339 ? 3.180 -4.430 -23.060 1.00 90.25 339 LEU A C 1
ATOM 2697 O O . LEU A 1 339 ? 2.096 -4.789 -23.517 1.00 90.25 339 LEU A O 1
ATOM 2701 N N . ALA A 1 340 ? 4.019 -5.289 -22.477 1.00 87.81 340 ALA A N 1
ATOM 2702 C CA . ALA A 1 340 ? 3.712 -6.697 -22.227 1.00 87.81 340 ALA A CA 1
ATOM 2703 C C . ALA A 1 340 ? 2.817 -6.936 -20.987 1.00 87.81 340 ALA A C 1
ATOM 2705 O O . ALA A 1 340 ? 2.550 -8.083 -20.627 1.00 87.81 340 ALA A O 1
ATOM 2706 N N . GLY A 1 341 ? 2.318 -5.876 -20.341 1.00 83.25 341 GLY A N 1
ATOM 2707 C CA . GLY A 1 341 ? 1.380 -5.963 -19.217 1.00 83.25 341 GLY A CA 1
ATOM 2708 C C . GLY A 1 341 ? 2.041 -5.981 -17.836 1.00 83.25 341 GLY A C 1
ATOM 2709 O O . GLY A 1 341 ? 1.358 -6.147 -16.825 1.00 83.25 341 GLY A O 1
ATOM 2710 N N . TYR A 1 342 ? 3.360 -5.812 -17.763 1.00 86.31 342 TYR A N 1
ATOM 2711 C CA . TYR A 1 342 ? 4.063 -5.702 -16.492 1.00 86.31 342 TYR A CA 1
ATOM 2712 C C . TYR A 1 342 ? 3.989 -4.267 -15.941 1.00 86.31 342 TYR A C 1
ATOM 2714 O O . TYR A 1 342 ? 3.721 -3.312 -16.667 1.00 86.31 342 TYR A O 1
ATOM 2722 N N . GLY A 1 343 ? 4.259 -4.095 -14.647 1.00 86.31 343 GLY A N 1
ATOM 2723 C CA . GLY A 1 343 ? 4.406 -2.768 -14.050 1.00 86.31 343 GLY A CA 1
ATOM 2724 C C . GLY A 1 343 ? 5.285 -2.777 -12.804 1.00 86.31 343 GLY A C 1
ATOM 2725 O O . GLY A 1 343 ? 5.382 -3.796 -12.113 1.00 86.31 343 GLY A O 1
ATOM 2726 N N . VAL A 1 344 ? 5.897 -1.628 -12.512 1.00 86.44 344 VAL A N 1
ATOM 2727 C CA . VAL A 1 344 ? 6.714 -1.390 -11.308 1.00 86.44 344 VAL A CA 1
ATOM 2728 C C . VAL A 1 344 ? 5.879 -1.358 -10.024 1.00 86.44 344 VAL A C 1
ATOM 2730 O O . VAL A 1 344 ? 6.399 -1.605 -8.940 1.00 86.44 344 VAL A O 1
ATOM 2733 N N . GLY A 1 345 ? 4.573 -1.096 -10.140 1.00 84.62 345 GLY A N 1
ATOM 2734 C CA . GLY A 1 345 ? 3.669 -0.893 -9.008 1.00 84.62 345 GLY A CA 1
ATOM 2735 C C . GLY A 1 345 ? 3.630 0.560 -8.528 1.00 84.62 345 GLY A C 1
ATOM 2736 O O . GLY A 1 345 ? 4.172 1.459 -9.166 1.00 84.62 345 GLY A O 1
ATOM 2737 N N . GLY A 1 346 ? 2.930 0.798 -7.417 1.00 85.31 346 GLY A N 1
ATOM 2738 C CA . GLY A 1 346 ? 2.763 2.126 -6.823 1.00 85.31 346 GLY A CA 1
ATOM 2739 C C . GLY A 1 346 ? 3.269 2.177 -5.384 1.00 85.31 346 GLY A C 1
ATOM 2740 O O . GLY A 1 346 ? 3.206 1.185 -4.658 1.00 85.31 346 GLY A O 1
ATOM 2741 N N . ALA A 1 347 ? 3.741 3.349 -4.962 1.00 90.50 347 ALA A N 1
ATOM 2742 C CA . ALA A 1 347 ? 4.140 3.618 -3.586 1.00 90.50 347 ALA A CA 1
ATOM 2743 C C . ALA A 1 347 ? 3.705 5.033 -3.192 1.00 90.50 347 ALA A C 1
ATOM 2745 O O . ALA A 1 347 ? 4.122 6.008 -3.810 1.00 90.50 347 ALA A O 1
ATOM 2746 N N . ALA A 1 348 ? 2.917 5.160 -2.120 1.00 91.06 348 ALA A N 1
ATOM 2747 C CA . ALA A 1 348 ? 2.393 6.458 -1.681 1.00 91.06 348 ALA A CA 1
ATOM 2748 C C . ALA A 1 348 ? 3.506 7.482 -1.388 1.00 91.06 348 ALA A C 1
ATOM 2750 O O . ALA A 1 348 ? 3.358 8.662 -1.685 1.00 91.06 348 ALA A O 1
ATOM 2751 N N . ILE A 1 349 ? 4.645 7.034 -0.843 1.00 95.38 349 ILE A N 1
ATOM 2752 C CA . ILE A 1 349 ? 5.810 7.901 -0.601 1.00 95.38 349 ILE A CA 1
ATOM 2753 C C . ILE A 1 349 ? 6.400 8.415 -1.922 1.00 95.38 349 ILE A C 1
ATOM 2755 O O . ILE A 1 349 ? 6.804 9.571 -1.977 1.00 95.38 349 ILE A O 1
ATOM 2759 N N . ALA A 1 350 ? 6.421 7.596 -2.979 1.00 94.38 350 ALA A N 1
ATOM 2760 C CA . ALA A 1 350 ? 6.908 8.015 -4.292 1.00 94.38 350 ALA A CA 1
ATOM 2761 C C . ALA A 1 350 ? 6.014 9.116 -4.882 1.00 94.38 350 ALA A C 1
ATOM 2763 O O . ALA A 1 350 ? 6.515 10.151 -5.307 1.00 94.38 350 ALA A O 1
ATOM 2764 N N . GLU A 1 351 ? 4.692 8.937 -4.824 1.00 92.94 351 GLU A N 1
ATOM 2765 C CA . GLU A 1 351 ? 3.732 9.943 -5.298 1.00 92.94 351 GLU A CA 1
ATOM 2766 C C . GLU A 1 351 ? 3.837 11.258 -4.520 1.00 92.94 351 GLU A C 1
ATOM 2768 O O . GLU A 1 351 ? 3.885 12.332 -5.117 1.00 92.94 351 GLU A O 1
ATOM 2773 N N . LEU A 1 352 ? 3.935 11.187 -3.189 1.00 95.06 352 LEU A N 1
ATOM 2774 C CA . LEU A 1 352 ? 4.131 12.370 -2.349 1.00 95.06 352 LEU A CA 1
ATOM 2775 C C . LEU A 1 352 ? 5.445 13.082 -2.682 1.00 95.06 352 LEU A C 1
ATOM 2777 O O . LEU A 1 352 ? 5.463 14.308 -2.791 1.00 95.06 352 LEU A O 1
ATOM 2781 N N . TYR A 1 353 ? 6.526 12.324 -2.870 1.00 95.44 353 TYR A N 1
ATOM 2782 C CA . TYR A 1 353 ? 7.829 12.886 -3.192 1.00 95.44 353 TYR A CA 1
ATOM 2783 C C . TYR A 1 353 ? 7.823 13.611 -4.543 1.00 95.44 353 TYR A C 1
ATOM 2785 O O . TYR A 1 353 ? 8.325 14.728 -4.628 1.00 95.44 353 TYR A O 1
ATOM 2793 N N . ILE A 1 354 ? 7.218 13.028 -5.581 1.00 93.94 354 ILE A N 1
ATOM 2794 C CA . ILE A 1 354 ? 7.107 13.681 -6.894 1.00 93.94 354 ILE A CA 1
ATOM 2795 C C . ILE A 1 354 ? 6.282 14.972 -6.807 1.00 93.94 354 ILE A C 1
ATOM 2797 O O . ILE A 1 354 ? 6.664 15.980 -7.394 1.00 93.94 354 ILE A O 1
ATOM 2801 N N . VAL A 1 355 ? 5.187 14.974 -6.040 1.00 91.06 355 VAL A N 1
ATOM 2802 C CA . VAL A 1 355 ? 4.284 16.135 -5.956 1.00 91.06 355 VAL A CA 1
ATOM 2803 C C . VAL A 1 355 ? 4.844 17.282 -5.111 1.00 91.06 355 VAL A C 1
ATOM 2805 O O . VAL A 1 355 ? 4.620 18.447 -5.433 1.00 91.06 355 VAL A O 1
ATOM 2808 N N . GLY A 1 356 ? 5.540 16.998 -4.009 1.00 90.25 356 GLY A N 1
ATOM 2809 C CA . GLY A 1 356 ? 5.989 18.057 -3.094 1.00 90.25 356 GLY A CA 1
ATOM 2810 C C . GLY A 1 356 ? 7.220 17.714 -2.264 1.00 90.25 356 GLY A C 1
ATOM 2811 O O . GLY A 1 356 ? 7.428 18.294 -1.192 1.00 90.25 356 GLY A O 1
ATOM 2812 N N . GLY A 1 357 ? 8.019 16.756 -2.732 1.00 94.31 357 GLY A N 1
ATOM 2813 C CA . GLY A 1 357 ? 9.274 16.341 -2.122 1.00 94.31 357 GLY A CA 1
ATOM 2814 C C . GLY A 1 357 ? 9.129 15.916 -0.663 1.00 94.31 357 GLY A C 1
ATOM 2815 O O . GLY A 1 357 ? 8.122 15.364 -0.215 1.00 94.31 357 GLY A O 1
ATOM 2816 N N . TYR A 1 358 ? 10.160 16.226 0.116 1.00 97.19 358 TYR A N 1
ATOM 2817 C CA . TYR A 1 358 ? 10.251 15.900 1.537 1.00 97.19 358 TYR A CA 1
ATOM 2818 C C . TYR A 1 358 ? 9.094 16.429 2.389 1.00 97.19 358 TYR A C 1
ATOM 2820 O O . TYR A 1 358 ? 8.628 15.734 3.297 1.00 97.19 358 TYR A O 1
ATOM 2828 N N . LEU A 1 359 ? 8.612 17.641 2.100 1.00 96.88 359 LEU A N 1
ATOM 2829 C CA . LEU A 1 359 ? 7.520 18.244 2.861 1.00 96.88 359 LEU A CA 1
ATOM 2830 C C . LEU A 1 359 ? 6.211 17.477 2.641 1.00 96.88 359 LEU A C 1
ATOM 2832 O O . LEU A 1 359 ? 5.496 17.196 3.604 1.00 96.88 359 LEU A O 1
ATOM 2836 N N . ALA A 1 360 ? 5.923 17.082 1.399 1.00 95.81 360 ALA A N 1
ATOM 2837 C CA . ALA A 1 360 ? 4.761 16.258 1.094 1.00 95.81 360 ALA A CA 1
ATOM 2838 C C . ALA A 1 360 ? 4.854 14.870 1.742 1.00 95.81 360 ALA A C 1
ATOM 2840 O O . ALA A 1 360 ? 3.855 14.406 2.284 1.00 95.81 360 ALA A O 1
ATOM 2841 N N . CYS A 1 361 ? 6.033 14.236 1.795 1.00 97.50 361 CYS A N 1
ATOM 2842 C CA . CYS A 1 361 ? 6.218 12.973 2.524 1.00 97.50 361 CYS A CA 1
ATOM 2843 C C . CYS A 1 361 ? 5.864 13.105 4.017 1.00 97.50 361 CYS A C 1
ATOM 2845 O O . CYS A 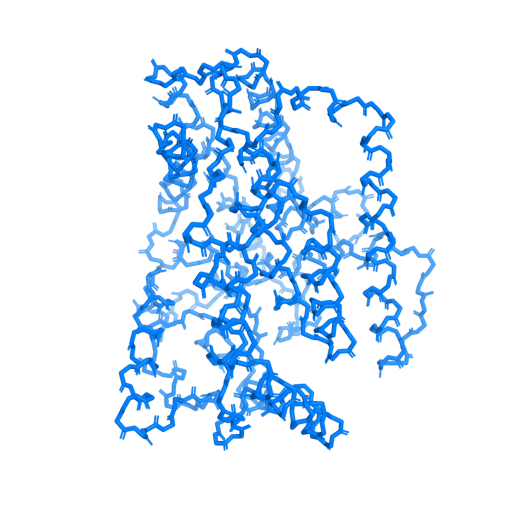1 361 ? 5.123 12.279 4.555 1.00 97.50 361 CYS A O 1
ATOM 2847 N N . LEU A 1 362 ? 6.333 14.172 4.677 1.00 97.69 362 LEU A N 1
ATOM 2848 C CA . LEU A 1 362 ? 6.012 14.468 6.079 1.00 97.69 362 LEU A CA 1
ATOM 2849 C C . LEU A 1 362 ? 4.501 14.679 6.284 1.00 97.69 362 LEU A C 1
ATOM 2851 O O . LEU A 1 362 ? 3.890 14.056 7.155 1.00 97.69 362 LEU A O 1
ATOM 2855 N N . ILE A 1 363 ? 3.885 15.541 5.469 1.00 96.12 363 ILE A N 1
ATOM 2856 C CA . ILE A 1 363 ? 2.451 15.850 5.559 1.00 96.12 363 ILE A CA 1
ATOM 2857 C C . ILE A 1 363 ? 1.612 14.607 5.248 1.00 96.12 363 ILE A C 1
ATOM 2859 O O . ILE A 1 363 ? 0.653 14.320 5.961 1.00 96.12 363 ILE A O 1
ATOM 2863 N N . GLY A 1 364 ? 1.983 13.832 4.231 1.00 95.12 364 GLY A N 1
ATOM 2864 C CA . GLY A 1 364 ? 1.290 12.609 3.841 1.00 95.12 364 GLY A CA 1
ATOM 2865 C C . GLY A 1 364 ? 1.314 11.545 4.936 1.00 95.12 364 GLY A C 1
ATOM 2866 O O . GLY A 1 364 ? 0.283 10.926 5.208 1.00 95.12 364 GLY A O 1
ATOM 2867 N N . GLY A 1 365 ? 2.436 11.392 5.647 1.00 95.81 365 GLY A N 1
ATOM 2868 C CA . GLY A 1 365 ? 2.511 10.537 6.835 1.00 95.81 365 GLY A CA 1
ATOM 2869 C C . GLY A 1 365 ? 1.546 10.987 7.936 1.00 95.81 365 GLY A C 1
ATOM 2870 O O . GLY A 1 365 ? 0.809 10.176 8.504 1.00 95.81 365 GLY A O 1
ATOM 2871 N N . MET A 1 366 ? 1.479 12.299 8.185 1.00 95.25 366 MET A N 1
ATOM 2872 C CA . MET A 1 366 ? 0.553 12.885 9.157 1.00 95.25 366 MET A CA 1
ATOM 2873 C C . MET A 1 366 ? -0.910 12.641 8.767 1.00 95.25 366 MET A C 1
ATOM 2875 O O . MET A 1 366 ? -1.695 12.135 9.575 1.00 95.25 366 MET A O 1
ATOM 2879 N N . LEU A 1 367 ? -1.268 12.938 7.515 1.00 93.44 367 LEU A N 1
ATOM 2880 C CA . LEU A 1 367 ? -2.611 12.740 6.971 1.00 93.44 367 LEU A CA 1
ATOM 2881 C C . LEU A 1 367 ? -3.027 11.270 6.977 1.00 93.44 367 LEU A C 1
ATOM 2883 O O . LEU A 1 367 ? -4.181 10.976 7.273 1.00 93.44 367 LEU A O 1
ATOM 2887 N N . THR A 1 368 ? -2.100 10.344 6.732 1.00 93.62 368 THR A N 1
ATOM 2888 C CA . THR A 1 368 ? -2.376 8.902 6.767 1.00 93.62 368 THR A CA 1
ATOM 2889 C C . THR A 1 368 ? -2.848 8.459 8.150 1.00 93.62 368 THR A C 1
ATOM 2891 O O . THR A 1 368 ? -3.900 7.825 8.282 1.00 93.62 368 THR A O 1
ATOM 2894 N N . TYR A 1 369 ? -2.127 8.849 9.209 1.00 92.62 369 TYR A N 1
ATOM 2895 C CA . TYR A 1 369 ? -2.554 8.552 10.578 1.00 92.62 369 TYR A CA 1
ATOM 2896 C C . TYR A 1 369 ? -3.897 9.222 10.908 1.00 92.62 369 TYR A C 1
ATOM 2898 O O . TYR A 1 369 ? -4.767 8.614 11.549 1.00 92.62 369 TYR A O 1
ATOM 2906 N N . ILE A 1 370 ? -4.086 10.468 10.451 1.00 90.62 370 ILE A N 1
ATOM 2907 C CA . ILE A 1 370 ? -5.327 11.222 10.652 1.00 90.62 370 ILE A CA 1
ATOM 2908 C C . ILE A 1 370 ? -6.520 10.534 10.003 1.00 90.62 370 ILE A C 1
ATOM 2910 O O . ILE A 1 370 ? -7.547 10.326 10.653 1.00 90.62 370 ILE A O 1
ATOM 2914 N N . PHE A 1 371 ? -6.377 10.124 8.753 1.00 90.44 371 PHE A N 1
ATOM 2915 C CA . PHE A 1 371 ? -7.431 9.482 7.995 1.00 90.44 371 PHE A CA 1
ATOM 2916 C C . PHE A 1 371 ? -7.853 8.156 8.632 1.00 90.44 371 PHE A C 1
ATOM 2918 O O . PHE A 1 371 ? -9.037 7.950 8.893 1.00 90.44 371 PHE A O 1
ATOM 2925 N N . ILE A 1 372 ? -6.893 7.300 8.998 1.00 89.94 372 ILE A N 1
ATOM 2926 C CA . ILE A 1 372 ? -7.170 6.027 9.686 1.00 89.94 372 ILE A CA 1
ATOM 2927 C C . ILE A 1 372 ? -7.894 6.268 11.019 1.00 89.94 372 ILE A C 1
ATOM 2929 O O . ILE A 1 372 ? -8.843 5.556 11.362 1.00 89.94 372 ILE A O 1
ATOM 2933 N N . SER A 1 373 ? -7.482 7.298 11.759 1.00 87.81 373 SER A N 1
ATOM 2934 C CA . SER A 1 373 ? -8.122 7.695 13.013 1.00 87.81 373 SER A CA 1
ATOM 2935 C C . SER A 1 373 ? -9.577 8.127 12.824 1.00 87.81 373 SER A C 1
ATOM 2937 O O . SER A 1 373 ? -10.462 7.716 13.582 1.00 87.81 373 SER A O 1
ATOM 2939 N N . ILE A 1 374 ? -9.841 8.944 11.802 1.00 86.00 374 ILE A N 1
ATOM 2940 C CA . ILE A 1 374 ? -11.186 9.406 11.455 1.00 86.00 374 ILE A CA 1
ATOM 2941 C C . ILE A 1 374 ? -12.051 8.229 11.005 1.00 86.00 374 ILE A C 1
ATOM 2943 O O . ILE A 1 374 ? -13.162 8.090 11.510 1.00 86.00 374 ILE A O 1
ATOM 2947 N N . LEU A 1 375 ? -11.542 7.355 10.133 1.00 84.56 375 LEU A N 1
ATOM 2948 C CA . LEU A 1 375 ? -12.261 6.168 9.664 1.00 84.56 375 LEU A CA 1
ATOM 2949 C C . LEU A 1 375 ? -12.704 5.277 10.825 1.00 84.56 375 LEU A C 1
ATOM 2951 O O . LEU A 1 375 ? -13.878 4.924 10.925 1.00 84.56 375 LEU A O 1
ATOM 2955 N N . GLU A 1 376 ? -11.797 4.957 11.750 1.00 81.62 376 GLU A N 1
ATOM 2956 C CA . GLU A 1 376 ? -12.156 4.145 12.912 1.00 81.62 376 GLU A CA 1
ATOM 2957 C C . GLU A 1 376 ? -13.130 4.875 13.849 1.00 81.62 376 GLU A C 1
ATOM 2959 O O . GLU A 1 376 ? -13.986 4.244 14.468 1.00 81.62 376 GLU A O 1
ATOM 2964 N N . LYS A 1 377 ? -13.034 6.205 13.963 1.00 78.69 377 LYS A N 1
ATOM 2965 C CA . LYS A 1 377 ? -13.975 7.009 14.755 1.00 78.69 377 LYS A CA 1
ATOM 2966 C C . LYS A 1 377 ? -15.370 7.064 14.129 1.00 78.69 377 LYS A C 1
ATOM 2968 O O . LYS A 1 377 ? -16.344 7.016 14.875 1.00 78.69 377 LYS A O 1
ATOM 2973 N N . ILE A 1 378 ? -15.472 7.176 12.804 1.00 77.06 378 ILE A N 1
ATOM 2974 C CA . ILE A 1 378 ? -16.745 7.135 12.070 1.00 77.06 378 ILE A CA 1
ATOM 2975 C C . ILE A 1 378 ? -17.379 5.766 12.253 1.00 77.06 378 ILE A C 1
ATOM 2977 O O . ILE A 1 378 ? -18.530 5.701 12.675 1.00 77.06 378 ILE A O 1
ATOM 2981 N N . ALA A 1 379 ? -16.598 4.700 12.056 1.00 70.94 379 ALA A N 1
ATOM 2982 C CA . ALA A 1 379 ? -17.058 3.346 12.314 1.00 70.94 379 ALA A CA 1
ATOM 2983 C C . ALA A 1 379 ? -17.620 3.220 13.739 1.00 70.94 379 ALA A C 1
ATOM 2985 O O . ALA A 1 379 ? -18.679 2.640 13.891 1.00 70.94 379 ALA A O 1
ATOM 2986 N N . LYS A 1 380 ? -16.996 3.847 14.758 1.00 64.12 380 LYS A N 1
ATOM 2987 C CA . LYS A 1 380 ? -17.450 3.841 16.172 1.00 64.12 380 LYS A CA 1
ATOM 2988 C C . LYS A 1 380 ? -18.763 4.565 16.456 1.00 64.12 380 LYS A C 1
ATOM 2990 O O . LYS A 1 380 ? -19.321 4.349 17.530 1.00 64.12 380 LYS A O 1
ATOM 2995 N N . LYS A 1 381 ? -19.204 5.469 15.582 1.00 54.62 381 LYS A N 1
ATOM 2996 C CA . LYS A 1 381 ? -20.439 6.243 15.777 1.00 54.62 381 LYS A CA 1
ATOM 2997 C C . LYS A 1 381 ? -21.669 5.592 15.136 1.00 54.62 381 LYS A C 1
ATOM 2999 O O . LYS A 1 381 ? -22.771 5.934 15.555 1.00 54.62 381 LYS A O 1
ATOM 3004 N N . SER A 1 382 ? -21.478 4.717 14.146 1.00 41.78 382 SER A N 1
ATOM 3005 C CA . SER A 1 382 ? -22.518 3.876 13.532 1.00 41.78 382 SER A CA 1
ATOM 3006 C C . SER A 1 382 ? -22.716 2.582 14.306 1.00 41.78 382 SER A C 1
ATOM 3008 O O . SER A 1 382 ? -23.879 2.145 14.420 1.00 41.78 382 SER A O 1
#

Solvent-accessible surface area (backbone atoms only — not comparable to full-atom values): 20254 Å² total; per-residue (Å²): 107,64,70,56,52,53,53,49,40,54,52,52,51,50,50,45,52,51,52,48,52,54,30,44,77,68,30,32,42,53,73,68,49,56,58,53,51,52,48,46,42,44,30,41,43,26,27,58,54,39,36,73,76,44,95,48,62,64,48,52,43,94,66,76,43,90,51,67,60,51,74,64,39,52,48,53,39,53,50,38,52,42,33,19,53,50,13,29,46,49,24,45,58,67,41,42,76,75,42,78,54,73,80,71,54,60,82,74,70,55,63,34,69,67,59,30,51,52,31,48,55,50,45,64,70,45,45,65,58,41,53,54,48,50,52,51,51,49,56,48,32,75,72,62,40,64,44,40,56,33,18,53,89,50,68,76,86,62,64,66,51,51,55,52,48,51,52,31,48,53,51,34,42,53,16,40,90,73,35,66,65,48,51,51,52,54,52,58,60,31,49,52,30,51,78,64,65,39,56,69,61,25,47,65,62,47,48,60,56,53,52,53,52,62,64,51,45,72,52,59,71,64,49,69,32,68,72,45,44,49,52,50,48,52,53,51,49,50,50,49,51,52,52,51,48,54,48,28,70,72,69,72,43,77,83,61,98,50,63,66,61,53,49,35,52,67,46,8,50,44,44,49,40,28,35,52,44,57,70,49,60,86,42,71,82,59,73,66,36,43,88,60,20,70,61,53,54,48,53,49,36,50,54,30,53,76,73,70,40,80,59,83,28,38,39,72,68,48,31,73,71,45,32,40,55,31,49,34,51,16,38,72,62,30,51,68,52,17,49,57,24,48,69,70,52,76,36,73,61,27,44,27,33,73,69,49,34,62,64,30,15,22,50,50,20,17,49,50,43,45,49,51,38,49,52,54,51,52,60,74,74,110

Foldseek 3Di:
DLLVLLVVLVVLLVVLVVLQVVCVVVQLAFLVVVVVSVLCCLAAVLQSVCVNVHVHDSQADPPLFHDGFDPVLSNQLSLLSSLLSLLLVVLSVVRSVPDGRPLPAPPLLVQDPVLLVVLVVLLVVLVVVVVVLLVVVVVLCVVQNDLQCQAFPSPDPDPVSVVSNLVSLLSNCSHDPPNPVSVVVLLVVLVSCLLSVNVVSSCVSCVSVVVVCSRRDSCVVVCVPPVNVVVVVVVVVVVLVSSVVSCCVVVVDPCDPDSPSVSSVVSHLQSVLLSLLSVCLPPPQLLLAALCLVVVLVVVCVVCVVVVHHRGGQDPCCLRPGSHSFSVSSCVSPVPCSNSNDTSDDDSSSNQCSHPRSVSSNNVSSVVSVVSSVVSVVVVVD

pLDDT: mean 80.31, std 12.95, range [39.75, 98.12]